Protein AF-0000000070368515 (afdb_homodimer)

Solvent-accessible surface area (backbone atoms only — not comparable to full-atom values): 23660 Å² total; per-residue (Å²): 113,82,27,36,41,33,39,56,72,38,35,61,81,45,38,40,51,51,46,47,37,32,48,69,64,54,56,60,43,77,44,69,40,87,48,70,55,60,41,71,73,42,46,54,76,65,69,75,46,77,64,61,58,73,36,28,41,40,42,90,92,42,65,42,31,34,72,71,13,50,54,52,46,55,33,52,75,66,64,39,28,41,37,54,29,24,35,77,85,40,39,91,34,73,49,25,37,53,38,38,24,49,44,45,50,50,49,54,53,48,46,47,41,65,68,53,42,26,41,28,88,58,33,88,73,44,46,59,58,46,39,57,57,55,49,47,50,52,49,51,41,49,48,60,65,24,60,87,40,78,27,62,76,47,57,72,32,56,48,50,40,49,47,52,55,51,49,52,52,39,50,70,77,44,45,85,73,59,43,70,70,54,47,51,42,51,51,54,57,47,62,32,71,36,33,38,60,56,75,63,40,84,86,61,64,87,49,35,39,40,62,60,92,73,27,65,55,21,49,73,130,113,82,28,36,40,33,37,57,71,38,35,63,81,46,36,41,52,53,46,47,36,31,49,69,64,55,58,57,46,76,46,67,41,85,46,69,56,59,43,71,74,42,45,54,75,65,69,76,46,77,64,61,56,76,36,28,41,39,42,91,91,41,66,43,30,35,73,70,12,50,53,52,46,55,33,52,75,67,63,38,29,39,37,53,28,24,34,77,84,41,36,89,35,73,50,26,38,53,38,36,26,50,44,46,50,49,49,54,52,47,46,48,42,64,67,53,42,26,40,29,88,57,32,88,74,44,46,59,60,49,39,56,58,54,49,47,51,51,50,51,41,50,49,60,65,22,60,88,40,79,28,62,75,46,56,73,34,54,48,50,41,50,48,51,55,52,48,52,52,39,50,68,76,43,46,85,74,58,45,70,70,54,47,50,42,50,51,54,57,47,61,33,72,35,34,39,60,56,75,62,41,83,88,59,65,88,49,35,39,40,62,60,92,71,26,66,54,22,49,73,129

Structure (mmCIF, N/CA/C/O backbone):
data_AF-0000000070368515-model_v1
#
loop_
_entity.id
_entity.type
_entity.pdbx_description
1 polymer 'glutathione transferase'
#
loop_
_atom_site.group_PDB
_atom_site.id
_atom_site.type_symbol
_atom_site.label_atom_id
_atom_site.label_alt_id
_atom_site.label_comp_id
_atom_site.label_asym_id
_atom_site.label_entity_id
_atom_site.label_seq_id
_atom_site.pdbx_PDB_ins_code
_atom_site.Cartn_x
_atom_site.Cartn_y
_atom_site.Cartn_z
_atom_site.occupancy
_atom_site.B_iso_or_equiv
_atom_site.auth_seq_id
_atom_site.auth_comp_id
_atom_site.auth_asym_id
_atom_site.auth_atom_id
_atom_site.pdbx_PDB_model_num
ATOM 1 N N . MET A 1 1 ? 21.766 -15.633 3.287 1 55.09 1 MET A N 1
ATOM 2 C CA . MET A 1 1 ? 20.922 -15.008 4.301 1 55.09 1 MET A CA 1
ATOM 3 C C . MET A 1 1 ? 19.953 -16.016 4.91 1 55.09 1 MET A C 1
ATOM 5 O O . MET A 1 1 ? 19.438 -16.891 4.207 1 55.09 1 MET A O 1
ATOM 9 N N . GLN A 1 2 ? 20.109 -16.422 6.227 1 77.81 2 GLN A N 1
ATOM 10 C CA . GLN A 1 2 ? 19.203 -17.406 6.809 1 77.81 2 GLN A CA 1
ATOM 11 C C . GLN A 1 2 ? 18.062 -16.734 7.559 1 77.81 2 GLN A C 1
ATOM 13 O O . GLN A 1 2 ? 18.031 -16.719 8.789 1 77.81 2 GLN A O 1
ATOM 18 N N . GLY A 1 3 ? 17.156 -15.898 6.934 1 93.81 3 GLY A N 1
ATOM 19 C CA . GLY A 1 3 ? 16.062 -15.195 7.578 1 93.81 3 GLY A CA 1
ATOM 20 C C . GLY A 1 3 ? 14.859 -16.078 7.844 1 93.81 3 GLY A C 1
ATOM 21 O O . GLY A 1 3 ? 14.844 -17.25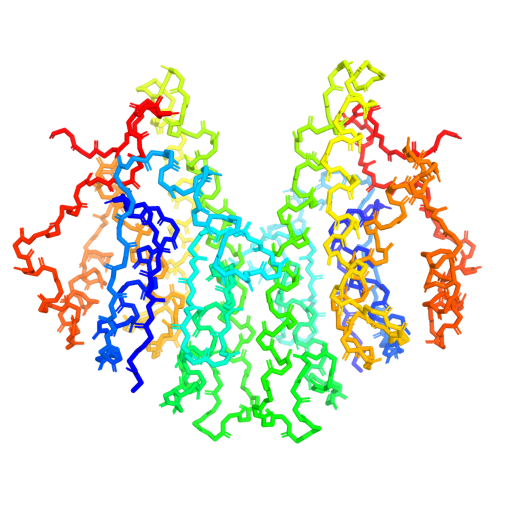 7.461 1 93.81 3 GLY A O 1
ATOM 22 N N . THR A 1 4 ? 14 -15.641 8.711 1 97.88 4 THR A N 1
ATOM 23 C CA . THR A 1 4 ? 12.727 -16.297 9.008 1 97.88 4 THR A CA 1
ATOM 24 C C . THR A 1 4 ? 11.562 -15.5 8.43 1 97.88 4 THR A C 1
ATOM 26 O O . THR A 1 4 ? 11.461 -14.289 8.641 1 97.88 4 THR A O 1
ATOM 29 N N . PHE A 1 5 ? 10.797 -16.172 7.664 1 98.19 5 PHE A N 1
ATOM 30 C CA . PHE A 1 5 ? 9.57 -15.594 7.117 1 98.19 5 PHE A CA 1
ATOM 31 C C . PHE A 1 5 ? 8.344 -16.188 7.812 1 98.19 5 PHE A C 1
ATOM 33 O O . PHE A 1 5 ? 8.156 -17.391 7.824 1 98.19 5 PHE A O 1
ATOM 40 N N . GLY A 1 6 ? 7.523 -15.281 8.406 1 98.25 6 GLY A N 1
ATOM 41 C CA . GLY A 1 6 ? 6.391 -15.75 9.188 1 98.25 6 GLY A CA 1
ATOM 42 C C . GLY A 1 6 ? 5.055 -15.281 8.633 1 98.25 6 GLY A C 1
ATOM 43 O O . GLY A 1 6 ? 4.902 -14.117 8.258 1 98.25 6 GLY A O 1
ATOM 44 N N . TYR A 1 7 ? 4.109 -16.219 8.547 1 97.62 7 TYR A N 1
ATOM 45 C CA . TYR A 1 7 ? 2.738 -15.938 8.141 1 97.62 7 TYR A CA 1
ATOM 46 C C . TYR A 1 7 ? 1.81 -17.094 8.5 1 97.62 7 TYR A C 1
ATOM 48 O O . TYR A 1 7 ? 2.246 -18.094 9.078 1 97.62 7 TYR A O 1
ATOM 56 N N . TRP A 1 8 ? 0.516 -16.922 8.188 1 96.75 8 TRP A N 1
ATOM 57 C CA . TRP A 1 8 ? -0.488 -17.969 8.375 1 96.75 8 TRP A CA 1
ATOM 58 C C . TRP A 1 8 ? -0.27 -19.109 7.387 1 96.75 8 TRP A C 1
ATOM 60 O O . TRP A 1 8 ? 0.502 -18.984 6.438 1 96.75 8 TRP A O 1
ATOM 70 N N . TRP A 1 9 ? -1.012 -20.141 7.543 1 95.31 9 TRP A N 1
ATOM 71 C CA . TRP A 1 9 ? -0.906 -21.312 6.688 1 95.31 9 TRP A CA 1
ATOM 72 C C . TRP A 1 9 ? -1.503 -21.047 5.309 1 95.31 9 TRP A C 1
ATOM 74 O O . TRP A 1 9 ? -1.329 -21.844 4.383 1 95.31 9 TRP A O 1
ATOM 84 N N . VAL A 1 10 ? -2.182 -19.984 5.184 1 96.38 10 VAL A N 1
ATOM 85 C CA . VAL A 1 10 ? -2.887 -19.656 3.949 1 96.38 10 VAL A CA 1
ATOM 86 C C . VAL A 1 10 ? -1.998 -18.797 3.061 1 96.38 10 VAL A C 1
ATOM 88 O O . VAL A 1 10 ? -0.955 -18.312 3.5 1 96.38 10 VAL A O 1
ATOM 91 N N . ARG A 1 11 ? -2.385 -18.625 1.813 1 95.94 11 ARG A N 1
ATOM 92 C CA . ARG A 1 11 ? -1.646 -17.797 0.856 1 95.94 11 ARG A CA 1
ATOM 93 C C . ARG A 1 11 ? -1.695 -16.328 1.242 1 95.94 11 ARG A C 1
ATOM 95 O O . ARG A 1 11 ? -0.67 -15.742 1.591 1 95.94 11 ARG A O 1
ATOM 102 N N . GLY A 1 12 ? -2.873 -15.758 1.317 1 93.44 12 GLY A N 1
ATOM 103 C CA . GLY A 1 12 ? -3.07 -14.383 1.759 1 93.44 12 GLY A CA 1
ATOM 104 C C . GLY A 1 12 ? -2.064 -13.414 1.166 1 93.44 12 GLY A C 1
ATOM 105 O O . GLY A 1 12 ? -1.673 -13.555 0.006 1 93.44 12 GLY A O 1
ATOM 106 N N . SER A 1 13 ? -1.664 -12.445 1.915 1 93.69 13 SER A N 1
ATOM 107 C CA . SER A 1 13 ? -0.767 -11.391 1.465 1 93.69 13 SER A CA 1
ATOM 108 C C . SER A 1 13 ? 0.676 -11.875 1.398 1 93.69 13 SER A C 1
ATOM 110 O O . SER A 1 13 ? 1.541 -11.203 0.837 1 93.69 13 SER A O 1
ATOM 112 N N . ALA A 1 14 ? 0.929 -13.023 1.846 1 96.81 14 ALA A N 1
ATOM 113 C CA . ALA A 1 14 ? 2.297 -13.523 1.954 1 96.81 14 ALA A CA 1
ATOM 114 C C . ALA A 1 14 ? 2.719 -14.242 0.679 1 96.81 14 ALA A C 1
ATOM 116 O O . ALA A 1 14 ? 3.914 -14.414 0.423 1 96.81 14 ALA A O 1
ATOM 117 N N . GLN A 1 15 ? 1.759 -14.648 -0.074 1 97.12 15 GLN A N 1
ATOM 118 C CA . GLN A 1 15 ? 2.064 -15.602 -1.136 1 97.12 15 GLN A CA 1
ATOM 119 C C . GLN A 1 15 ? 2.973 -14.977 -2.191 1 97.12 15 GLN A C 1
ATOM 121 O O . GLN A 1 15 ? 3.922 -15.609 -2.656 1 97.12 15 GLN A O 1
ATOM 126 N N . PRO A 1 16 ? 2.732 -13.75 -2.648 1 98.19 16 PRO A N 1
ATOM 127 C CA . PRO A 1 16 ? 3.684 -13.156 -3.588 1 98.19 16 PRO A CA 1
ATOM 128 C C . PRO A 1 16 ? 5.105 -13.102 -3.037 1 98.19 16 PRO A C 1
ATOM 130 O O . PRO A 1 16 ? 6.07 -13.25 -3.791 1 98.19 16 PRO A O 1
ATOM 133 N N . ILE A 1 17 ? 5.238 -12.922 -1.743 1 98.5 17 ILE A N 1
ATOM 134 C CA . ILE A 1 17 ? 6.555 -12.867 -1.116 1 98.5 17 ILE A CA 1
ATOM 135 C C . ILE A 1 17 ? 7.188 -14.258 -1.127 1 98.5 17 ILE A C 1
ATOM 137 O O . ILE A 1 17 ? 8.391 -14.398 -1.373 1 98.5 17 ILE A O 1
ATOM 141 N N . ARG A 1 18 ? 6.359 -15.258 -0.874 1 97.75 18 ARG A N 1
ATOM 142 C CA . ARG A 1 18 ? 6.859 -16.625 -0.953 1 97.75 18 ARG A CA 1
ATOM 143 C C . ARG A 1 18 ? 7.363 -16.953 -2.357 1 97.75 18 ARG A C 1
ATOM 145 O O . ARG A 1 18 ? 8.406 -17.578 -2.518 1 97.75 18 ARG A O 1
ATOM 152 N N . PHE A 1 19 ? 6.598 -16.516 -3.363 1 98.31 19 PHE A N 1
ATOM 153 C CA . PHE A 1 19 ? 7.059 -16.688 -4.738 1 98.31 19 PHE A CA 1
ATOM 154 C C . PHE A 1 19 ? 8.375 -15.961 -4.957 1 98.31 19 PHE A C 1
ATOM 156 O O . PHE A 1 19 ? 9.273 -16.484 -5.625 1 98.31 19 PHE A O 1
ATOM 163 N N . LEU A 1 20 ? 8.492 -14.766 -4.438 1 98.62 20 LEU A N 1
ATOM 164 C CA . LEU A 1 20 ? 9.719 -13.992 -4.582 1 98.62 20 LEU A CA 1
ATOM 165 C C . LEU A 1 20 ? 10.898 -14.703 -3.936 1 98.62 20 LEU A C 1
ATOM 167 O O . LEU A 1 20 ? 11.984 -14.773 -4.52 1 98.62 20 LEU A O 1
ATOM 171 N N . LEU A 1 21 ? 10.68 -15.188 -2.701 1 98.12 21 LEU A N 1
ATOM 172 C CA . LEU A 1 21 ? 11.719 -15.93 -1.993 1 98.12 21 LEU A CA 1
ATOM 173 C C . LEU A 1 21 ? 12.195 -17.125 -2.818 1 98.12 21 LEU A C 1
ATOM 175 O O . LEU A 1 21 ? 13.398 -17.375 -2.918 1 98.12 21 LEU A O 1
ATOM 179 N N . ALA A 1 22 ? 11.234 -17.828 -3.422 1 97.75 22 ALA A N 1
ATOM 180 C CA . ALA A 1 22 ? 11.555 -18.984 -4.258 1 97.75 22 ALA A CA 1
ATOM 181 C C . ALA A 1 22 ? 12.297 -18.562 -5.52 1 97.75 22 ALA A C 1
ATOM 183 O O . ALA A 1 22 ? 13.297 -19.172 -5.891 1 97.75 22 ALA A O 1
ATOM 184 N N . TYR A 1 23 ? 11.852 -17.5 -6.098 1 98.5 23 TYR A N 1
ATOM 185 C CA . TYR A 1 23 ? 12.43 -17 -7.332 1 98.5 23 TYR A CA 1
ATOM 186 C C . TYR A 1 23 ? 13.875 -16.547 -7.121 1 98.5 23 TYR A C 1
ATOM 188 O O . TYR A 1 23 ? 14.734 -16.797 -7.965 1 98.5 23 TYR A O 1
ATOM 196 N N . LEU A 1 24 ? 14.133 -15.93 -6.027 1 98 24 LEU A N 1
ATOM 197 C CA . LEU A 1 24 ? 15.461 -15.414 -5.715 1 98 24 LEU A CA 1
ATOM 198 C C . LEU A 1 24 ? 16.312 -16.469 -5.016 1 98 24 LEU A C 1
ATOM 200 O O . LEU A 1 24 ? 17.469 -16.219 -4.676 1 98 24 LEU A O 1
ATOM 204 N N . LYS A 1 25 ? 15.75 -17.641 -4.781 1 96.5 25 LYS A N 1
ATOM 205 C CA . LYS A 1 25 ? 16.422 -18.766 -4.145 1 96.5 25 LYS A CA 1
ATOM 206 C C . LYS A 1 25 ? 17.016 -18.359 -2.801 1 96.5 25 LYS A C 1
ATOM 208 O O . LYS A 1 25 ? 18.172 -18.688 -2.51 1 96.5 25 LYS A O 1
ATOM 213 N N . ILE A 1 26 ? 16.234 -17.625 -2.064 1 96.69 26 ILE A N 1
ATOM 214 C CA . ILE A 1 26 ? 16.672 -17.203 -0.734 1 96.69 26 ILE A CA 1
ATOM 215 C C . ILE A 1 26 ? 16.359 -18.312 0.28 1 96.69 26 ILE A C 1
ATOM 217 O O . ILE A 1 26 ? 15.195 -18.625 0.526 1 96.69 26 ILE A O 1
ATOM 221 N N . GLU A 1 27 ? 17.406 -18.891 0.777 1 94.69 27 GLU A N 1
ATOM 222 C CA . GLU A 1 27 ? 17.203 -19.828 1.867 1 94.69 27 GLU A CA 1
ATOM 223 C C . GLU A 1 27 ? 16.656 -19.141 3.113 1 94.69 27 GLU A C 1
ATOM 225 O O . GLU A 1 27 ? 17.109 -18.047 3.463 1 94.69 27 GLU A O 1
ATOM 230 N N . HIS A 1 28 ? 15.641 -19.75 3.688 1 96.56 28 HIS A N 1
ATOM 231 C CA . HIS A 1 28 ? 15.008 -19.141 4.852 1 96.56 28 HIS A CA 1
ATOM 232 C C . HIS A 1 28 ? 14.211 -20.172 5.645 1 96.56 28 HIS A C 1
ATOM 234 O O . HIS A 1 28 ? 13.906 -21.25 5.141 1 96.56 28 HIS A O 1
ATOM 240 N N . ASN A 1 29 ? 13.961 -19.828 6.855 1 96.5 29 ASN A N 1
ATOM 241 C CA . ASN A 1 29 ? 13.016 -20.578 7.676 1 96.5 29 ASN A CA 1
ATOM 242 C C . ASN A 1 29 ? 11.594 -20.047 7.516 1 96.5 29 ASN A C 1
ATOM 244 O O . ASN A 1 29 ? 11.367 -18.844 7.625 1 96.5 29 ASN A O 1
ATOM 248 N N . SER A 1 30 ? 10.711 -20.922 7.234 1 95.19 30 SER A N 1
ATOM 249 C CA . SER A 1 30 ? 9.305 -20.547 7.168 1 95.19 30 SER A CA 1
ATOM 250 C C . SER A 1 30 ? 8.586 -20.859 8.484 1 95.19 30 SER A C 1
ATOM 252 O O . SER A 1 30 ? 8.508 -22.016 8.898 1 95.19 30 SER A O 1
ATOM 254 N N . LYS A 1 31 ? 8.195 -19.844 9.148 1 96.69 31 LYS A N 1
ATOM 255 C CA . LYS A 1 31 ? 7.34 -20.016 10.312 1 96.69 31 LYS A CA 1
ATOM 256 C C . LYS A 1 31 ? 5.867 -19.906 9.93 1 96.69 31 LYS A C 1
ATOM 258 O O . LYS A 1 31 ? 5.375 -18.797 9.656 1 96.69 31 LYS A O 1
ATOM 263 N N . ILE A 1 32 ? 5.145 -21 10.008 1 96.5 32 ILE A N 1
ATOM 264 C CA . ILE A 1 32 ? 3.748 -21.062 9.594 1 96.5 32 ILE A CA 1
ATOM 265 C C . ILE A 1 32 ? 2.852 -21.156 10.828 1 96.5 32 ILE A C 1
ATOM 267 O O . ILE A 1 32 ? 3.018 -22.062 11.648 1 96.5 32 ILE A O 1
ATOM 271 N N . TYR A 1 33 ? 1.965 -20.234 10.969 1 97.06 33 TYR A N 1
ATOM 272 C CA . TYR A 1 33 ? 1.01 -20.266 12.07 1 97.06 33 TYR A CA 1
ATOM 273 C C . TYR A 1 33 ? -0.279 -20.969 11.656 1 97.06 33 TYR A C 1
ATOM 275 O O . TYR A 1 33 ? -0.98 -20.5 10.758 1 97.06 33 TYR A O 1
ATOM 283 N N . THR A 1 34 ? -0.616 -22.016 12.289 1 94.31 34 THR A N 1
ATOM 284 C CA . THR A 1 34 ? -1.854 -22.734 12.023 1 94.31 34 THR A CA 1
ATOM 285 C C . THR A 1 34 ? -2.867 -22.516 13.141 1 94.31 34 THR A C 1
ATOM 287 O O . THR A 1 34 ? -4.043 -22.844 13 1 94.31 34 THR A O 1
ATOM 290 N N . ASN A 1 35 ? -2.301 -22 14.203 1 94.31 35 ASN A N 1
ATOM 291 C CA . ASN A 1 35 ? -3.113 -21.625 15.352 1 94.31 35 ASN A CA 1
ATOM 292 C C . ASN A 1 35 ? -3.002 -20.141 15.664 1 94.31 35 ASN A C 1
ATOM 294 O O . ASN A 1 35 ? -1.898 -19.609 15.758 1 94.31 35 ASN A O 1
ATOM 298 N N . PHE A 1 36 ? -4.109 -19.547 15.891 1 94 36 PHE A N 1
ATOM 299 C CA . PHE A 1 36 ? -4.16 -18.109 16.078 1 94 36 PHE A CA 1
ATOM 300 C C . PHE A 1 36 ? -3.416 -17.703 17.344 1 94 36 PHE A C 1
ATOM 302 O O . PHE A 1 36 ? -2.729 -16.672 17.375 1 94 36 PHE A O 1
ATOM 309 N N . ASP A 1 37 ? -3.465 -18.469 18.328 1 95.56 37 ASP A N 1
ATOM 310 C CA . ASP A 1 37 ? -2.883 -18.141 19.625 1 95.56 37 ASP A CA 1
ATOM 311 C C . ASP A 1 37 ? -1.359 -18.078 19.547 1 95.56 37 ASP A C 1
ATOM 313 O O . ASP A 1 37 ? -0.723 -17.297 20.25 1 95.56 37 ASP A O 1
ATOM 317 N N . ASP A 1 38 ? -0.818 -18.875 18.75 1 97.19 38 ASP A N 1
ATOM 318 C CA . ASP A 1 38 ? 0.633 -18.859 18.594 1 97.19 38 ASP A CA 1
ATOM 319 C C . ASP A 1 38 ? 1.131 -17.484 18.156 1 97.19 38 ASP A C 1
ATOM 321 O O . ASP A 1 38 ? 2.199 -17.047 18.578 1 97.19 38 ASP A O 1
ATOM 325 N N . TRP A 1 39 ? 0.35 -16.828 17.344 1 97.25 39 TRP A N 1
ATOM 326 C CA . TRP A 1 39 ? 0.739 -15.484 16.906 1 97.25 39 TRP A CA 1
ATOM 327 C C . TRP A 1 39 ? 0.281 -14.43 17.922 1 97.25 39 TRP A C 1
ATOM 329 O O . TRP A 1 39 ? 1.1 -13.695 18.469 1 97.25 39 TRP A O 1
ATOM 339 N N . PHE A 1 40 ? -0.934 -14.469 18.266 1 96.19 40 PHE A N 1
ATOM 340 C CA . PHE A 1 40 ? -1.52 -13.367 19.016 1 96.19 40 PHE A CA 1
ATOM 341 C C . PHE A 1 40 ? -1.044 -13.391 20.469 1 96.19 40 PHE A C 1
ATOM 343 O O . PHE A 1 40 ? -0.781 -12.336 21.062 1 96.19 40 PHE A O 1
ATOM 350 N N . ALA A 1 41 ? -0.915 -14.539 21.047 1 96.19 41 ALA A N 1
ATOM 351 C CA . ALA A 1 41 ? -0.621 -14.633 22.469 1 96.19 41 ALA A CA 1
ATOM 352 C C . ALA A 1 41 ? 0.881 -14.75 22.719 1 96.19 41 ALA A C 1
ATOM 354 O O . ALA A 1 41 ? 1.371 -14.391 23.781 1 96.19 41 ALA A O 1
ATOM 355 N N . ILE A 1 42 ? 1.625 -15.141 21.703 1 97.19 42 ILE A N 1
ATOM 356 C CA . ILE A 1 42 ? 3.025 -15.453 21.969 1 97.19 42 ILE A CA 1
ATOM 357 C C . ILE A 1 42 ? 3.924 -14.57 21.094 1 97.19 42 ILE A C 1
ATOM 359 O O . ILE A 1 42 ? 4.492 -13.594 21.578 1 97.19 42 ILE A O 1
ATOM 363 N N . ASP A 1 43 ? 3.986 -14.844 19.812 1 97.38 43 ASP A N 1
ATOM 364 C CA . ASP A 1 43 ? 5.035 -14.297 18.969 1 97.38 43 ASP A CA 1
ATOM 365 C C . ASP A 1 43 ? 4.828 -12.797 18.734 1 97.38 43 ASP A C 1
ATOM 367 O O . ASP A 1 43 ? 5.793 -12.047 18.625 1 97.38 43 ASP A O 1
ATOM 371 N N . LYS A 1 44 ? 3.594 -12.367 18.609 1 96.56 44 LYS A N 1
ATOM 372 C CA . LYS A 1 44 ? 3.301 -10.953 18.391 1 96.56 44 LYS A CA 1
ATOM 373 C C . LYS A 1 44 ? 3.955 -10.094 19.469 1 96.56 44 LYS A C 1
ATOM 375 O O . LYS A 1 44 ? 4.406 -8.977 19.188 1 96.56 44 LYS A O 1
ATOM 380 N N . GLN A 1 45 ? 4.098 -10.656 20.641 1 95 45 GLN A N 1
ATOM 381 C CA . GLN A 1 45 ? 4.594 -9.898 21.781 1 95 45 GLN A CA 1
ATOM 382 C C . GLN A 1 45 ? 6.082 -10.164 22.016 1 95 45 GLN A C 1
ATOM 384 O O . GLN A 1 45 ? 6.738 -9.43 22.75 1 95 45 GLN A O 1
ATOM 389 N N . ASN A 1 46 ? 6.625 -11.156 21.344 1 96.5 46 ASN A N 1
ATOM 390 C CA . ASN A 1 46 ? 7.918 -11.633 21.828 1 96.5 46 ASN A CA 1
ATOM 391 C C . ASN A 1 46 ? 8.977 -11.586 20.734 1 96.5 46 ASN A C 1
ATOM 393 O O . ASN A 1 46 ? 10.156 -11.805 20.984 1 96.5 46 ASN A O 1
ATOM 397 N N . LEU A 1 47 ? 8.648 -11.273 19.531 1 96.38 47 LEU A N 1
ATOM 398 C CA . LEU A 1 47 ? 9.602 -11.328 18.438 1 96.38 47 LEU A CA 1
ATOM 399 C C . LEU A 1 47 ? 10.375 -10.016 18.328 1 96.38 47 LEU A C 1
ATOM 401 O O . LEU A 1 47 ? 11.312 -9.906 17.531 1 96.38 47 LEU A O 1
ATOM 405 N N . GLY A 1 48 ? 9.977 -9.008 19.062 1 95 48 GLY A N 1
ATOM 406 C CA . GLY A 1 48 ? 10.688 -7.738 19.078 1 95 48 GLY A CA 1
ATOM 407 C C . GLY A 1 48 ? 10.43 -6.902 17.844 1 95 48 GLY A C 1
ATOM 408 O O . GLY A 1 48 ? 11.305 -6.16 17.391 1 95 48 GLY A O 1
ATOM 409 N N . LEU A 1 49 ? 9.281 -7.098 17.219 1 96.31 49 LEU A N 1
ATOM 410 C CA . LEU A 1 49 ? 8.891 -6.301 16.047 1 96.31 49 LEU A CA 1
ATOM 411 C C . LEU A 1 49 ? 8.383 -4.93 16.484 1 96.31 49 LEU A C 1
ATOM 413 O O . LEU A 1 49 ? 7.523 -4.828 17.359 1 96.31 49 LEU A O 1
ATOM 417 N N . ASP A 1 50 ? 8.867 -3.852 15.875 1 94.06 50 ASP A N 1
ATOM 418 C CA . ASP A 1 50 ? 8.422 -2.502 16.219 1 94.06 50 ASP A CA 1
ATOM 419 C C . ASP A 1 50 ? 6.945 -2.309 15.875 1 94.06 50 ASP A C 1
ATOM 421 O O . ASP A 1 50 ? 6.227 -1.619 16.609 1 94.06 50 ASP A O 1
ATOM 425 N N . LEU A 1 51 ? 6.539 -2.865 14.781 1 96.44 51 LEU A N 1
ATOM 426 C CA . LEU A 1 51 ? 5.152 -2.873 14.328 1 96.44 51 LEU A CA 1
ATOM 427 C C . LEU A 1 51 ? 4.641 -4.301 14.172 1 96.44 51 LEU A C 1
ATOM 429 O O . LEU A 1 51 ? 4.516 -4.801 13.055 1 96.44 51 LEU A O 1
ATOM 433 N N . PRO A 1 52 ? 4.348 -4.863 15.281 1 95.38 52 PRO A N 1
ATOM 434 C CA . PRO A 1 52 ? 4.047 -6.297 15.242 1 95.38 52 PRO A CA 1
ATOM 435 C C . PRO A 1 52 ? 2.85 -6.625 14.352 1 95.38 52 PRO A C 1
ATOM 437 O O . PRO A 1 52 ? 1.734 -6.172 14.617 1 95.38 52 PRO A O 1
ATOM 440 N N . ASN A 1 53 ? 3.162 -7.367 13.344 1 95.38 53 ASN A N 1
ATOM 441 C CA . ASN A 1 53 ? 2.18 -7.832 12.367 1 95.38 53 ASN A CA 1
ATOM 442 C C . ASN A 1 53 ? 2.727 -8.977 11.523 1 95.38 53 ASN A C 1
ATOM 444 O O . ASN A 1 53 ? 3.904 -9.328 11.633 1 95.38 53 ASN A O 1
ATOM 448 N N . ILE A 1 54 ? 1.979 -9.633 10.781 1 96.56 54 ILE A N 1
ATOM 449 C CA . ILE A 1 54 ? 2.389 -10.641 9.805 1 96.56 54 ILE A CA 1
ATOM 450 C C . ILE A 1 54 ? 1.881 -10.25 8.414 1 96.56 54 ILE A C 1
ATOM 452 O O . ILE A 1 54 ? 0.792 -9.688 8.281 1 96.56 54 ILE A O 1
ATOM 456 N N . PRO A 1 55 ? 2.576 -10.523 7.402 1 97.81 55 PRO A N 1
ATOM 457 C CA . PRO A 1 55 ? 3.84 -11.266 7.41 1 97.81 55 PRO A CA 1
ATOM 458 C C . PRO A 1 55 ? 4.988 -10.469 8.023 1 97.81 55 PRO A C 1
ATOM 460 O O . PRO A 1 55 ? 4.934 -9.234 8.062 1 97.81 55 PRO A O 1
ATOM 463 N N . PHE A 1 56 ? 5.965 -11.258 8.555 1 98.44 56 PHE A N 1
ATOM 464 C CA . PHE A 1 56 ? 7.188 -10.633 9.039 1 98.44 56 PHE A CA 1
ATOM 465 C C . PHE A 1 56 ? 8.414 -11.336 8.477 1 98.44 56 PHE A C 1
ATOM 467 O O . PHE A 1 56 ? 8.328 -12.469 8 1 98.44 56 PHE A O 1
ATOM 474 N N . TRP A 1 57 ? 9.523 -10.617 8.383 1 98.12 57 TRP A N 1
ATOM 475 C CA . TRP A 1 57 ? 10.852 -11.117 8.047 1 98.12 57 TRP A CA 1
ATOM 476 C C . TRP A 1 57 ? 11.859 -10.742 9.125 1 98.12 57 TRP A C 1
ATOM 478 O O . TRP A 1 57 ? 11.961 -9.578 9.508 1 98.12 57 TRP A O 1
ATOM 488 N N . ILE A 1 58 ? 12.555 -11.75 9.641 1 97.5 58 ILE A N 1
ATOM 489 C CA . ILE A 1 58 ? 13.594 -11.516 10.633 1 97.5 58 ILE A CA 1
ATOM 490 C C . ILE A 1 58 ? 14.906 -12.133 10.156 1 97.5 58 ILE A C 1
ATOM 492 O O . ILE A 1 58 ? 14.969 -13.32 9.844 1 97.5 58 ILE A O 1
ATOM 496 N N . ASP A 1 59 ? 15.891 -11.328 9.992 1 93.69 59 ASP A N 1
ATOM 497 C CA . ASP A 1 59 ? 17.25 -11.727 9.641 1 93.69 59 ASP A CA 1
ATOM 498 C C . ASP A 1 59 ? 18.281 -10.984 10.492 1 93.69 59 ASP A C 1
ATOM 500 O O . ASP A 1 59 ? 18.641 -9.844 10.18 1 93.69 59 ASP A O 1
ATOM 504 N N . LYS A 1 60 ? 18.859 -11.688 11.484 1 89 60 LYS A N 1
ATOM 505 C CA . LYS A 1 60 ? 19.797 -11.07 12.422 1 89 60 LYS A CA 1
ATOM 506 C C . LYS A 1 60 ? 19.203 -9.797 13.016 1 89 60 LYS A C 1
ATOM 508 O O . LYS A 1 60 ? 18.125 -9.82 13.602 1 89 60 LYS A O 1
ATOM 513 N N . ASP A 1 61 ? 19.719 -8.664 12.617 1 89.06 61 ASP A N 1
ATOM 514 C CA . ASP A 1 61 ? 19.312 -7.418 13.258 1 89.06 61 ASP A CA 1
ATOM 515 C C . ASP A 1 61 ? 18.203 -6.73 12.461 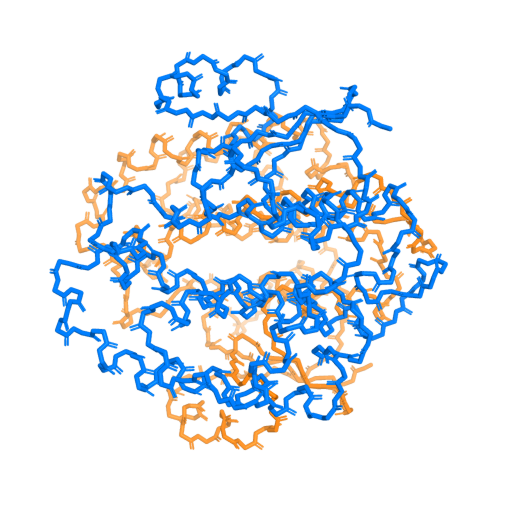1 89.06 61 ASP A C 1
ATOM 517 O O . ASP A 1 61 ? 17.703 -5.688 12.875 1 89.06 61 ASP A O 1
ATOM 521 N N . VAL A 1 62 ? 17.766 -7.402 11.438 1 93.56 62 VAL A N 1
ATOM 522 C CA . VAL A 1 62 ? 16.688 -6.855 10.625 1 93.56 62 VAL A CA 1
ATOM 523 C C . VAL A 1 62 ? 15.367 -7.535 11 1 93.56 62 VAL A C 1
ATOM 525 O O . VAL A 1 62 ? 15.242 -8.758 10.898 1 93.56 62 VAL A O 1
ATOM 528 N N . LYS A 1 63 ? 14.406 -6.785 11.523 1 96.12 63 LYS A N 1
ATOM 529 C CA . LYS A 1 63 ? 13.062 -7.246 11.852 1 96.12 63 LYS A CA 1
ATOM 530 C C . LYS A 1 63 ? 12 -6.383 11.18 1 96.12 63 LYS A C 1
ATOM 532 O O . LYS A 1 63 ? 11.789 -5.234 11.578 1 96.12 63 LYS A O 1
ATOM 537 N N . LEU A 1 64 ? 11.352 -7.008 10.18 1 96.94 64 LEU A N 1
ATOM 538 C CA . LEU A 1 64 ? 10.453 -6.242 9.328 1 96.94 64 LEU A CA 1
ATOM 539 C C . LEU A 1 64 ? 9.055 -6.859 9.328 1 96.94 64 LEU A C 1
ATOM 541 O O . LEU A 1 64 ? 8.914 -8.086 9.383 1 96.94 64 LEU A O 1
ATOM 545 N N . THR A 1 65 ? 8.172 -5.922 9.281 1 96.56 65 THR A N 1
ATOM 546 C CA . THR A 1 65 ? 6.809 -6.309 8.945 1 96.56 65 THR A CA 1
ATOM 547 C C . THR A 1 65 ? 6.312 -5.539 7.719 1 96.56 65 THR A C 1
ATOM 549 O O . THR A 1 65 ? 7.066 -4.773 7.113 1 96.56 65 THR A O 1
ATOM 552 N N . GLU A 1 66 ? 5.078 -5.719 7.332 1 93.5 66 GLU A N 1
ATOM 553 C CA . GLU A 1 66 ? 4.41 -5.062 6.211 1 93.5 66 GLU A CA 1
ATOM 554 C C . GLU A 1 66 ? 4.766 -5.738 4.887 1 93.5 66 GLU A C 1
ATOM 556 O O . GLU A 1 66 ? 5.926 -5.719 4.465 1 93.5 66 GLU A O 1
ATOM 561 N N . SER A 1 67 ? 3.736 -6.18 4.234 1 94.25 67 SER A N 1
ATOM 562 C CA . SER A 1 67 ? 3.879 -6.938 2.996 1 94.25 67 SER A CA 1
ATOM 563 C C . SER A 1 67 ? 4.492 -6.086 1.892 1 94.25 67 SER A C 1
ATOM 565 O O . SER A 1 67 ? 5.062 -6.617 0.935 1 94.25 67 SER A O 1
ATOM 567 N N . ALA A 1 68 ? 4.5 -4.797 2.051 1 93.81 68 ALA A N 1
ATOM 568 C CA . ALA A 1 68 ? 5.07 -3.92 1.029 1 93.81 68 ALA A CA 1
ATOM 569 C C . ALA A 1 68 ? 6.551 -3.668 1.29 1 93.81 68 ALA A C 1
ATOM 571 O O . ALA A 1 68 ? 7.301 -3.33 0.37 1 93.81 68 ALA A O 1
ATOM 572 N N . ALA A 1 69 ? 7.023 -3.836 2.521 1 97.38 69 ALA A N 1
ATOM 573 C CA . ALA A 1 69 ? 8.398 -3.518 2.898 1 97.38 69 ALA A CA 1
ATOM 574 C C . ALA A 1 69 ? 9.312 -4.727 2.719 1 97.38 69 ALA A C 1
ATOM 576 O O . ALA A 1 69 ? 10.453 -4.594 2.275 1 97.38 69 ALA A O 1
ATOM 577 N N . ILE A 1 70 ? 8.773 -5.883 3 1 98.19 70 ILE A N 1
ATOM 578 C CA . ILE A 1 70 ? 9.57 -7.105 3.023 1 98.19 70 ILE A CA 1
ATOM 579 C C . ILE A 1 70 ? 10.148 -7.375 1.635 1 98.19 70 ILE A C 1
ATOM 581 O O . ILE A 1 70 ? 11.352 -7.59 1.483 1 98.19 70 ILE A O 1
ATOM 585 N N . PRO A 1 71 ? 9.352 -7.262 0.552 1 98.25 71 PRO A N 1
ATOM 586 C CA . PRO A 1 71 ? 9.914 -7.531 -0.77 1 98.25 71 PRO A CA 1
A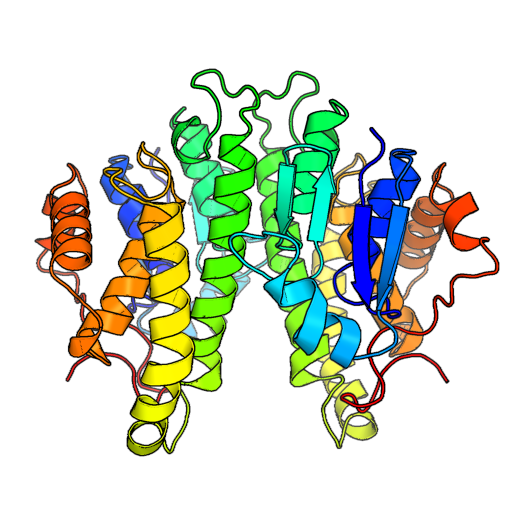TOM 587 C C . PRO A 1 71 ? 11 -6.527 -1.165 1 98.25 71 PRO A C 1
ATOM 589 O O . PRO A 1 71 ? 11.969 -6.895 -1.829 1 98.25 71 PRO A O 1
ATOM 592 N N . VAL A 1 72 ? 10.828 -5.285 -0.767 1 97.5 72 VAL A N 1
ATOM 593 C CA . VAL A 1 72 ? 11.828 -4.273 -1.094 1 97.5 72 VAL A CA 1
ATOM 594 C C . VAL A 1 72 ? 13.164 -4.645 -0.457 1 97.5 72 VAL A C 1
ATOM 596 O O . VAL A 1 72 ? 14.203 -4.605 -1.117 1 97.5 72 VAL A O 1
ATOM 599 N N . TYR A 1 73 ? 13.141 -5.039 0.797 1 97.06 73 TYR A N 1
ATOM 600 C CA . TYR A 1 73 ? 14.352 -5.445 1.499 1 97.06 73 TYR A CA 1
ATOM 601 C C . TYR A 1 73 ? 15.016 -6.629 0.801 1 97.06 73 TYR A C 1
ATOM 603 O O . TYR A 1 73 ? 16.219 -6.59 0.506 1 97.06 73 TYR A O 1
ATOM 611 N N . LEU A 1 74 ? 14.219 -7.656 0.516 1 97.81 74 LEU A N 1
ATOM 612 C CA . LEU A 1 74 ? 14.742 -8.875 -0.083 1 97.81 74 LEU A CA 1
ATOM 613 C C . LEU A 1 74 ? 15.352 -8.586 -1.452 1 97.81 74 LEU A C 1
ATOM 615 O O . LEU A 1 74 ? 16.453 -9.062 -1.76 1 97.81 74 LEU A O 1
ATOM 619 N N . ILE A 1 75 ? 14.672 -7.793 -2.246 1 97.81 75 ILE A N 1
ATOM 620 C CA . ILE A 1 75 ? 15.102 -7.477 -3.605 1 97.81 75 ILE A CA 1
ATOM 621 C C . ILE A 1 75 ? 16.391 -6.676 -3.566 1 97.81 75 ILE A C 1
ATOM 623 O O . ILE A 1 75 ? 17.344 -6.977 -4.297 1 97.81 75 ILE A O 1
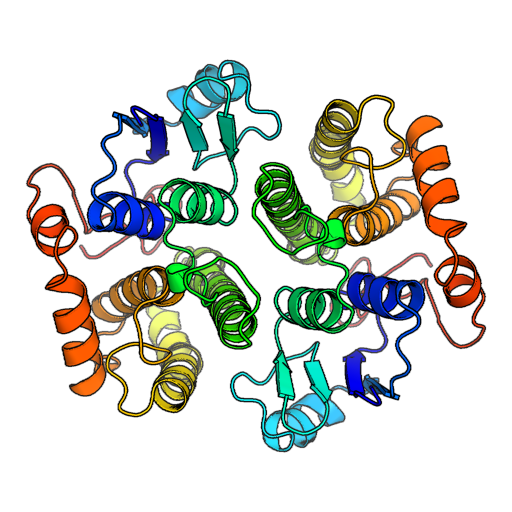ATOM 627 N N . LYS A 1 76 ? 16.406 -5.691 -2.662 1 96.31 76 LYS A N 1
ATOM 628 C CA . LYS A 1 76 ? 17.609 -4.852 -2.555 1 96.31 76 LYS A CA 1
ATOM 629 C C . LYS A 1 76 ? 18.797 -5.652 -2.033 1 96.31 76 LYS A C 1
ATOM 631 O O . LYS A 1 76 ? 19.906 -5.508 -2.535 1 96.31 76 LYS A O 1
ATOM 636 N N . LYS A 1 77 ? 18.547 -6.465 -1.055 1 93.75 77 LYS A N 1
ATOM 637 C CA . LYS A 1 77 ? 19.609 -7.277 -0.46 1 93.75 77 LYS A CA 1
ATOM 638 C C . LYS A 1 77 ? 20.234 -8.219 -1.488 1 93.75 77 LYS A C 1
ATOM 640 O O . LYS A 1 77 ? 21.422 -8.523 -1.426 1 93.75 77 LYS A O 1
ATOM 645 N N . CYS A 1 78 ? 19.453 -8.664 -2.48 1 96.06 78 CYS A N 1
ATOM 646 C CA . CYS A 1 78 ? 19.922 -9.586 -3.51 1 96.06 78 CYS A CA 1
ATOM 647 C C . CYS A 1 78 ? 20.453 -8.828 -4.723 1 96.06 78 CYS A C 1
ATOM 649 O O . CYS A 1 78 ? 20.766 -9.43 -5.746 1 96.06 78 CYS A O 1
ATOM 651 N N . ASN A 1 79 ? 20.5 -7.523 -4.66 1 96.19 79 ASN A N 1
ATOM 652 C CA . ASN A 1 79 ? 20.953 -6.652 -5.738 1 96.19 79 ASN A CA 1
ATOM 653 C C . ASN A 1 79 ? 20.156 -6.879 -7.02 1 96.19 79 ASN A C 1
ATOM 655 O O . ASN A 1 79 ? 20.734 -6.945 -8.109 1 96.19 79 ASN A O 1
ATOM 659 N N . ARG A 1 80 ? 18.859 -7.094 -6.844 1 97.56 80 ARG A N 1
ATOM 660 C CA . ARG A 1 80 ? 17.953 -7.305 -7.969 1 97.56 80 ARG A CA 1
ATOM 661 C C . ARG A 1 80 ? 17.016 -6.113 -8.141 1 97.56 80 ARG A C 1
ATOM 663 O O . ARG A 1 80 ? 15.805 -6.293 -8.289 1 97.56 80 ARG A O 1
ATOM 670 N N . HIS A 1 81 ? 17.641 -4.953 -8.25 1 96.94 81 HIS A N 1
ATOM 671 C CA . HIS A 1 81 ? 16.906 -3.691 -8.344 1 96.94 81 HIS A CA 1
ATOM 672 C C . HIS A 1 81 ? 15.969 -3.686 -9.539 1 96.94 81 HIS A C 1
ATOM 674 O O . HIS A 1 81 ? 14.977 -2.961 -9.547 1 96.94 81 HIS A O 1
ATOM 680 N N . ASP A 1 82 ? 16.25 -4.512 -10.477 1 97.56 82 ASP A N 1
ATOM 681 C CA . ASP A 1 82 ? 15.43 -4.621 -11.68 1 97.56 82 ASP A CA 1
ATOM 682 C C . ASP A 1 82 ? 14.023 -5.102 -11.344 1 97.56 82 ASP A C 1
ATOM 684 O O . ASP A 1 82 ? 13.062 -4.742 -12.031 1 97.56 82 ASP A O 1
ATOM 688 N N . LEU A 1 83 ? 13.867 -5.828 -10.305 1 98.5 83 LEU A N 1
ATOM 689 C CA . LEU A 1 83 ? 12.562 -6.34 -9.891 1 98.5 83 LEU A CA 1
ATOM 690 C C . LEU A 1 83 ? 11.688 -5.219 -9.344 1 98.5 83 LEU A C 1
ATOM 692 O O . LEU A 1 83 ? 10.477 -5.391 -9.195 1 98.5 83 LEU A O 1
ATOM 696 N N . LEU A 1 84 ? 12.328 -4.102 -9.039 1 98.19 84 LEU A N 1
ATOM 697 C CA . LEU A 1 84 ? 11.586 -2.926 -8.609 1 98.19 84 LEU A CA 1
ATOM 698 C C . LEU A 1 84 ? 11.461 -1.914 -9.75 1 98.19 84 LEU A C 1
ATOM 700 O O . LEU A 1 84 ? 10.984 -0.797 -9.539 1 98.19 84 LEU A O 1
ATOM 704 N N . GLY A 1 85 ? 11.898 -2.283 -10.906 1 97.62 85 GLY A N 1
ATOM 705 C CA . GLY A 1 85 ? 11.836 -1.409 -12.07 1 97.62 85 GLY A CA 1
ATOM 706 C C . GLY A 1 85 ? 12.984 -0.423 -12.133 1 97.62 85 GLY A C 1
ATOM 707 O O . GLY A 1 85 ? 12.992 0.479 -12.977 1 97.62 85 GLY A O 1
ATOM 708 N N . GLN A 1 86 ? 13.93 -0.549 -11.258 1 96.94 86 GLN A N 1
ATOM 709 C CA . GLN A 1 86 ? 15.109 0.316 -11.273 1 96.94 86 GLN A CA 1
ATOM 710 C C . GLN A 1 86 ? 16.172 -0.213 -12.227 1 96.94 86 GLN A C 1
ATOM 712 O O . GLN A 1 86 ? 16.078 -1.35 -12.695 1 96.94 86 GLN A O 1
ATOM 717 N N . ASN A 1 87 ? 17.172 0.665 -12.516 1 95.38 87 ASN A N 1
ATOM 718 C CA . ASN A 1 87 ? 18.344 0.174 -13.242 1 95.38 87 ASN A CA 1
ATOM 719 C C . ASN A 1 87 ? 19.125 -0.836 -12.422 1 95.38 87 ASN A C 1
ATOM 721 O O . ASN A 1 87 ? 18.984 -0.896 -11.195 1 95.38 87 ASN A O 1
ATOM 725 N N . ARG A 1 88 ? 19.938 -1.552 -13.102 1 90.5 88 ARG A N 1
ATOM 726 C CA . ARG A 1 88 ? 20.688 -2.619 -12.445 1 90.5 88 ARG A CA 1
ATOM 727 C C . ARG A 1 88 ? 21.578 -2.064 -11.328 1 90.5 88 ARG A C 1
ATOM 729 O O . ARG A 1 88 ? 21.812 -2.736 -10.32 1 90.5 88 ARG A O 1
ATOM 736 N N . ASP A 1 89 ? 22 -0.782 -11.477 1 89.88 89 ASP A N 1
ATOM 737 C CA . ASP A 1 89 ? 22.875 -0.179 -10.484 1 89.88 89 ASP A CA 1
ATOM 738 C C . ASP A 1 89 ? 22.078 0.511 -9.383 1 89.88 89 ASP A C 1
ATOM 740 O O . ASP A 1 89 ? 22.656 1.19 -8.531 1 89.88 89 ASP A O 1
ATOM 744 N N . GLY A 1 90 ? 20.812 0.387 -9.445 1 89.81 90 GLY A N 1
ATOM 745 C CA . GLY A 1 90 ? 19.953 0.938 -8.406 1 89.81 90 GLY A CA 1
ATOM 746 C C . GLY A 1 90 ? 19.484 2.35 -8.703 1 89.81 90 GLY A C 1
ATOM 747 O O . GLY A 1 90 ? 18.656 2.9 -7.98 1 89.81 90 GLY A O 1
ATOM 748 N N . SER A 1 91 ? 19.969 2.889 -9.797 1 92.5 91 SER A N 1
ATOM 749 C CA . SER A 1 91 ? 19.578 4.25 -10.133 1 92.5 91 SER A CA 1
ATOM 750 C C . SER A 1 91 ? 18.156 4.289 -10.688 1 92.5 91 SER A C 1
ATOM 752 O O . SER A 1 91 ? 17.625 3.266 -11.125 1 92.5 91 SER A O 1
ATOM 754 N N . PHE A 1 92 ? 17.578 5.438 -10.719 1 93.62 92 PHE A N 1
ATOM 755 C CA . PHE A 1 92 ? 16.156 5.648 -11.023 1 93.62 92 PHE A CA 1
ATOM 756 C C . PHE A 1 92 ? 15.875 5.32 -12.484 1 93.62 92 PHE A C 1
ATOM 758 O O . PHE A 1 92 ? 16.656 5.672 -13.367 1 93.62 92 PHE A O 1
ATOM 765 N N . ASN A 1 93 ? 14.867 4.625 -12.742 1 95 93 ASN A N 1
ATOM 766 C CA . ASN A 1 93 ? 14.195 4.375 -14.016 1 95 93 ASN A CA 1
ATOM 767 C C . ASN A 1 93 ? 12.688 4.594 -13.906 1 95 93 ASN A C 1
ATOM 769 O O . ASN A 1 93 ? 12.078 4.23 -12.906 1 95 93 ASN A O 1
ATOM 773 N N . TYR A 1 94 ? 12.109 5.199 -14.875 1 94.62 94 TYR A N 1
ATOM 774 C CA . TYR A 1 94 ? 10.68 5.496 -14.836 1 94.62 94 TYR A CA 1
ATOM 775 C C . TYR A 1 94 ? 9.867 4.23 -14.586 1 94.62 94 TYR A C 1
ATOM 777 O O . TYR A 1 94 ? 8.797 4.281 -13.969 1 94.62 94 TYR A O 1
ATOM 785 N N . LYS A 1 95 ? 10.383 3.092 -15.016 1 97.19 95 LYS A N 1
ATOM 786 C CA . LYS A 1 95 ? 9.711 1.815 -14.797 1 97.19 95 LYS A CA 1
ATOM 787 C C . LYS A 1 95 ? 9.461 1.574 -13.305 1 97.19 95 LYS A C 1
ATOM 789 O O . LYS A 1 95 ? 8.516 0.884 -12.938 1 97.19 95 LYS A O 1
ATOM 794 N N . GLU A 1 96 ? 10.297 2.145 -12.445 1 97.44 96 GLU A N 1
ATOM 795 C CA . GLU A 1 96 ? 10.094 2.043 -11 1 97.44 96 GLU A CA 1
ATOM 796 C C . GLU A 1 96 ? 8.742 2.619 -10.594 1 97.44 96 GLU A C 1
ATOM 798 O O . GLU A 1 96 ? 8.039 2.043 -9.758 1 97.44 96 GLU A O 1
ATOM 803 N N . VAL A 1 97 ? 8.359 3.727 -11.195 1 97.31 97 VAL A N 1
ATOM 804 C CA . VAL A 1 97 ? 7.094 4.395 -10.906 1 97.31 97 VAL A CA 1
ATOM 805 C C . VAL A 1 97 ? 5.934 3.568 -11.453 1 97.31 97 VAL A C 1
ATOM 807 O O . VAL A 1 97 ? 4.891 3.445 -10.805 1 97.31 97 VAL A O 1
ATOM 810 N N . GLN A 1 98 ? 6.141 2.998 -12.586 1 97.38 98 GLN A N 1
ATOM 811 C CA . GLN A 1 98 ? 5.113 2.143 -13.172 1 97.38 98 GLN A CA 1
ATOM 812 C C . GLN A 1 98 ? 4.863 0.91 -12.305 1 97.38 98 GLN A C 1
ATOM 814 O O . GLN A 1 98 ? 3.719 0.488 -12.133 1 97.38 98 GLN A O 1
ATOM 819 N N . VAL A 1 99 ? 5.934 0.379 -11.789 1 98.31 99 VAL A N 1
ATOM 820 C CA . VAL A 1 99 ? 5.805 -0.766 -10.898 1 98.31 99 VAL A CA 1
ATOM 821 C C . VAL A 1 99 ? 5.012 -0.362 -9.656 1 98.31 99 VAL A C 1
ATOM 823 O O . VAL A 1 99 ? 4.082 -1.063 -9.25 1 98.31 99 VAL A O 1
ATOM 826 N N . GLN A 1 100 ? 5.336 0.774 -9.078 1 97.62 100 GLN A N 1
ATOM 827 C CA . GLN A 1 100 ? 4.633 1.257 -7.898 1 97.62 100 GLN A CA 1
ATOM 828 C C . GLN A 1 100 ? 3.15 1.483 -8.195 1 97.62 100 GLN A C 1
ATOM 830 O O . GLN A 1 100 ? 2.295 1.2 -7.352 1 97.62 100 GLN A O 1
ATOM 835 N N . GLN A 1 101 ? 2.877 2.004 -9.344 1 98 101 GLN A N 1
ATOM 836 C CA . GLN A 1 101 ? 1.491 2.24 -9.734 1 98 101 GLN A CA 1
ATOM 837 C C . GLN A 1 101 ? 0.717 0.93 -9.836 1 98 101 GLN A C 1
ATOM 839 O O . GLN A 1 101 ? -0.402 0.822 -9.328 1 98 101 GLN A O 1
ATOM 844 N N . LEU A 1 102 ? 1.307 -0.063 -10.477 1 98.25 102 LEU A N 1
ATOM 845 C CA . LEU A 1 102 ? 0.665 -1.367 -10.609 1 98.25 102 LEU A CA 1
ATOM 846 C C . LEU A 1 102 ? 0.444 -2.004 -9.242 1 98.25 102 LEU A C 1
ATOM 848 O O . LEU A 1 102 ? -0.633 -2.539 -8.969 1 98.25 102 LEU A O 1
ATOM 852 N N . LEU A 1 103 ? 1.459 -1.897 -8.391 1 97.69 103 LEU A N 1
ATOM 853 C CA . LEU A 1 103 ? 1.344 -2.494 -7.062 1 97.69 103 LEU A CA 1
ATOM 854 C C . LEU A 1 103 ? 0.242 -1.815 -6.254 1 97.69 103 LEU A C 1
ATOM 856 O O . LEU A 1 103 ? -0.503 -2.48 -5.531 1 97.69 103 LEU A O 1
ATOM 860 N N . GLY A 1 104 ? 0.191 -0.501 -6.359 1 95.31 104 GLY A N 1
ATOM 861 C CA . GLY A 1 104 ? -0.907 0.208 -5.723 1 95.31 104 GLY A CA 1
ATOM 862 C C . GLY A 1 104 ? -2.27 -0.219 -6.234 1 95.31 104 GLY A C 1
ATOM 863 O O . GLY A 1 104 ? -3.191 -0.444 -5.445 1 95.31 104 GLY A O 1
ATOM 864 N N . TYR A 1 105 ? -2.379 -0.355 -7.516 1 96.25 105 TYR A N 1
ATOM 865 C CA . TYR A 1 105 ? -3.629 -0.778 -8.141 1 96.25 105 TYR A CA 1
ATOM 866 C C . TYR A 1 105 ? -4.004 -2.189 -7.707 1 96.25 105 TYR A C 1
ATOM 868 O O . TYR A 1 105 ? -5.156 -2.451 -7.352 1 96.25 105 TYR A O 1
ATOM 876 N N . PHE A 1 106 ? -3.033 -3.082 -7.715 1 96.62 106 PHE A N 1
ATOM 877 C CA . PHE A 1 106 ? -3.283 -4.469 -7.352 1 96.62 106 PHE A CA 1
ATOM 878 C C . PHE A 1 106 ? -3.68 -4.582 -5.883 1 96.62 106 PHE A C 1
ATOM 880 O O . PHE A 1 106 ? -4.484 -5.441 -5.516 1 96.62 106 PHE A O 1
ATOM 887 N N . ARG A 1 107 ? -3.092 -3.789 -5.098 1 92.94 107 ARG A N 1
ATOM 888 C CA . ARG A 1 107 ? -3.475 -3.766 -3.688 1 92.94 107 ARG A CA 1
ATOM 889 C C . ARG A 1 107 ? -4.953 -3.426 -3.527 1 92.94 107 ARG A C 1
ATOM 891 O O . ARG A 1 107 ? -5.66 -4.059 -2.74 1 92.94 107 ARG A O 1
ATOM 898 N N . ASP A 1 108 ? -5.41 -2.439 -4.25 1 90.19 108 ASP A N 1
ATOM 899 C CA . ASP A 1 108 ? -6.816 -2.049 -4.195 1 90.19 108 ASP A CA 1
ATOM 900 C C . ASP A 1 108 ? -7.719 -3.174 -4.695 1 90.19 108 ASP A C 1
ATOM 902 O O . ASP A 1 108 ? -8.781 -3.422 -4.129 1 90.19 108 ASP A O 1
ATOM 906 N N . VAL A 1 109 ? -7.297 -3.814 -5.742 1 90.81 109 VAL A N 1
ATOM 907 C CA . VAL A 1 109 ? -8.055 -4.93 -6.305 1 90.81 109 VAL A CA 1
ATOM 908 C C . VAL A 1 109 ? -8.141 -6.059 -5.281 1 90.81 109 VAL A C 1
ATOM 910 O O . VAL A 1 109 ? -9.227 -6.594 -5.031 1 90.81 109 VAL A O 1
ATOM 913 N N . ASN A 1 110 ? -7.012 -6.336 -4.715 1 90.56 110 ASN A N 1
ATOM 914 C CA . ASN A 1 110 ? -6.965 -7.418 -3.734 1 90.56 110 ASN A CA 1
ATOM 915 C C . ASN A 1 110 ? -7.824 -7.102 -2.514 1 90.56 110 ASN A C 1
ATOM 917 O O . ASN A 1 110 ? -8.461 -7.992 -1.952 1 90.56 110 ASN A O 1
ATOM 921 N N . ARG A 1 111 ? -7.766 -5.941 -2.113 1 86.69 111 ARG A N 1
ATOM 922 C CA . ARG A 1 111 ? -8.586 -5.531 -0.979 1 86.69 111 ARG A CA 1
ATOM 923 C C . ARG A 1 111 ? -10.07 -5.719 -1.282 1 86.69 111 ARG A C 1
ATOM 925 O O . ARG A 1 111 ? -10.836 -6.148 -0.417 1 86.69 111 ARG A O 1
ATOM 932 N N . GLU A 1 112 ? -10.453 -5.367 -2.424 1 84.31 112 GLU A N 1
ATOM 933 C CA . GLU A 1 112 ? -11.844 -5.562 -2.828 1 84.31 112 GLU A CA 1
ATOM 934 C C . GLU A 1 112 ? -12.242 -7.031 -2.738 1 84.31 112 GLU A C 1
ATOM 936 O O . GLU A 1 112 ? -13.328 -7.359 -2.252 1 84.31 112 GLU A O 1
ATOM 941 N N . PHE A 1 113 ? -11.375 -7.926 -3.117 1 85.62 113 PHE A N 1
ATOM 942 C CA . PHE A 1 113 ? -11.633 -9.359 -3.07 1 85.62 113 PHE A CA 1
ATOM 943 C C . PHE A 1 113 ? -11.703 -9.852 -1.63 1 85.62 113 PHE A C 1
ATOM 945 O O . PHE A 1 113 ? -12.672 -10.523 -1.246 1 85.62 113 PHE A O 1
ATOM 952 N N . THR A 1 114 ? -10.781 -9.438 -0.862 1 88 114 THR A N 1
ATOM 953 C CA . THR A 1 114 ? -10.586 -10.062 0.44 1 88 114 THR A CA 1
ATOM 954 C C . THR A 1 114 ? -11.484 -9.422 1.491 1 88 114 THR A C 1
ATOM 956 O O . THR A 1 114 ? -11.852 -10.07 2.477 1 88 114 THR A O 1
ATOM 959 N N . SER A 1 115 ? -11.914 -8.18 1.256 1 85.44 115 SER A N 1
ATOM 960 C CA . SER A 1 115 ? -12.68 -7.492 2.295 1 85.44 115 SER A CA 1
ATOM 961 C C . SER A 1 115 ? -14.156 -7.434 1.938 1 85.44 115 SER A C 1
ATOM 963 O O . SER A 1 115 ? -15.016 -7.371 2.826 1 85.44 115 SER A O 1
ATOM 965 N N . ASN A 1 116 ? -14.43 -7.477 0.669 1 83.5 116 ASN A N 1
ATOM 966 C CA . ASN A 1 116 ? -15.82 -7.246 0.29 1 83.5 116 ASN A CA 1
ATOM 967 C C . ASN A 1 116 ? -16.422 -8.477 -0.384 1 83.5 116 ASN A C 1
ATOM 969 O O . ASN A 1 116 ? -17.562 -8.836 -0.102 1 83.5 116 ASN A O 1
ATOM 973 N N . ILE A 1 117 ? -15.664 -9.133 -1.16 1 87.31 117 ILE A N 1
ATOM 974 C CA . ILE A 1 117 ? -16.25 -10.172 -2 1 87.31 117 ILE A CA 1
ATOM 975 C C . ILE A 1 117 ? -16.203 -11.516 -1.271 1 87.31 117 ILE A C 1
ATOM 977 O O . ILE A 1 117 ? -17.25 -12.117 -1.006 1 87.31 117 ILE A O 1
ATOM 981 N N . CYS A 1 118 ? -15.062 -11.914 -0.843 1 91.25 118 CYS A N 1
ATOM 982 C CA . CYS A 1 118 ? -14.867 -13.266 -0.322 1 91.25 118 CYS A CA 1
ATOM 983 C C . CYS A 1 118 ? -15.586 -13.453 1.005 1 91.25 118 CYS A C 1
ATOM 985 O O . CYS A 1 118 ? -16.109 -14.531 1.284 1 91.25 118 CYS A O 1
ATOM 987 N N . PRO A 1 119 ? -15.656 -12.391 1.818 1 92.5 119 PRO A N 1
ATOM 988 C CA . PRO A 1 119 ? -16.359 -12.602 3.088 1 92.5 119 PRO A CA 1
ATOM 989 C C . PRO A 1 119 ? -17.875 -12.438 2.961 1 92.5 119 PRO A C 1
ATOM 991 O O . PRO A 1 119 ? -18.609 -12.773 3.887 1 92.5 119 PRO A O 1
ATOM 994 N N . ASN A 1 120 ? -18.281 -11.953 1.829 1 91.25 120 ASN A N 1
ATOM 995 C CA . ASN A 1 120 ? -19.719 -11.703 1.653 1 91.25 120 ASN A CA 1
ATOM 996 C C . ASN A 1 120 ? -20.531 -12.984 1.768 1 91.25 120 ASN A C 1
ATOM 998 O O . ASN A 1 120 ? -20.266 -13.961 1.061 1 91.25 120 ASN A O 1
ATOM 1002 N N . LYS A 1 121 ? -21.625 -12.938 2.625 1 92.88 121 LYS A N 1
ATOM 1003 C CA . LYS A 1 121 ? -22.469 -14.102 2.855 1 92.88 121 LYS A CA 1
ATOM 1004 C C . LYS A 1 121 ? -23.219 -14.5 1.586 1 92.88 121 LYS A C 1
ATOM 1006 O O . LYS A 1 121 ? -23.562 -15.672 1.399 1 92.88 121 LYS A O 1
ATOM 1011 N N . ASP A 1 122 ? -23.422 -13.594 0.782 1 92.31 122 ASP A N 1
ATOM 1012 C CA . ASP A 1 122 ? -24.141 -13.828 -0.472 1 92.31 122 ASP A CA 1
ATOM 1013 C C . ASP A 1 122 ? -23.156 -14 -1.632 1 92.31 122 ASP A C 1
ATOM 1015 O O . ASP A 1 122 ? -23.453 -13.609 -2.762 1 92.31 122 ASP A O 1
ATOM 1019 N N . PHE A 1 123 ? -21.984 -14.445 -1.382 1 91.19 123 PHE A N 1
ATOM 1020 C CA . PHE A 1 123 ? -20.891 -14.586 -2.334 1 91.19 123 PHE A CA 1
ATOM 1021 C C . PHE A 1 123 ? -21.375 -15.25 -3.619 1 91.19 123 PHE A C 1
ATOM 1023 O O . PHE A 1 123 ? -21.109 -14.75 -4.715 1 91.19 123 PHE A O 1
ATOM 1030 N N . GLU A 1 124 ? -22.094 -16.297 -3.574 1 86.56 124 GLU A N 1
ATOM 1031 C CA . GLU A 1 124 ? -22.516 -17.062 -4.742 1 86.56 124 GLU A CA 1
ATOM 1032 C C . GLU A 1 124 ? -23.406 -16.25 -5.664 1 86.56 124 GLU A C 1
ATOM 1034 O O . GLU A 1 124 ? -23.375 -16.406 -6.887 1 86.56 124 GLU A O 1
ATOM 1039 N N . ASN A 1 125 ? -24.078 -15.273 -5.039 1 86.69 125 ASN A N 1
ATOM 1040 C CA . ASN A 1 125 ? -25.031 -14.492 -5.828 1 86.69 125 ASN A CA 1
ATOM 1041 C C . ASN A 1 125 ? -24.375 -13.227 -6.387 1 86.69 125 ASN A C 1
ATOM 1043 O O . ASN A 1 125 ? -24.844 -12.68 -7.387 1 86.69 125 ASN A O 1
ATOM 1047 N N . ILE A 1 126 ? -23.391 -12.797 -5.742 1 82.12 126 ILE A N 1
ATOM 1048 C CA . ILE A 1 126 ? -22.828 -11.516 -6.152 1 82.12 126 ILE A CA 1
ATOM 1049 C C . ILE A 1 126 ? -21.594 -11.742 -7.008 1 82.12 126 ILE A C 1
ATOM 1051 O O . ILE A 1 126 ? -21.125 -10.828 -7.695 1 82.12 126 ILE A O 1
ATOM 1055 N N . LYS A 1 127 ? -21.109 -12.883 -6.953 1 79.06 127 LYS A N 1
ATOM 1056 C CA . LYS A 1 127 ? -19.828 -13.141 -7.594 1 79.06 127 LYS A CA 1
ATOM 1057 C C . LYS A 1 127 ? -19.906 -12.875 -9.094 1 79.06 127 LYS A C 1
ATOM 1059 O O . LYS A 1 127 ? -18.953 -12.336 -9.68 1 79.06 127 LYS A O 1
ATOM 1064 N N . ASP A 1 128 ? -21 -13.133 -9.695 1 76.75 128 ASP A N 1
ATOM 1065 C CA . ASP A 1 128 ? -21.109 -12.969 -11.141 1 76.75 128 ASP A CA 1
ATOM 1066 C C . ASP A 1 128 ? -21.141 -11.492 -11.523 1 76.75 128 ASP A C 1
ATOM 1068 O O . ASP A 1 128 ? -20.484 -11.086 -12.492 1 76.75 128 ASP A O 1
ATOM 1072 N N . LYS A 1 129 ? -21.906 -10.789 -10.781 1 76 129 LYS A N 1
ATOM 1073 C CA . LYS A 1 129 ? -21.969 -9.359 -11.055 1 76 129 LYS A CA 1
ATOM 1074 C C . LYS A 1 129 ? -20.625 -8.688 -10.812 1 76 129 LYS A C 1
ATOM 1076 O O . LYS A 1 129 ? -20.172 -7.883 -11.625 1 76 129 LYS A O 1
ATOM 1081 N N . LEU A 1 130 ? -20.047 -9.023 -9.766 1 72.19 130 LEU A N 1
ATOM 1082 C CA . LEU A 1 130 ? -18.75 -8.453 -9.414 1 72.19 130 LEU A CA 1
ATOM 1083 C C . LEU A 1 130 ? -17.688 -8.875 -10.406 1 72.19 130 LEU A C 1
ATOM 1085 O O . LEU A 1 130 ? -16.859 -8.062 -10.82 1 72.19 130 LEU A O 1
ATOM 1089 N N . LEU A 1 131 ? -17.844 -10.031 -10.758 1 67.94 131 LEU A N 1
ATOM 1090 C CA . LEU A 1 131 ? -16.891 -10.617 -11.688 1 67.94 131 LEU A CA 1
ATOM 1091 C C . LEU A 1 131 ? -16.984 -9.961 -13.062 1 67.94 131 LEU A C 1
ATOM 1093 O O . LEU A 1 131 ? -15.969 -9.641 -13.68 1 67.94 131 LEU A O 1
ATOM 1097 N N . ASN A 1 132 ? -18.125 -9.805 -13.406 1 71.25 132 ASN A N 1
ATOM 1098 C CA . ASN A 1 132 ? -18.328 -9.258 -14.742 1 71.25 132 ASN A CA 1
ATOM 1099 C C . ASN A 1 132 ? -17.938 -7.781 -14.805 1 71.25 132 ASN A C 1
ATOM 1101 O O . ASN A 1 132 ? -17.234 -7.355 -15.719 1 71.25 132 ASN A O 1
ATOM 1105 N N . GLU A 1 133 ? -18.281 -7.125 -13.883 1 77.56 133 GLU A N 1
ATOM 1106 C CA . GLU A 1 133 ? -18.062 -5.688 -13.977 1 77.56 133 GLU A CA 1
ATOM 1107 C C . GLU A 1 133 ? -16.672 -5.312 -13.492 1 77.56 133 GLU A C 1
ATOM 1109 O O . GLU A 1 133 ? -15.883 -4.723 -14.234 1 77.56 133 GLU A O 1
ATOM 1114 N N . LYS A 1 134 ? -16.266 -5.805 -12.414 1 79.44 134 LYS A N 1
ATOM 1115 C CA . LYS A 1 134 ? -15.047 -5.316 -11.773 1 79.44 134 LYS A CA 1
ATOM 1116 C C . LYS A 1 134 ? -13.828 -6.125 -12.219 1 79.44 134 LYS A C 1
ATOM 1118 O O . LYS A 1 134 ? -12.797 -5.555 -12.586 1 79.44 134 LYS A O 1
ATOM 1123 N N . MET A 1 135 ? -13.977 -7.383 -12.305 1 82.62 135 MET A N 1
ATOM 1124 C CA . MET A 1 135 ? -12.859 -8.266 -12.641 1 82.62 135 MET A CA 1
ATOM 1125 C C . MET A 1 135 ? -12.477 -8.125 -14.109 1 82.62 135 MET A C 1
ATOM 1127 O O . MET A 1 135 ? -11.297 -7.984 -14.438 1 82.62 135 MET A O 1
ATOM 1131 N N . GLN A 1 136 ? -13.453 -8.117 -14.914 1 86.44 136 GLN A N 1
ATOM 1132 C CA . GLN A 1 136 ? -13.18 -7.98 -16.344 1 86.44 136 GLN A CA 1
ATOM 1133 C C . GLN A 1 136 ? -12.562 -6.621 -16.656 1 86.44 136 GLN A C 1
ATOM 1135 O O . GLN A 1 136 ? -11.633 -6.527 -17.469 1 86.44 136 GLN A O 1
ATOM 1140 N N . ASN A 1 137 ? -13.086 -5.621 -16.047 1 88.62 137 ASN A N 1
ATOM 1141 C CA . ASN A 1 137 ? -12.547 -4.277 -16.234 1 88.62 137 ASN A CA 1
ATOM 1142 C C . ASN A 1 137 ? -11.078 -4.191 -15.836 1 88.62 137 ASN A C 1
ATOM 1144 O O . ASN A 1 137 ? -10.273 -3.576 -16.531 1 88.62 137 ASN A O 1
ATOM 1148 N N . MET A 1 138 ? -10.789 -4.777 -14.742 1 92 138 MET A N 1
ATOM 1149 C CA . MET A 1 138 ? -9.406 -4.797 -14.266 1 92 138 MET A CA 1
ATOM 1150 C C . MET A 1 138 ? -8.5 -5.535 -15.25 1 92 138 MET A C 1
ATOM 1152 O O . MET A 1 138 ? -7.438 -5.035 -15.617 1 92 138 MET A O 1
ATOM 1156 N N . LEU A 1 139 ? -8.945 -6.668 -15.734 1 93.38 139 LEU A N 1
ATOM 1157 C CA . LEU A 1 139 ? -8.148 -7.473 -16.656 1 93.38 139 LEU A CA 1
ATOM 1158 C C . LEU A 1 139 ? -7.941 -6.742 -17.969 1 93.38 139 LEU A C 1
ATOM 1160 O O . LEU A 1 139 ? -6.848 -6.785 -18.547 1 93.38 139 LEU A O 1
ATOM 1164 N N . ASP A 1 140 ? -8.938 -6.059 -18.375 1 92 140 ASP A N 1
ATOM 1165 C CA . ASP A 1 140 ? -8.82 -5.309 -19.625 1 92 140 ASP A CA 1
ATOM 1166 C C . ASP A 1 140 ? -7.738 -4.234 -19.516 1 92 140 ASP A C 1
ATOM 1168 O O . ASP A 1 140 ? -6.961 -4.039 -20.453 1 92 140 ASP A O 1
ATOM 1172 N N . LYS A 1 141 ? -7.699 -3.537 -18.438 1 93.88 141 LYS A N 1
ATOM 1173 C CA . LYS A 1 141 ? -6.695 -2.502 -18.219 1 93.88 141 LYS A CA 1
ATOM 1174 C C . LYS A 1 141 ? -5.289 -3.098 -18.203 1 93.88 141 LYS A C 1
ATOM 1176 O O . LYS A 1 141 ? -4.371 -2.551 -18.812 1 93.88 141 LYS A O 1
ATOM 1181 N N . ILE A 1 142 ? -5.156 -4.238 -17.578 1 96.12 142 ILE A N 1
ATOM 1182 C CA . ILE A 1 142 ? -3.836 -4.836 -17.406 1 96.12 142 ILE A CA 1
ATOM 1183 C C . ILE A 1 142 ? -3.361 -5.426 -18.734 1 96.12 142 ILE A C 1
ATOM 1185 O O . ILE A 1 142 ? -2.178 -5.34 -19.062 1 96.12 142 ILE A O 1
ATOM 1189 N N . VAL A 1 143 ? -4.266 -6.012 -19.422 1 93.75 143 VAL A N 1
ATOM 1190 C CA . VAL A 1 143 ? -3.93 -6.551 -20.734 1 93.75 143 VAL A CA 1
ATOM 1191 C C . VAL A 1 143 ? -3.488 -5.418 -21.656 1 93.75 143 VAL A C 1
ATOM 1193 O O . VAL A 1 143 ? -2.533 -5.574 -22.422 1 93.75 143 VAL A O 1
ATOM 1196 N N . LYS A 1 144 ? -4.133 -4.324 -21.562 1 94.31 144 LYS A N 1
ATOM 1197 C CA . LYS A 1 144 ? -3.756 -3.154 -22.344 1 94.31 144 LYS A CA 1
ATOM 1198 C C . LYS A 1 144 ? -2.367 -2.656 -21.953 1 94.31 144 LYS A C 1
ATOM 1200 O O . LYS A 1 144 ? -1.554 -2.332 -22.828 1 94.31 144 LYS A O 1
ATOM 1205 N N . ILE A 1 145 ? -2.066 -2.596 -20.75 1 95.56 145 ILE A N 1
ATOM 1206 C CA . ILE A 1 145 ? -0.771 -2.145 -20.266 1 95.56 145 ILE A CA 1
ATOM 1207 C C . ILE A 1 145 ? 0.321 -3.109 -20.719 1 95.56 145 ILE A C 1
ATOM 1209 O O . ILE A 1 145 ? 1.378 -2.682 -21.188 1 95.56 145 ILE A O 1
ATOM 1213 N N . ARG A 1 146 ? 0.061 -4.332 -20.547 1 96.38 146 ARG A N 1
ATOM 1214 C CA . ARG A 1 146 ? 1.043 -5.359 -20.875 1 96.38 146 ARG A CA 1
ATOM 1215 C C . ARG A 1 146 ? 1.297 -5.41 -22.391 1 96.38 146 ARG A C 1
ATOM 1217 O O . ARG A 1 146 ? 2.434 -5.598 -22.828 1 96.38 146 ARG A O 1
ATOM 1224 N N . GLY A 1 147 ? 0.201 -5.293 -23.125 1 93.38 147 GLY A N 1
ATOM 1225 C CA . GLY A 1 147 ? 0.306 -5.492 -24.562 1 93.38 147 GLY A CA 1
ATOM 1226 C C . GLY A 1 147 ? 0.833 -6.867 -24.938 1 93.38 147 GLY A C 1
ATOM 1227 O O . GLY A 1 147 ? 0.315 -7.883 -24.469 1 93.38 147 GLY A O 1
ATOM 1228 N N . ASN A 1 148 ? 1.908 -6.906 -25.719 1 91.31 148 ASN A N 1
ATOM 1229 C CA . ASN A 1 148 ? 2.469 -8.164 -26.188 1 91.31 148 ASN A CA 1
ATOM 1230 C C . ASN A 1 148 ? 3.75 -8.523 -25.438 1 91.31 148 ASN A C 1
ATOM 1232 O O . ASN A 1 148 ? 4.504 -9.398 -25.875 1 91.31 148 ASN A O 1
ATOM 1236 N N . GLN A 1 149 ? 3.926 -7.898 -24.422 1 94.56 149 GLN A N 1
ATOM 1237 C CA . GLN A 1 149 ? 5.145 -8.133 -23.656 1 94.56 149 GLN A CA 1
ATOM 1238 C C . GLN A 1 149 ? 5.059 -9.43 -22.859 1 94.56 149 GLN A C 1
ATOM 1240 O O . GLN A 1 149 ? 3.959 -9.906 -22.562 1 94.56 149 GLN A O 1
ATOM 1245 N N . GLN A 1 150 ? 6.172 -9.914 -22.609 1 95.44 150 GLN A N 1
ATOM 1246 C CA . GLN A 1 150 ? 6.23 -11.18 -21.891 1 95.44 150 GLN A CA 1
ATOM 1247 C C . GLN A 1 150 ? 5.676 -11.031 -20.469 1 95.44 150 GLN A C 1
ATOM 1249 O O . GLN A 1 150 ? 4.93 -11.898 -20 1 95.44 150 GLN A O 1
ATOM 1254 N N . TYR A 1 151 ? 6.105 -9.977 -19.812 1 97.81 151 TYR A N 1
ATOM 1255 C CA . TYR A 1 151 ? 5.586 -9.648 -18.484 1 97.81 151 TYR A CA 1
ATOM 1256 C C . TYR A 1 151 ? 4.859 -8.305 -18.5 1 97.81 151 TYR A C 1
ATOM 1258 O O . TYR A 1 151 ? 4.68 -7.707 -19.562 1 97.81 151 TYR A O 1
ATOM 1266 N N . LEU A 1 152 ? 4.355 -7.844 -17.391 1 98.12 152 LEU A N 1
ATOM 1267 C CA . LEU A 1 152 ? 3.471 -6.688 -17.328 1 98.12 152 LEU A CA 1
ATOM 1268 C C . LEU A 1 152 ? 4.145 -5.457 -17.938 1 98.12 152 LEU A C 1
ATOM 1270 O O . LEU A 1 152 ? 3.494 -4.656 -18.609 1 98.12 152 LEU A O 1
ATOM 1274 N N . LEU A 1 153 ? 5.461 -5.32 -17.656 1 97.75 153 LEU A N 1
ATOM 1275 C CA . LEU A 1 153 ? 6.191 -4.148 -18.125 1 97.75 153 LEU A CA 1
ATOM 1276 C C . LEU A 1 153 ? 7.402 -4.555 -18.953 1 97.75 153 LEU A C 1
ATOM 1278 O O . LEU A 1 153 ? 8.453 -3.914 -18.891 1 97.75 153 LEU A O 1
ATOM 1282 N N . GLY A 1 154 ? 7.312 -5.664 -19.625 1 96.38 154 GLY A N 1
ATOM 1283 C CA . GLY A 1 154 ? 8.398 -6.199 -20.438 1 96.38 154 GLY A CA 1
ATOM 1284 C C . GLY A 1 154 ? 9.25 -7.215 -19.688 1 96.38 154 GLY A C 1
ATOM 1285 O O . GLY A 1 154 ? 9.07 -8.422 -19.859 1 96.38 154 GLY A O 1
ATOM 1286 N N . GLU A 1 155 ? 10.062 -6.754 -18.859 1 96.31 155 GLU A N 1
ATOM 1287 C CA . GLU A 1 155 ? 10.828 -7.633 -17.984 1 96.31 155 GLU A CA 1
ATOM 1288 C C . GLU A 1 155 ? 10.07 -7.91 -16.688 1 96.31 155 GLU A C 1
ATOM 1290 O O . GLU A 1 155 ? 9.18 -7.152 -16.312 1 96.31 155 GLU A O 1
ATOM 1295 N N . ILE A 1 156 ? 10.477 -8.984 -16.062 1 98.19 156 ILE A N 1
ATOM 1296 C CA . ILE A 1 156 ? 9.797 -9.391 -14.828 1 98.19 156 ILE A CA 1
ATOM 1297 C C . ILE A 1 156 ? 10.078 -8.375 -13.727 1 98.19 156 ILE A C 1
ATOM 1299 O O . ILE A 1 156 ? 11.203 -7.898 -13.586 1 98.19 156 ILE A O 1
ATOM 1303 N N . THR A 1 157 ? 9.086 -7.973 -13.031 1 98.69 157 THR A N 1
ATOM 1304 C CA . THR A 1 157 ? 9.172 -7.168 -11.82 1 98.69 157 THR A CA 1
ATOM 1305 C C . THR A 1 157 ? 8.336 -7.785 -10.703 1 98.69 157 THR A C 1
ATOM 1307 O O . THR A 1 157 ? 7.613 -8.758 -10.922 1 98.69 157 THR A O 1
ATOM 1310 N N . TYR A 1 158 ? 8.398 -7.23 -9.539 1 98.69 158 TYR A N 1
ATOM 1311 C CA . TYR A 1 158 ? 7.625 -7.754 -8.414 1 98.69 158 TYR A CA 1
ATOM 1312 C C . TYR A 1 158 ? 6.129 -7.629 -8.68 1 98.69 158 TYR A C 1
ATOM 1314 O O . TYR A 1 158 ? 5.328 -8.383 -8.125 1 98.69 158 TYR A O 1
ATOM 1322 N N . ALA A 1 159 ? 5.699 -6.691 -9.5 1 98.69 159 ALA A N 1
ATOM 1323 C CA . ALA A 1 159 ? 4.289 -6.559 -9.859 1 98.69 159 ALA A CA 1
ATOM 1324 C C . ALA A 1 159 ? 3.762 -7.84 -10.492 1 98.69 159 ALA A C 1
ATOM 1326 O O . ALA A 1 159 ? 2.582 -8.172 -10.352 1 98.69 159 ALA A O 1
ATOM 1327 N N . ASP A 1 160 ? 4.59 -8.57 -11.195 1 98.81 160 ASP A N 1
ATOM 1328 C CA . ASP A 1 160 ? 4.176 -9.812 -11.836 1 98.81 160 ASP A CA 1
ATOM 1329 C C . ASP A 1 160 ? 3.857 -10.883 -10.797 1 98.81 160 ASP A C 1
ATOM 1331 O O . ASP A 1 160 ? 2.988 -11.734 -11.016 1 98.81 160 ASP A O 1
ATOM 1335 N N . PHE A 1 161 ? 4.57 -10.867 -9.648 1 98.81 161 PHE A N 1
ATOM 1336 C CA . PHE A 1 161 ? 4.305 -11.82 -8.578 1 98.81 161 PHE A CA 1
ATOM 1337 C C . PHE A 1 161 ? 2.93 -11.578 -7.965 1 98.81 161 PHE A C 1
ATOM 1339 O O . PHE A 1 161 ? 2.188 -12.531 -7.695 1 98.81 161 PHE A O 1
ATOM 1346 N N . VAL A 1 162 ? 2.605 -10.359 -7.793 1 98.38 162 VAL A N 1
ATOM 1347 C CA . VAL A 1 162 ? 1.326 -9.977 -7.199 1 98.38 162 VAL A CA 1
ATOM 1348 C C . VAL A 1 162 ? 0.197 -10.242 -8.188 1 98.38 162 VAL A C 1
ATOM 1350 O O . VAL A 1 162 ? -0.845 -10.797 -7.824 1 98.38 162 VAL A O 1
ATOM 1353 N N . PHE A 1 163 ? 0.455 -9.891 -9.453 1 98.25 163 PHE A N 1
ATOM 1354 C CA . PHE A 1 163 ? -0.563 -10.094 -10.477 1 98.25 163 PHE A CA 1
ATOM 1355 C C . PHE A 1 163 ? -0.848 -11.578 -10.68 1 98.25 163 PHE A C 1
ATOM 1357 O O . PHE A 1 163 ? -2.004 -11.977 -10.82 1 98.25 163 PHE A O 1
ATOM 1364 N N . TYR A 1 164 ? 0.154 -12.359 -10.688 1 98.06 164 TYR A N 1
ATOM 1365 C CA . TYR A 1 164 ? -0.031 -13.797 -10.812 1 98.06 164 TYR A CA 1
ATOM 1366 C C . TYR A 1 164 ? -0.956 -14.328 -9.719 1 98.06 164 TYR A C 1
ATOM 1368 O O . TYR A 1 164 ? -1.83 -15.156 -9.984 1 98.06 164 TYR A O 1
ATOM 1376 N N . GLU A 1 165 ? -0.767 -13.852 -8.477 1 96.19 165 GLU A N 1
ATOM 1377 C CA . GLU A 1 165 ? -1.624 -14.289 -7.383 1 96.19 165 GLU A CA 1
ATOM 1378 C C . GLU A 1 165 ? -3.072 -13.867 -7.609 1 96.19 165 GLU A C 1
ATOM 1380 O O . GLU A 1 165 ? -4 -14.633 -7.336 1 96.19 165 GLU A O 1
ATOM 1385 N N . ILE A 1 166 ? -3.262 -12.688 -8.109 1 94.88 166 ILE A N 1
ATOM 1386 C CA . ILE A 1 166 ? -4.602 -12.195 -8.414 1 94.88 166 ILE A CA 1
ATOM 1387 C C . ILE A 1 166 ? -5.238 -13.078 -9.484 1 94.88 166 ILE A C 1
ATOM 1389 O O . ILE A 1 166 ? -6.414 -13.445 -9.375 1 94.88 166 ILE A O 1
ATOM 1393 N N . LEU A 1 167 ? -4.457 -13.438 -10.508 1 95.25 167 LEU A N 1
ATOM 1394 C CA . LEU A 1 167 ? -4.969 -14.289 -11.578 1 95.25 167 LEU A CA 1
ATOM 1395 C C . LEU A 1 167 ? -5.402 -15.641 -11.031 1 95.25 167 LEU A C 1
ATOM 1397 O O . LEU A 1 167 ? -6.359 -16.234 -11.531 1 95.25 167 LEU A O 1
ATOM 1401 N N . ASN A 1 168 ? -4.723 -16.109 -10.023 1 93.56 168 ASN A N 1
ATOM 1402 C CA . ASN A 1 168 ? -5.117 -17.375 -9.414 1 93.56 168 ASN A CA 1
ATOM 1403 C C . ASN A 1 168 ? -6.488 -17.266 -8.758 1 93.56 168 ASN A C 1
ATOM 1405 O O . ASN A 1 168 ? -7.297 -18.203 -8.844 1 93.56 168 ASN A O 1
ATOM 1409 N N . TYR A 1 169 ? -6.785 -16.156 -8.07 1 90.12 169 TYR A N 1
ATOM 1410 C CA . TYR A 1 169 ? -8.133 -15.922 -7.559 1 90.12 169 TYR A CA 1
ATOM 1411 C C . TYR A 1 169 ? -9.164 -16 -8.672 1 90.12 169 TYR A C 1
ATOM 1413 O O . TYR A 1 169 ? -10.172 -16.688 -8.547 1 90.12 169 TYR A O 1
ATOM 1421 N N . TYR A 1 170 ? -8.828 -15.305 -9.734 1 87.88 170 TYR A N 1
ATOM 1422 C CA . TYR A 1 170 ? -9.758 -15.219 -10.852 1 87.88 170 TYR A CA 1
ATOM 1423 C C . TYR A 1 170 ? -9.961 -16.594 -11.492 1 87.88 170 TYR A C 1
ATOM 1425 O O . TYR A 1 170 ? -11.086 -16.969 -11.82 1 87.88 170 TYR A O 1
ATOM 1433 N N . LYS A 1 171 ? -8.898 -17.266 -11.656 1 89.69 171 LYS A N 1
ATOM 1434 C CA . LYS A 1 171 ? -8.938 -18.594 -12.281 1 89.69 171 LYS A CA 1
ATOM 1435 C C . LYS A 1 171 ? -9.883 -19.516 -11.531 1 89.69 171 LYS A C 1
ATOM 1437 O O . LYS A 1 171 ? -10.586 -20.328 -12.148 1 89.69 171 LYS A O 1
ATOM 1442 N N . TYR A 1 172 ? -10.008 -19.406 -10.211 1 89.38 172 TYR A N 1
ATOM 1443 C CA . TYR A 1 172 ? -10.828 -20.312 -9.414 1 89.38 172 TYR A CA 1
ATOM 1444 C C . TYR A 1 172 ? -12.234 -19.766 -9.242 1 89.38 172 TYR A C 1
ATOM 1446 O O . TYR A 1 172 ? -13.203 -20.531 -9.188 1 89.38 172 TYR A O 1
ATOM 1454 N N . ILE A 1 173 ? -12.328 -18.469 -9.141 1 85.88 173 ILE A N 1
ATOM 1455 C CA . ILE A 1 173 ? -13.633 -17.875 -8.852 1 85.88 173 ILE A CA 1
ATOM 1456 C C . ILE A 1 173 ? -14.422 -17.719 -10.148 1 85.88 173 ILE A C 1
ATOM 1458 O O . ILE A 1 173 ? -15.641 -17.922 -10.18 1 85.88 173 ILE A O 1
ATOM 1462 N N . TYR A 1 174 ? -13.703 -17.344 -11.227 1 83.94 174 TYR A N 1
ATOM 1463 C CA . TYR A 1 174 ? -14.352 -17.062 -12.5 1 83.94 174 TYR A CA 1
ATOM 1464 C C . TYR A 1 174 ? -13.453 -17.453 -13.672 1 83.94 174 TYR A C 1
ATOM 1466 O O . TYR A 1 174 ? -13.008 -16.578 -14.422 1 83.94 174 TYR A O 1
ATOM 1474 N N . PRO A 1 175 ? -13.352 -18.672 -13.891 1 86.5 175 PRO A N 1
ATOM 1475 C CA . PRO A 1 175 ? -12.375 -19.172 -14.867 1 86.5 175 PRO A CA 1
ATOM 1476 C C . PRO A 1 175 ? -12.641 -18.641 -16.281 1 86.5 175 PRO A C 1
ATOM 1478 O O . PRO A 1 175 ? -11.727 -18.609 -17.109 1 86.5 175 PRO A O 1
ATOM 1481 N N . GLN A 1 176 ? -13.773 -18.141 -16.578 1 84.12 176 GLN A N 1
ATOM 1482 C CA . GLN A 1 176 ? -14.141 -17.672 -17.906 1 84.12 176 GLN A CA 1
ATOM 1483 C C . GLN A 1 176 ? -13.375 -16.391 -18.266 1 84.12 176 GLN A C 1
ATOM 1485 O O . GLN A 1 176 ? -13.281 -16.031 -19.438 1 84.12 176 GLN A O 1
ATOM 1490 N N . THR A 1 177 ? -12.828 -15.773 -17.219 1 84.5 177 THR A N 1
ATOM 1491 C CA . THR A 1 177 ? -12.117 -14.516 -17.453 1 84.5 177 THR A CA 1
ATOM 1492 C C . THR A 1 177 ? -10.703 -14.781 -17.969 1 84.5 177 THR A C 1
ATOM 1494 O O . THR A 1 177 ? -10.047 -13.875 -18.469 1 84.5 177 THR A O 1
ATOM 1497 N N . ILE A 1 178 ? -10.258 -16 -17.812 1 91.38 178 ILE A N 1
ATOM 1498 C CA . ILE A 1 178 ? -8.891 -16.328 -18.219 1 91.38 178 ILE A CA 1
ATOM 1499 C C . ILE A 1 178 ? -8.867 -16.75 -19.688 1 91.38 178 ILE A C 1
ATOM 1501 O O . ILE A 1 178 ? -9.148 -17.906 -20.016 1 91.38 178 ILE A O 1
ATOM 1505 N N . ASN A 1 179 ? -8.508 -15.828 -20.469 1 90.62 179 ASN A N 1
ATOM 1506 C CA . ASN A 1 179 ? -8.375 -16.141 -21.891 1 90.62 179 ASN A CA 1
ATOM 1507 C C . ASN A 1 179 ? -7.012 -16.734 -22.219 1 90.62 179 ASN A C 1
ATOM 1509 O O . ASN A 1 179 ? -6.207 -16.969 -21.312 1 90.62 179 ASN A O 1
ATOM 1513 N N . LYS A 1 180 ? -6.746 -17.016 -23.5 1 93.06 180 LYS A N 1
ATOM 1514 C CA . LYS A 1 180 ? -5.52 -17.703 -23.922 1 93.06 180 LYS A CA 1
ATOM 1515 C C . LYS A 1 180 ? -4.289 -16.875 -23.562 1 93.06 180 LYS A C 1
ATOM 1517 O O . LYS A 1 180 ? -3.291 -17.406 -23.078 1 93.06 180 LYS A O 1
ATOM 1522 N N . SER A 1 181 ? -4.395 -15.594 -23.781 1 93.56 181 SER A N 1
ATOM 1523 C CA . SER A 1 181 ? -3.27 -14.703 -23.5 1 93.56 181 SER A CA 1
ATOM 1524 C C . SER A 1 181 ? -2.904 -14.727 -22.031 1 93.56 181 SER A C 1
ATOM 1526 O O . SER A 1 181 ? -1.724 -14.781 -21.672 1 93.56 181 SER A O 1
ATOM 1528 N N . LEU A 1 182 ? -3.879 -14.695 -21.188 1 95.31 182 LEU A N 1
ATOM 1529 C CA . LEU A 1 182 ? -3.65 -14.727 -19.75 1 95.31 182 LEU A CA 1
ATOM 1530 C C . LEU A 1 182 ? -3.146 -16.094 -19.312 1 95.31 182 LEU A C 1
ATOM 1532 O O . LEU A 1 182 ? -2.303 -16.188 -18.422 1 95.31 182 LEU A O 1
ATOM 1536 N N . GLN A 1 183 ? -3.678 -17.078 -19.953 1 95.25 183 GLN A N 1
ATOM 1537 C CA . GLN A 1 183 ? -3.186 -18.422 -19.641 1 95.25 183 GLN A CA 1
ATOM 1538 C C . GLN A 1 183 ? -1.709 -18.562 -20 1 95.25 183 GLN A C 1
ATOM 1540 O O . GLN A 1 183 ? -0.938 -19.172 -19.25 1 95.25 183 GLN A O 1
ATOM 1545 N N . ASP A 1 184 ? -1.354 -18.031 -21.125 1 95.31 184 ASP A N 1
ATOM 1546 C CA . ASP A 1 184 ? 0.053 -18.031 -21.516 1 95.31 184 ASP A CA 1
ATOM 1547 C C . ASP A 1 184 ? 0.908 -17.281 -20.5 1 95.31 184 ASP A C 1
ATOM 1549 O O . ASP A 1 184 ? 2.021 -17.688 -20.188 1 95.31 184 ASP A O 1
ATOM 1553 N N . TYR A 1 185 ? 0.413 -16.156 -20.062 1 97.25 185 TYR A N 1
ATOM 1554 C CA . TYR A 1 185 ? 1.092 -15.367 -19.031 1 97.25 185 TYR A CA 1
ATOM 1555 C C . TYR A 1 185 ? 1.305 -16.188 -17.781 1 97.25 185 TYR A C 1
ATOM 1557 O O . TYR A 1 185 ? 2.4 -16.203 -17.203 1 97.25 185 TYR A O 1
ATOM 1565 N N . ILE A 1 186 ? 0.265 -16.906 -17.359 1 97 186 ILE A N 1
ATOM 1566 C CA . ILE A 1 186 ? 0.32 -17.766 -16.172 1 97 186 ILE A CA 1
ATOM 1567 C C . ILE A 1 186 ? 1.368 -18.859 -16.375 1 97 186 ILE A C 1
ATOM 1569 O O . ILE A 1 186 ? 2.227 -19.062 -15.523 1 97 186 ILE A O 1
ATOM 1573 N N . ASN A 1 187 ? 1.341 -19.469 -17.484 1 96.81 187 ASN A N 1
ATOM 1574 C CA . ASN A 1 187 ? 2.289 -20.531 -17.797 1 96.81 187 ASN A CA 1
ATOM 1575 C C . ASN A 1 187 ? 3.729 -20.031 -17.781 1 96.81 187 ASN A C 1
ATOM 1577 O O . ASN A 1 187 ? 4.625 -20.719 -17.281 1 96.81 187 ASN A O 1
ATOM 1581 N N . ASN A 1 188 ? 3.9 -18.938 -18.359 1 96.81 188 ASN A N 1
ATOM 1582 C CA . ASN A 1 188 ? 5.23 -18.328 -18.375 1 96.81 188 ASN A CA 1
ATOM 1583 C C . ASN A 1 188 ? 5.754 -18.062 -16.969 1 96.81 188 ASN A C 1
ATOM 1585 O O . ASN A 1 188 ? 6.902 -18.391 -16.656 1 96.81 188 ASN A O 1
ATOM 1589 N N . PHE A 1 189 ? 4.961 -17.484 -16.156 1 98.31 189 PHE A N 1
ATOM 1590 C CA . PHE A 1 189 ? 5.359 -17.203 -14.781 1 98.31 189 PHE A CA 1
ATOM 1591 C C . PHE A 1 189 ? 5.672 -18.484 -14.031 1 98.31 189 PHE A C 1
ATOM 1593 O O . PHE A 1 189 ? 6.688 -18.578 -13.336 1 98.31 189 PHE A O 1
ATOM 1600 N N . GLU A 1 190 ? 4.824 -19.516 -14.219 1 97.88 190 GLU A N 1
ATOM 1601 C CA . GLU A 1 190 ? 4.945 -20.766 -13.492 1 97.88 190 GLU A CA 1
ATOM 1602 C C . GLU A 1 190 ? 6.176 -21.547 -13.945 1 97.88 190 GLU A C 1
ATOM 1604 O O . GLU A 1 190 ? 6.633 -22.453 -13.25 1 97.88 190 GLU A O 1
ATOM 1609 N N . SER A 1 191 ? 6.684 -21.188 -15.062 1 97.69 191 SER A N 1
ATOM 1610 C CA . SER A 1 191 ? 7.84 -21.906 -15.602 1 97.69 191 SER A CA 1
ATOM 1611 C C . SER A 1 191 ? 9.148 -21.281 -15.125 1 97.69 191 SER A C 1
ATOM 1613 O O . SER A 1 191 ? 10.227 -21.828 -15.359 1 97.69 191 SER A O 1
ATOM 1615 N N . LEU A 1 192 ? 9.078 -20.172 -14.469 1 98.12 192 LEU A N 1
ATOM 1616 C CA . LEU A 1 192 ? 10.281 -19.5 -13.984 1 98.12 192 LEU A CA 1
ATOM 1617 C C . LEU A 1 192 ? 11.055 -20.406 -13.023 1 98.12 192 LEU A C 1
ATOM 1619 O O . LEU A 1 192 ? 10.461 -21.078 -12.188 1 98.12 192 LEU A O 1
ATOM 1623 N N . PRO A 1 193 ? 12.43 -20.312 -13.188 1 96.75 193 PRO A N 1
ATOM 1624 C CA . PRO A 1 193 ? 13.203 -21.047 -12.188 1 96.75 193 PRO A CA 1
ATOM 1625 C C . PRO A 1 193 ? 12.891 -20.609 -10.758 1 96.75 193 PRO A C 1
ATOM 1627 O O . PRO A 1 193 ? 12.75 -19.406 -10.5 1 96.75 193 PRO A O 1
ATOM 1630 N N . GLY A 1 194 ? 12.805 -21.547 -9.852 1 97.38 194 GLY A N 1
ATOM 1631 C CA . GLY A 1 194 ? 12.414 -21.281 -8.477 1 97.38 194 GLY A CA 1
ATOM 1632 C C . GLY A 1 194 ? 10.922 -21.406 -8.25 1 97.38 194 GLY A C 1
ATOM 1633 O O . GLY A 1 194 ? 10.484 -22 -7.273 1 97.38 194 GLY A O 1
ATOM 1634 N N . ILE A 1 195 ? 10.148 -20.828 -9.18 1 97.94 195 ILE A N 1
ATOM 1635 C CA . ILE A 1 195 ? 8.688 -20.844 -9.062 1 97.94 195 ILE A CA 1
ATOM 1636 C C . ILE A 1 195 ? 8.172 -22.25 -9.406 1 97.94 195 ILE A C 1
ATOM 1638 O O . ILE A 1 195 ? 7.348 -22.797 -8.672 1 97.94 195 ILE A O 1
ATOM 1642 N N . LYS A 1 196 ? 8.695 -22.75 -10.523 1 97.44 196 LYS A N 1
ATOM 1643 C CA . LYS A 1 196 ? 8.281 -24.094 -10.953 1 97.44 196 LYS A CA 1
ATOM 1644 C C . LYS A 1 196 ? 8.492 -25.109 -9.844 1 97.44 196 LYS A C 1
ATOM 1646 O O . LYS A 1 196 ? 7.594 -25.906 -9.547 1 97.44 196 LYS A O 1
ATOM 1651 N N . GLU A 1 197 ? 9.648 -25.078 -9.25 1 96.69 197 GLU A N 1
ATOM 1652 C CA . GLU A 1 197 ? 9.977 -26 -8.172 1 96.69 197 GLU A CA 1
ATOM 1653 C C . GLU A 1 197 ? 9.078 -25.766 -6.957 1 96.69 197 GLU A C 1
ATOM 1655 O O . GLU A 1 197 ? 8.641 -26.719 -6.312 1 96.69 197 GLU A O 1
ATOM 1660 N N . TYR A 1 198 ? 8.859 -24.469 -6.641 1 96.62 198 TYR A N 1
ATOM 1661 C CA . TYR A 1 198 ? 8.008 -24.125 -5.504 1 96.62 198 TYR A CA 1
ATOM 1662 C C . TYR A 1 198 ? 6.613 -24.703 -5.664 1 96.62 198 TYR A C 1
ATOM 1664 O O . TYR A 1 198 ? 6.035 -25.234 -4.707 1 96.62 198 TYR A O 1
ATOM 1672 N N . LEU A 1 199 ? 6.066 -24.641 -6.879 1 96.25 199 LEU A N 1
ATOM 1673 C CA . LEU A 1 199 ? 4.695 -25.062 -7.152 1 96.25 199 LEU A CA 1
ATOM 1674 C C . LEU A 1 199 ? 4.555 -26.578 -7.051 1 96.25 199 LEU A C 1
ATOM 1676 O O . LEU A 1 199 ? 3.445 -27.094 -6.922 1 96.25 199 LEU A O 1
ATOM 1680 N N . LEU A 1 200 ? 5.66 -27.281 -7.027 1 94.12 200 LEU A N 1
ATOM 1681 C CA . LEU A 1 200 ? 5.648 -28.75 -6.996 1 94.12 200 LEU A CA 1
ATOM 1682 C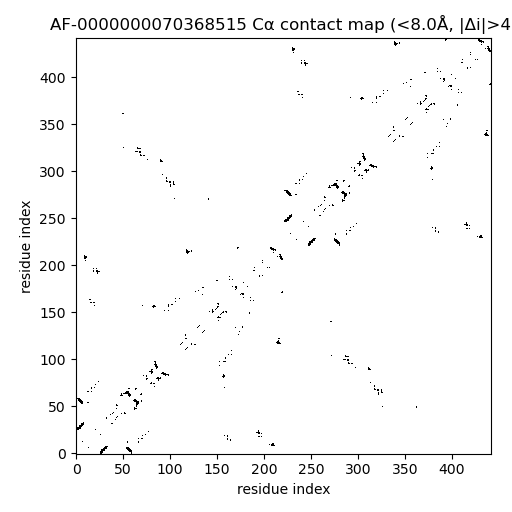 C . LEU A 1 200 ? 5.926 -29.266 -5.59 1 94.12 200 LEU A C 1
ATOM 1684 O O . LEU A 1 200 ? 5.922 -30.469 -5.352 1 94.12 200 LEU A O 1
ATOM 1688 N N . LEU A 1 201 ? 6.164 -28.328 -4.719 1 91.75 201 LEU A N 1
ATOM 1689 C CA . LEU A 1 201 ? 6.43 -28.766 -3.354 1 91.75 201 LEU A CA 1
ATOM 1690 C C . LEU A 1 201 ? 5.223 -29.484 -2.768 1 91.75 201 LEU A C 1
ATOM 1692 O O . LEU A 1 201 ? 4.102 -28.969 -2.82 1 91.75 201 LEU A O 1
ATOM 1696 N N . PRO A 1 202 ? 5.383 -30.609 -2.197 1 88.06 202 PRO A N 1
ATOM 1697 C CA . PRO A 1 202 ? 4.258 -31.422 -1.729 1 88.06 202 PRO A CA 1
ATOM 1698 C C . PRO A 1 202 ? 3.605 -30.859 -0.47 1 88.06 202 PRO A C 1
ATOM 1700 O O . PRO A 1 202 ? 2.424 -31.109 -0.217 1 88.06 202 PRO A O 1
ATOM 1703 N N . ASP A 1 203 ? 4.273 -30.094 0.35 1 83.38 203 ASP A N 1
ATOM 1704 C CA . ASP A 1 203 ? 3.773 -29.672 1.652 1 83.38 203 ASP A CA 1
ATOM 1705 C C . ASP A 1 203 ? 3 -28.359 1.538 1 83.38 203 ASP A C 1
ATOM 1707 O O . ASP A 1 203 ? 2.43 -27.875 2.521 1 83.38 203 ASP A O 1
ATOM 1711 N N . ILE A 1 204 ? 2.955 -27.828 0.388 1 82.06 204 ILE A N 1
ATOM 1712 C CA . ILE A 1 204 ? 2.271 -26.547 0.229 1 82.06 204 ILE A CA 1
ATOM 1713 C C . ILE A 1 204 ? 0.897 -26.766 -0.397 1 82.06 204 ILE A C 1
ATOM 1715 O O . ILE A 1 204 ? 0.785 -27.391 -1.456 1 82.06 204 ILE A O 1
ATOM 1719 N N . ASP A 1 205 ? -0.107 -26.375 0.345 1 85.94 205 ASP A N 1
ATOM 1720 C CA . ASP A 1 205 ? -1.456 -26.391 -0.213 1 85.94 205 ASP A CA 1
ATOM 1721 C C . ASP A 1 205 ? -1.779 -25.047 -0.888 1 85.94 205 ASP A C 1
ATOM 1723 O O . ASP A 1 205 ? -2.137 -24.078 -0.218 1 85.94 205 ASP A O 1
ATOM 1727 N N . LEU A 1 206 ? -1.758 -25.125 -2.143 1 90.19 206 LEU A N 1
ATOM 1728 C CA . LEU A 1 206 ? -1.921 -23.906 -2.924 1 90.19 206 LEU A CA 1
ATOM 1729 C C . LEU A 1 206 ? -3.398 -23.562 -3.111 1 90.19 206 LEU A C 1
ATOM 1731 O O . LEU A 1 206 ? -3.736 -22.531 -3.676 1 90.19 206 LEU A O 1
ATOM 1735 N N . LYS A 1 207 ? -4.238 -24.328 -2.5 1 92.44 207 LYS A N 1
ATOM 1736 C CA . LYS A 1 207 ? -5.668 -24.078 -2.656 1 92.44 207 LYS A CA 1
ATOM 1737 C C . LYS A 1 207 ? -6.223 -23.312 -1.462 1 92.44 207 LYS A C 1
ATOM 1739 O O . LYS A 1 207 ? -7.375 -22.875 -1.48 1 92.44 207 LYS A O 1
ATOM 1744 N N . GLN A 1 208 ? -5.426 -23.156 -0.452 1 93.56 208 GLN A N 1
ATOM 1745 C CA . GLN A 1 208 ? -5.859 -22.406 0.722 1 93.56 208 GLN A CA 1
ATOM 1746 C C . GLN A 1 208 ? -5.523 -20.922 0.583 1 93.56 208 GLN A C 1
ATOM 1748 O O . GLN A 1 208 ? -4.469 -20.484 1.04 1 93.56 208 GLN A O 1
ATOM 1753 N N . PHE A 1 209 ? -6.473 -20.203 0.087 1 96.25 209 PHE A N 1
ATOM 1754 C CA . PHE A 1 209 ? -6.227 -18.797 -0.213 1 96.25 209 PHE A CA 1
ATOM 1755 C C . PHE A 1 209 ? -6.398 -17.938 1.035 1 96.25 209 PHE A C 1
ATOM 1757 O O . PHE A 1 209 ? -5.59 -17.062 1.302 1 96.25 209 PHE A O 1
ATOM 1764 N N . LEU A 1 210 ? -7.492 -18.172 1.735 1 95.94 210 LEU A N 1
ATOM 1765 C CA . LEU A 1 210 ? -7.879 -17.391 2.91 1 95.94 210 LEU A CA 1
ATOM 1766 C C . LEU A 1 210 ? -8.328 -18.312 4.039 1 95.94 210 LEU A C 1
ATOM 1768 O O . LEU A 1 210 ? -8.711 -19.469 3.797 1 95.94 210 LEU A O 1
ATOM 1772 N N . PRO A 1 211 ? -8.266 -17.875 5.215 1 93.5 211 PRO A N 1
ATOM 1773 C CA . PRO A 1 211 ? -8.758 -18.703 6.309 1 93.5 211 PRO A CA 1
ATOM 1774 C C . PRO A 1 211 ? -10.266 -18.906 6.262 1 93.5 211 PRO A C 1
ATOM 1776 O O . PRO A 1 211 ? -11.031 -17.938 6.371 1 93.5 211 PRO A O 1
ATOM 1779 N N . SER A 1 212 ? -10.664 -20.094 6.281 1 92.38 212 SER A N 1
ATOM 1780 C CA . SER A 1 212 ? -12.07 -20.438 6.078 1 92.38 212 SER A CA 1
ATOM 1781 C C . SER A 1 212 ? -12.93 -19.953 7.238 1 92.38 212 SER A C 1
ATOM 1783 O O . SER A 1 212 ? -14.133 -19.75 7.086 1 92.38 212 SER A O 1
ATOM 1785 N N . GLN A 1 213 ? -12.328 -19.734 8.352 1 90.31 213 GLN A N 1
ATOM 1786 C CA . GLN A 1 213 ? -13.062 -19.312 9.539 1 90.31 213 GLN A CA 1
ATOM 1787 C C . GLN A 1 213 ? -13.648 -17.906 9.352 1 90.31 213 GLN A C 1
ATOM 1789 O O . GLN A 1 213 ? -14.641 -17.562 10 1 90.31 213 GLN A O 1
ATOM 1794 N N . PHE A 1 214 ? -13.102 -17.188 8.398 1 90.94 214 PHE A N 1
ATOM 1795 C CA . PHE A 1 214 ? -13.492 -15.781 8.336 1 90.94 214 PHE A CA 1
ATOM 1796 C C . PHE A 1 214 ? -14.102 -15.438 6.98 1 90.94 214 PHE A C 1
ATOM 1798 O O . PHE A 1 214 ? -14.539 -14.312 6.758 1 90.94 214 PHE A O 1
ATOM 1805 N N . TYR A 1 215 ? -14.141 -16.422 6.086 1 94.06 215 TYR A N 1
ATOM 1806 C CA . TYR A 1 215 ? -14.516 -16.094 4.715 1 94.06 215 TYR A CA 1
ATOM 1807 C C . TYR A 1 215 ? -15.539 -17.094 4.176 1 94.06 215 TYR A C 1
ATOM 1809 O O . TYR A 1 215 ? -15.461 -18.297 4.457 1 94.06 215 TYR A O 1
ATOM 1817 N N . THR A 1 216 ? -16.453 -16.516 3.381 1 94.5 216 THR A N 1
ATOM 1818 C CA . THR A 1 216 ? -17.391 -17.375 2.676 1 94.5 216 THR A CA 1
ATOM 1819 C C . THR A 1 216 ? -16.703 -18.141 1.558 1 94.5 216 THR A C 1
ATOM 1821 O O . THR A 1 216 ? -16.922 -19.344 1.393 1 94.5 216 THR A O 1
ATOM 1824 N N . TRP A 1 217 ? -15.922 -17.484 0.802 1 93.5 217 TRP A N 1
ATOM 1825 C CA . TRP A 1 217 ? -15.023 -18.141 -0.14 1 93.5 217 TRP A CA 1
ATOM 1826 C C . TRP A 1 217 ? -13.578 -18.078 0.35 1 93.5 217 TRP A C 1
ATOM 1828 O O . TRP A 1 217 ? -13.023 -16.984 0.532 1 93.5 217 TRP A O 1
ATOM 1838 N N . SER A 1 218 ? -12.969 -19.203 0.55 1 94.81 218 SER A N 1
ATOM 1839 C CA . SER A 1 218 ? -11.617 -19.203 1.103 1 94.81 218 SER A CA 1
ATOM 1840 C C . SER A 1 218 ? -10.664 -20 0.218 1 94.81 218 SER A C 1
ATOM 1842 O O . SER A 1 218 ? -9.5 -20.219 0.579 1 94.81 218 SER A O 1
ATOM 1844 N N . GLY A 1 219 ? -11.117 -20.484 -0.938 1 93.62 219 GLY A N 1
ATOM 1845 C CA . GLY A 1 219 ? -10.375 -21.297 -1.882 1 93.62 219 GLY A CA 1
ATOM 1846 C C . GLY A 1 219 ? -11.234 -22.344 -2.572 1 93.62 219 GLY A C 1
ATOM 1847 O O . GLY A 1 219 ? -12.383 -22.562 -2.182 1 93.62 219 GLY A O 1
ATOM 1848 N N . PRO A 1 220 ? -10.656 -22.844 -3.646 1 90.25 220 PRO A N 1
ATOM 1849 C CA . PRO A 1 220 ? -11.438 -23.859 -4.348 1 90.25 220 PRO A CA 1
ATOM 1850 C C . PRO A 1 220 ? -11.672 -25.109 -3.5 1 90.25 220 PRO A C 1
ATOM 1852 O O . PRO A 1 220 ? -10.82 -25.469 -2.684 1 90.25 220 PRO A O 1
ATOM 1855 N N . GLN A 1 221 ? -12.945 -25.562 -3.557 1 78.19 221 GLN A N 1
ATOM 1856 C CA . GLN A 1 221 ? -13.312 -26.781 -2.842 1 78.19 221 GLN A CA 1
ATOM 1857 C C . GLN A 1 221 ? -12.805 -28.031 -3.576 1 78.19 221 GLN A C 1
ATOM 1859 O O . GLN A 1 221 ? -12.703 -28.031 -4.805 1 78.19 221 GLN A O 1
ATOM 1864 N N . MET B 1 1 ? 9 21.969 -13.695 1 55.19 1 MET B N 1
ATOM 1865 C CA . MET B 1 1 ? 8.023 20.969 -14.102 1 55.19 1 MET B CA 1
ATOM 1866 C C . MET B 1 1 ? 6.598 21.484 -13.938 1 55.19 1 MET B C 1
ATOM 1868 O O . MET B 1 1 ? 6.301 22.188 -12.969 1 55.19 1 MET B O 1
ATOM 1872 N N . GLN B 1 2 ? 5.801 21.75 -15.047 1 77.69 2 GLN B N 1
ATOM 1873 C CA . GLN B 1 2 ? 4.453 22.297 -14.922 1 77.69 2 GLN B CA 1
ATOM 1874 C C . GLN B 1 2 ? 3.404 21.188 -14.961 1 77.69 2 GLN B C 1
ATOM 1876 O O . GLN B 1 2 ? 2.719 21.016 -15.969 1 77.69 2 GLN B O 1
ATOM 1881 N N . GLY B 1 3 ? 3.367 20.188 -14.016 1 93.69 3 GLY B N 1
ATOM 1882 C CA . GLY B 1 3 ? 2.418 19.078 -13.984 1 93.69 3 GLY B CA 1
A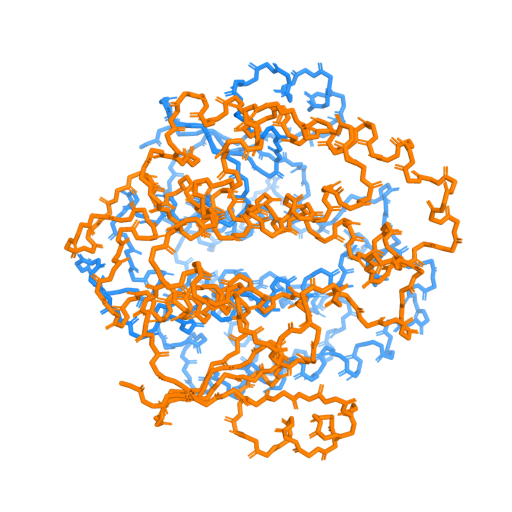TOM 1883 C C . GLY B 1 3 ? 1.063 19.484 -13.43 1 93.69 3 GLY B C 1
ATOM 1884 O O . GLY B 1 3 ? 0.874 20.609 -12.984 1 93.69 3 GLY B O 1
ATOM 1885 N N . THR B 1 4 ? 0.069 18.672 -13.695 1 97.81 4 THR B N 1
ATOM 1886 C CA . THR B 1 4 ? -1.274 18.812 -13.148 1 97.81 4 THR B CA 1
ATOM 1887 C C . THR B 1 4 ? -1.551 17.75 -12.102 1 97.81 4 THR B C 1
ATOM 1889 O O . THR B 1 4 ? -1.333 16.562 -12.344 1 97.81 4 THR B O 1
ATOM 1892 N N . PHE B 1 5 ? -1.918 18.188 -10.961 1 98.19 5 PHE B N 1
ATOM 1893 C CA . PHE B 1 5 ? -2.336 17.297 -9.891 1 98.19 5 PHE B CA 1
ATOM 1894 C C . PHE B 1 5 ? -3.846 17.359 -9.695 1 98.19 5 PHE B C 1
ATOM 1896 O O . PHE B 1 5 ? -4.406 18.438 -9.453 1 98.19 5 PHE B O 1
ATOM 1903 N N . GLY B 1 6 ? -4.496 16.188 -9.82 1 98.31 6 GLY B N 1
ATOM 1904 C CA . GLY B 1 6 ? -5.945 16.141 -9.758 1 98.31 6 GLY B CA 1
ATOM 1905 C C . GLY B 1 6 ? -6.477 15.32 -8.602 1 98.31 6 GLY B C 1
ATOM 1906 O O . GLY B 1 6 ? -5.98 14.219 -8.336 1 98.31 6 GLY B O 1
ATOM 1907 N N . TYR B 1 7 ? -7.461 15.875 -7.895 1 97.62 7 TYR B N 1
ATOM 1908 C CA . TYR B 1 7 ? -8.156 15.188 -6.812 1 97.62 7 TYR B CA 1
ATOM 1909 C C . TYR B 1 7 ? -9.453 15.914 -6.453 1 97.62 7 TYR B C 1
ATOM 1911 O O . TYR B 1 7 ? -9.789 16.922 -7.059 1 97.62 7 TYR B O 1
ATOM 1919 N N . TRP B 1 8 ? -10.172 15.344 -5.477 1 96.81 8 TRP B N 1
ATOM 1920 C CA . TRP B 1 8 ? -11.383 15.961 -4.941 1 96.81 8 TRP B CA 1
ATOM 1921 C C . TRP B 1 8 ? -11.055 17.203 -4.137 1 96.81 8 TRP B C 1
ATOM 1923 O O . TRP B 1 8 ? -9.891 17.453 -3.807 1 96.81 8 TRP B O 1
ATOM 1933 N N . TRP B 1 9 ? -12.055 17.906 -3.74 1 95.38 9 TRP B N 1
ATOM 1934 C CA . TRP B 1 9 ? -11.891 19.141 -2.975 1 95.38 9 TRP B CA 1
ATOM 1935 C C . TRP B 1 9 ? -11.461 18.844 -1.543 1 95.38 9 TRP B C 1
ATOM 1937 O O . TRP B 1 9 ? -11.07 19.75 -0.803 1 95.38 9 TRP B O 1
ATOM 1947 N N . VAL B 1 10 ? -11.539 17.641 -1.166 1 96.38 10 VAL B N 1
ATOM 1948 C CA . VAL B 1 10 ? -11.258 17.234 0.206 1 96.38 10 VAL B CA 1
ATOM 1949 C C . VAL B 1 10 ? -9.789 16.828 0.333 1 96.38 10 VAL B C 1
ATOM 1951 O O . VAL B 1 10 ? -9.094 16.688 -0.672 1 96.38 10 VAL B O 1
ATOM 1954 N N . ARG B 1 11 ? -9.32 16.672 1.552 1 96 11 ARG B N 1
ATOM 1955 C CA . ARG B 1 11 ? -7.941 16.266 1.824 1 96 11 ARG B CA 1
ATOM 1956 C C . ARG B 1 11 ? -7.695 14.828 1.369 1 96 11 ARG B C 1
ATOM 1958 O O . ARG B 1 11 ? -6.918 14.594 0.442 1 96 11 ARG B O 1
ATOM 1965 N N . GLY B 1 12 ? -8.422 13.875 1.919 1 93.5 12 GLY B N 1
ATOM 1966 C CA . GLY B 1 12 ? -8.359 12.484 1.515 1 93.5 12 GLY B CA 1
ATOM 1967 C C . GLY B 1 12 ? -6.938 11.984 1.323 1 93.5 12 GLY B C 1
ATOM 1968 O O . GLY B 1 12 ? -6.031 12.375 2.061 1 93.5 12 GLY B O 1
ATOM 1969 N N . SER B 1 13 ? -6.734 11.125 0.375 1 93.81 13 SER B N 1
ATOM 1970 C CA . SER B 1 13 ? -5.441 10.492 0.119 1 93.81 13 SER B CA 1
ATOM 1971 C C . SER B 1 13 ? -4.492 11.445 -0.594 1 93.81 13 SER B C 1
ATOM 1973 O O . SER B 1 13 ? -3.295 11.172 -0.703 1 93.81 13 SER B O 1
ATOM 1975 N N . ALA B 1 14 ? -4.941 12.547 -0.982 1 96.81 14 ALA B N 1
ATOM 1976 C CA . ALA B 1 14 ? -4.148 13.469 -1.792 1 96.81 14 ALA B CA 1
ATOM 1977 C C . ALA B 1 14 ? -3.355 14.438 -0.911 1 96.81 14 ALA B C 1
ATOM 1979 O O . ALA B 1 14 ? -2.377 15.031 -1.36 1 96.81 14 ALA B O 1
ATOM 1980 N N . GLN B 1 15 ? -3.783 14.562 0.293 1 97.12 15 GLN B N 1
ATOM 1981 C CA . GLN B 1 15 ? -3.277 15.68 1.092 1 97.12 15 GLN B CA 1
ATOM 1982 C C . GLN B 1 15 ? -1.786 15.523 1.37 1 97.12 15 GLN B C 1
ATOM 1984 O O . GLN B 1 15 ? -1.028 16.484 1.279 1 97.12 15 GLN B O 1
ATOM 1989 N N . PRO B 1 16 ? -1.294 14.344 1.749 1 98.19 16 PRO B N 1
ATOM 1990 C CA . PRO B 1 16 ? 0.156 14.219 1.912 1 98.19 16 PRO B CA 1
ATOM 1991 C C . PRO B 1 16 ? 0.928 14.594 0.649 1 98.19 16 PRO B C 1
ATOM 1993 O O . PRO B 1 16 ? 2.031 15.141 0.735 1 98.19 16 PRO B O 1
ATOM 1996 N N . ILE B 1 17 ? 0.363 14.32 -0.506 1 98.5 17 ILE B N 1
ATOM 1997 C CA . ILE B 1 17 ? 1.013 14.648 -1.771 1 98.5 17 ILE B CA 1
ATOM 1998 C C . ILE B 1 17 ? 1.024 16.172 -1.969 1 98.5 17 ILE B C 1
ATOM 2000 O O . ILE B 1 17 ? 2.016 16.734 -2.436 1 98.5 17 ILE B O 1
ATOM 2004 N N . ARG B 1 18 ? -0.087 16.797 -1.587 1 97.75 18 ARG B N 1
ATOM 2005 C CA . ARG B 1 18 ? -0.131 18.266 -1.653 1 97.75 18 ARG B CA 1
ATOM 2006 C C . ARG B 1 18 ? 0.938 18.875 -0.76 1 97.75 18 ARG B C 1
ATOM 2008 O O . ARG B 1 18 ? 1.597 19.844 -1.15 1 97.75 18 ARG B O 1
ATOM 2015 N N . PHE B 1 19 ? 1.084 18.328 0.442 1 98.38 19 PHE B N 1
ATOM 2016 C CA . PHE B 1 19 ? 2.152 18.781 1.32 1 98.38 19 PHE B CA 1
ATOM 2017 C C . PHE B 1 19 ? 3.516 18.578 0.671 1 98.38 19 PHE B C 1
ATOM 2019 O O . PHE B 1 19 ? 4.391 19.438 0.761 1 98.38 19 PHE B O 1
ATOM 2026 N N . LEU B 1 20 ? 3.705 17.453 0.048 1 98.62 20 LEU B N 1
ATOM 2027 C CA . LEU B 1 20 ? 4.969 17.156 -0.615 1 98.62 20 LEU B CA 1
ATOM 2028 C C . LEU B 1 20 ? 5.246 18.156 -1.732 1 98.62 20 LEU B C 1
ATOM 2030 O O . LEU B 1 20 ? 6.367 18.656 -1.861 1 98.62 20 LEU B O 1
ATOM 2034 N N . LEU B 1 21 ? 4.219 18.391 -2.559 1 98.19 21 LEU B N 1
ATOM 2035 C CA . LEU B 1 21 ? 4.344 19.359 -3.643 1 98.19 21 LEU B CA 1
ATOM 2036 C C . LEU B 1 21 ? 4.766 20.734 -3.105 1 98.19 21 LEU B C 1
ATOM 2038 O O . LEU B 1 21 ? 5.637 21.391 -3.678 1 98.19 21 LEU B O 1
ATOM 2042 N N . ALA B 1 22 ? 4.152 21.125 -1.999 1 97.81 22 ALA B N 1
ATOM 2043 C CA . ALA B 1 22 ? 4.477 22.406 -1.37 1 97.81 22 ALA B CA 1
ATOM 2044 C C . ALA B 1 22 ? 5.898 22.406 -0.814 1 97.81 22 ALA B C 1
ATOM 2046 O O . ALA B 1 22 ? 6.648 23.359 -1.01 1 97.81 22 ALA B O 1
ATOM 2047 N N . TYR B 1 23 ? 6.238 21.328 -0.2 1 98.5 23 TYR B N 1
ATOM 2048 C CA . TYR B 1 23 ? 7.547 21.188 0.425 1 98.5 23 TYR B CA 1
ATOM 2049 C C . TYR B 1 23 ? 8.656 21.234 -0.618 1 98.5 23 TYR B C 1
ATOM 2051 O O . TYR B 1 23 ? 9.703 21.859 -0.391 1 98.5 23 TYR B O 1
ATOM 2059 N N . LEU B 1 24 ? 8.445 20.625 -1.721 1 98 24 LEU B N 1
ATOM 2060 C CA . LEU B 1 24 ? 9.438 20.547 -2.787 1 98 24 LEU B CA 1
ATOM 2061 C C . LEU B 1 24 ? 9.32 21.75 -3.721 1 98 24 LEU B C 1
ATOM 2063 O O . LEU B 1 24 ? 10.078 21.875 -4.684 1 98 24 LEU B O 1
ATOM 2067 N N . LYS B 1 25 ? 8.359 22.625 -3.463 1 96.5 25 LYS B N 1
ATOM 2068 C CA . LYS B 1 25 ? 8.125 23.844 -4.242 1 96.5 25 LYS B CA 1
ATOM 2069 C C . LYS B 1 25 ? 7.949 23.516 -5.723 1 96.5 25 LYS B C 1
ATOM 2071 O O . LYS B 1 25 ? 8.539 24.172 -6.578 1 96.5 25 LYS B O 1
ATOM 2076 N N . ILE B 1 26 ? 7.184 22.484 -5.961 1 96.69 26 ILE B N 1
ATOM 2077 C CA . ILE B 1 26 ? 6.895 22.094 -7.336 1 96.69 26 ILE B CA 1
ATOM 2078 C C . ILE B 1 26 ? 5.715 22.906 -7.867 1 96.69 26 ILE B C 1
ATOM 2080 O O . ILE B 1 26 ? 4.59 22.766 -7.371 1 96.69 26 ILE B O 1
ATOM 2084 N N . GLU B 1 27 ? 6.023 23.734 -8.789 1 94.56 27 GLU B N 1
ATOM 2085 C CA . GLU B 1 27 ? 4.934 24.438 -9.461 1 94.56 27 GLU B CA 1
ATOM 2086 C C . GLU B 1 27 ? 4.055 23.469 -10.25 1 94.56 27 GLU B C 1
ATOM 2088 O O . GLU B 1 27 ? 4.562 22.562 -10.906 1 94.56 27 GLU B O 1
ATOM 2093 N N . HIS B 1 28 ? 2.754 23.625 -10.078 1 96.56 28 HIS B N 1
ATOM 2094 C CA . HIS B 1 28 ? 1.826 22.719 -10.734 1 96.56 28 HIS B CA 1
ATOM 2095 C C . HIS B 1 28 ? 0.427 23.328 -10.812 1 96.56 28 HIS B C 1
ATOM 2097 O O . HIS B 1 28 ? 0.119 24.281 -10.109 1 96.56 28 HIS B O 1
ATOM 2103 N N . ASN B 1 29 ? -0.33 22.781 -11.711 1 96.5 29 ASN B N 1
ATOM 2104 C CA . ASN B 1 29 ? -1.76 23.078 -11.758 1 96.5 29 ASN B CA 1
ATOM 2105 C C . ASN B 1 29 ? -2.553 22.109 -10.883 1 96.5 29 ASN B C 1
ATOM 2107 O O . ASN B 1 29 ? -2.385 20.891 -10.977 1 96.5 29 ASN B O 1
ATOM 2111 N N . SER B 1 30 ? -3.352 22.656 -10.047 1 95.19 30 SER B N 1
ATOM 2112 C CA . SER B 1 30 ? -4.246 21.844 -9.234 1 95.19 30 SER B CA 1
ATOM 2113 C C . SER B 1 30 ? -5.629 21.734 -9.867 1 95.19 30 SER B C 1
ATOM 2115 O O . SER B 1 30 ? -6.32 22.734 -10.031 1 95.19 30 SER B O 1
ATOM 2117 N N . LYS B 1 31 ? -5.961 20.594 -10.305 1 96.75 31 LYS B N 1
ATOM 2118 C CA . LYS B 1 31 ? -7.324 20.328 -10.75 1 96.75 31 LYS B CA 1
ATOM 2119 C C . LYS B 1 31 ? -8.172 19.766 -9.617 1 96.75 31 LYS B C 1
ATOM 2121 O O . LYS B 1 31 ? -8.016 18.594 -9.234 1 96.75 31 LYS B O 1
ATOM 2126 N N . ILE B 1 32 ? -9.133 20.531 -9.148 1 96.56 32 ILE B N 1
ATOM 2127 C CA . ILE B 1 32 ? -9.969 20.156 -8.016 1 96.56 32 ILE B CA 1
ATOM 2128 C C . ILE B 1 32 ? -11.375 19.812 -8.5 1 96.56 32 ILE B C 1
ATOM 2130 O O . ILE B 1 32 ? -12.023 20.625 -9.164 1 96.56 32 ILE B O 1
ATOM 2134 N N . TYR B 1 33 ? -11.797 18.625 -8.203 1 97.12 33 TYR B N 1
ATOM 2135 C CA . TYR B 1 33 ? -13.148 18.203 -8.555 1 97.12 33 TYR B CA 1
ATOM 2136 C C . TYR B 1 33 ? -14.117 18.469 -7.41 1 97.12 33 TYR B C 1
ATOM 2138 O O . TYR B 1 33 ? -13.977 17.906 -6.324 1 97.12 33 TYR B O 1
ATOM 2146 N N . THR B 1 34 ? -15.086 19.266 -7.625 1 94.31 34 THR B N 1
ATOM 2147 C CA . THR B 1 34 ? -16.109 19.547 -6.625 1 94.31 34 THR B CA 1
ATOM 2148 C C . THR B 1 34 ? -17.438 18.875 -6.996 1 94.31 34 THR B C 1
ATOM 2150 O O . THR B 1 34 ? -18.344 18.797 -6.176 1 94.31 34 THR B O 1
ATOM 2153 N N . ASN B 1 35 ? -17.438 18.469 -8.234 1 94.19 35 ASN B N 1
ATOM 2154 C CA . ASN B 1 35 ? -18.578 17.719 -8.75 1 94.19 35 ASN B CA 1
ATOM 2155 C C . ASN B 1 35 ? -18.172 16.328 -9.227 1 94.19 35 ASN B C 1
ATOM 2157 O O . ASN B 1 35 ? -17.203 16.188 -9.992 1 94.19 35 ASN B O 1
ATOM 2161 N N . PHE B 1 36 ? -18.922 15.383 -8.859 1 93.94 36 PHE B N 1
ATOM 2162 C CA . PHE B 1 36 ? -18.578 13.992 -9.148 1 93.94 36 PHE B CA 1
ATOM 2163 C C . PHE B 1 36 ? -18.609 13.727 -10.648 1 93.94 36 PHE B C 1
ATOM 2165 O O . PHE B 1 36 ? -17.766 13 -11.172 1 93.94 36 PHE B O 1
ATOM 2172 N N . ASP B 1 37 ? -19.469 14.336 -11.344 1 95.5 37 ASP B N 1
ATOM 2173 C CA . ASP B 1 37 ? -19.656 14.078 -12.766 1 95.5 37 ASP B CA 1
ATOM 2174 C C . ASP B 1 37 ? -18.438 14.547 -13.57 1 95.5 37 ASP B C 1
ATOM 2176 O O . ASP B 1 37 ? -18.094 13.945 -14.586 1 95.5 37 ASP B O 1
ATOM 2180 N N . ASP B 1 38 ? -17.844 15.547 -13.133 1 97.19 38 ASP B N 1
ATOM 2181 C CA . ASP B 1 38 ? -16.672 16.047 -13.828 1 97.19 38 ASP B CA 1
ATOM 2182 C C . ASP B 1 38 ? -15.586 14.969 -13.898 1 97.19 38 ASP B C 1
ATOM 2184 O O . ASP B 1 38 ? -14.875 14.859 -14.906 1 97.19 38 ASP B O 1
ATOM 2188 N N . TRP B 1 39 ? -15.484 14.188 -12.867 1 97.25 39 TRP B N 1
ATOM 2189 C CA . TRP B 1 39 ? -14.492 13.117 -12.883 1 97.25 39 TRP B CA 1
ATOM 2190 C C . TRP B 1 39 ? -15.047 11.867 -13.555 1 97.25 39 TRP B C 1
ATOM 2192 O O . TRP B 1 39 ? -14.492 11.391 -14.547 1 97.25 39 TRP B O 1
ATOM 2202 N N . PHE B 1 40 ? -16.172 11.445 -13.148 1 96.19 40 PHE B N 1
ATOM 2203 C CA . PHE B 1 40 ? -16.672 10.133 -13.555 1 96.19 40 PHE B CA 1
ATOM 2204 C C . PHE B 1 40 ? -17.141 10.156 -15 1 96.19 40 PHE B C 1
ATOM 2206 O O . PHE B 1 40 ? -16.922 9.203 -15.75 1 96.19 40 PHE B O 1
ATOM 2213 N N . ALA B 1 41 ? -17.75 11.234 -15.414 1 96.19 41 ALA B N 1
ATOM 2214 C CA . ALA B 1 41 ? -18.375 11.258 -16.734 1 96.19 41 ALA B CA 1
ATOM 2215 C C . ALA B 1 41 ? -17.422 11.852 -17.766 1 96.19 41 ALA B C 1
ATOM 2217 O O . ALA B 1 41 ? -17.547 11.562 -18.969 1 96.19 41 ALA B O 1
ATOM 2218 N N . ILE B 1 42 ? -16.422 12.562 -17.328 1 97.19 42 ILE B N 1
ATOM 2219 C CA . ILE B 1 42 ? -15.633 13.305 -18.312 1 97.19 42 ILE B CA 1
ATOM 2220 C C . ILE B 1 42 ? -14.164 12.883 -18.203 1 97.19 42 ILE B C 1
ATOM 2222 O O . ILE B 1 42 ? -13.68 12.102 -19.031 1 97.19 42 ILE B O 1
ATOM 2226 N N . ASP B 1 43 ? -13.484 13.305 -17.172 1 97.38 43 ASP B N 1
ATOM 2227 C CA . ASP B 1 43 ? -12.031 13.234 -17.125 1 97.38 43 ASP B CA 1
ATOM 2228 C C . ASP B 1 43 ? -11.547 11.797 -16.984 1 97.38 43 ASP B C 1
ATOM 2230 O O . ASP B 1 43 ? -10.5 11.43 -17.531 1 97.38 43 ASP B O 1
ATOM 2234 N N . LYS B 1 44 ? -12.25 10.984 -16.234 1 96.56 44 LYS B N 1
ATOM 2235 C CA . LYS B 1 44 ? -11.867 9.594 -16.047 1 96.56 44 LYS B CA 1
ATOM 2236 C C . LYS B 1 44 ? -11.695 8.891 -17.391 1 96.56 44 LYS B C 1
ATOM 2238 O O . LYS B 1 44 ? -10.82 8.031 -17.547 1 96.56 44 LYS B O 1
ATOM 2243 N N . GLN B 1 45 ? -12.438 9.344 -18.359 1 95 45 GLN B N 1
ATOM 2244 C CA . GLN B 1 45 ? -12.453 8.672 -19.656 1 95 45 GLN B CA 1
ATOM 2245 C C . GLN B 1 45 ? -11.562 9.398 -20.656 1 95 45 GLN B C 1
ATOM 2247 O O . GLN B 1 45 ? -11.242 8.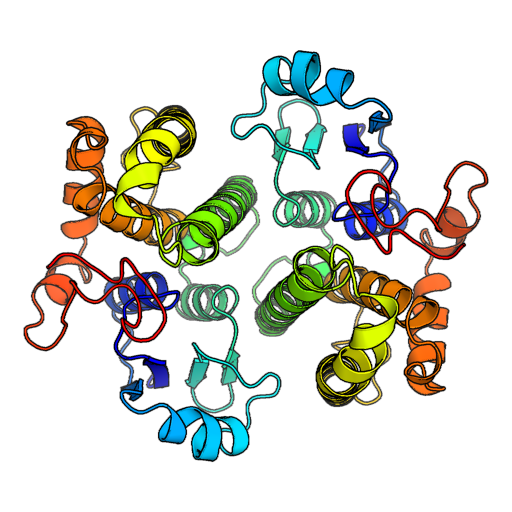859 -21.719 1 95 45 GLN B O 1
ATOM 2252 N N . ASN B 1 46 ? -11.125 10.586 -20.328 1 96.5 46 ASN B N 1
ATOM 2253 C CA . ASN B 1 46 ? -10.586 11.414 -21.406 1 96.5 46 ASN B CA 1
ATOM 2254 C C . ASN B 1 46 ? -9.156 11.852 -21.109 1 96.5 46 ASN B C 1
ATOM 2256 O O . ASN B 1 46 ? -8.492 12.43 -21.969 1 96.5 46 ASN B O 1
ATOM 2260 N N . LEU B 1 47 ? -8.617 11.586 -19.984 1 96.31 47 LEU B N 1
ATOM 2261 C CA . LEU B 1 47 ? -7.289 12.078 -19.625 1 96.31 47 LEU B CA 1
ATOM 2262 C C . LEU B 1 47 ? -6.203 11.133 -20.109 1 96.31 47 LEU B C 1
ATOM 2264 O O . LEU B 1 47 ? -5.012 11.438 -20 1 96.31 47 LEU B O 1
ATOM 2268 N N . GLY B 1 48 ? -6.59 9.977 -20.594 1 95 48 GLY B N 1
ATOM 2269 C CA . GLY B 1 48 ? -5.633 9.031 -21.141 1 95 48 GLY B CA 1
ATOM 2270 C C . GLY B 1 48 ? -4.84 8.297 -20.078 1 95 48 GLY B C 1
ATOM 2271 O O . GLY B 1 48 ? -3.674 7.949 -20.297 1 95 48 GLY B O 1
ATOM 2272 N N . LEU B 1 49 ? -5.398 8.148 -18.891 1 96.38 49 LEU B N 1
ATOM 2273 C CA . LEU B 1 49 ? -4.758 7.402 -17.828 1 96.38 49 LEU B CA 1
ATOM 2274 C C . LEU B 1 49 ? -4.918 5.902 -18.031 1 96.38 49 LEU B C 1
ATOM 2276 O O . LEU B 1 49 ? -6.027 5.418 -18.281 1 96.38 49 LEU B O 1
ATOM 2280 N N . ASP B 1 50 ? -3.85 5.125 -17.938 1 94.19 50 ASP B N 1
ATOM 2281 C CA . ASP B 1 50 ? -3.91 3.678 -18.109 1 94.19 50 ASP B CA 1
ATOM 2282 C C . ASP B 1 50 ? -4.766 3.031 -17.016 1 94.19 50 ASP B C 1
ATOM 2284 O O . ASP B 1 50 ? -5.484 2.062 -17.281 1 94.19 50 ASP B O 1
ATOM 2288 N N . LEU B 1 51 ? -4.641 3.527 -15.836 1 96.5 51 LEU B N 1
ATOM 2289 C CA . LEU B 1 51 ? -5.434 3.113 -14.68 1 96.5 51 LEU B CA 1
ATOM 2290 C C . LEU B 1 51 ? -6.211 4.289 -14.102 1 96.5 51 LEU B C 1
ATOM 2292 O O . LEU B 1 51 ? -5.84 4.832 -13.055 1 96.5 51 LEU B O 1
ATOM 2296 N N . PRO B 1 52 ? -7.242 4.602 -14.773 1 95.38 52 PRO B N 1
ATOM 2297 C CA . PRO B 1 52 ? -7.934 5.84 -14.414 1 95.38 52 PRO B CA 1
ATOM 2298 C C . PRO B 1 52 ? -8.43 5.84 -12.969 1 95.38 52 PRO B C 1
ATOM 2300 O O . PRO B 1 52 ? -9.25 4.996 -12.602 1 95.38 52 PRO B O 1
ATOM 2303 N N . ASN B 1 53 ? -7.887 6.75 -12.242 1 95.44 53 ASN B N 1
ATOM 2304 C CA . ASN B 1 53 ? -8.227 6.961 -10.844 1 95.44 53 ASN B CA 1
ATOM 2305 C C . ASN B 1 53 ? -7.723 8.312 -10.336 1 95.44 53 ASN B C 1
ATOM 2307 O O . ASN B 1 53 ? -7.02 9.023 -11.062 1 95.44 53 ASN B O 1
ATOM 2311 N N . ILE B 1 54 ? -8.094 8.75 -9.234 1 96.62 54 ILE B N 1
ATOM 2312 C CA . ILE B 1 54 ? -7.57 9.938 -8.562 1 96.62 54 ILE B CA 1
ATOM 2313 C C . ILE B 1 54 ? -7.039 9.555 -7.184 1 96.62 54 ILE B C 1
ATOM 2315 O O . ILE B 1 54 ? -7.59 8.672 -6.52 1 96.62 54 ILE B O 1
ATOM 2319 N N . PRO B 1 55 ? -6.02 10.164 -6.711 1 97.81 55 PRO B N 1
ATOM 2320 C CA . PRO B 1 55 ? -5.328 11.281 -7.355 1 97.81 55 PRO B CA 1
ATOM 2321 C C . PRO B 1 55 ? -4.547 10.859 -8.594 1 97.81 55 PRO B C 1
ATOM 2323 O O . PRO B 1 55 ? -4.188 9.688 -8.734 1 97.81 55 PRO B O 1
ATOM 2326 N N . PHE B 1 56 ? -4.383 11.867 -9.5 1 98.44 56 PHE B N 1
ATOM 2327 C CA . PHE B 1 56 ? -3.527 11.648 -10.656 1 98.44 56 PHE B CA 1
ATOM 2328 C C . PHE B 1 56 ? -2.525 12.781 -10.82 1 98.44 56 PHE B C 1
ATOM 2330 O O . PHE B 1 56 ? -2.715 13.867 -10.258 1 98.44 56 PHE B O 1
ATOM 2337 N N . TRP B 1 57 ? -1.403 12.5 -11.445 1 98.12 57 TRP B N 1
ATOM 2338 C CA . TRP B 1 57 ? -0.386 13.461 -11.867 1 98.12 57 TRP B CA 1
ATOM 2339 C C . TRP B 1 57 ? -0.108 13.328 -13.359 1 98.12 57 TRP B C 1
ATOM 2341 O O . TRP B 1 57 ? 0.143 12.227 -13.859 1 98.12 57 TRP B O 1
ATOM 2351 N N . ILE B 1 58 ? -0.219 14.453 -14.07 1 97.44 58 ILE B N 1
ATOM 2352 C CA . ILE B 1 58 ? 0.083 14.477 -15.5 1 97.44 58 ILE B CA 1
ATOM 2353 C C . ILE B 1 58 ? 1.137 15.547 -15.781 1 97.44 58 ILE B C 1
ATOM 2355 O O . ILE B 1 58 ? 0.958 16.719 -15.43 1 97.44 58 ILE B O 1
ATOM 2359 N N . ASP B 1 59 ? 2.244 15.141 -16.281 1 93.81 59 ASP B N 1
ATOM 2360 C CA . ASP B 1 59 ? 3.336 16.016 -16.719 1 93.81 59 ASP B CA 1
ATOM 2361 C C . ASP B 1 59 ? 3.873 15.57 -18.094 1 93.81 59 ASP B C 1
ATOM 2363 O O . ASP B 1 59 ? 4.699 14.664 -18.172 1 93.81 59 ASP B O 1
ATOM 2367 N N . LYS B 1 60 ? 3.5 16.344 -19.141 1 89 60 LYS B N 1
ATOM 2368 C CA . LYS B 1 60 ? 3.879 15.977 -20.5 1 89 60 LYS B CA 1
ATOM 2369 C C . LYS B 1 60 ? 3.521 14.523 -20.797 1 89 60 LYS B C 1
ATOM 2371 O O . LYS B 1 60 ? 2.363 14.125 -20.672 1 89 60 LYS B O 1
ATOM 2376 N N . ASP B 1 61 ? 4.523 13.68 -20.906 1 89.06 61 ASP B N 1
ATOM 2377 C CA . ASP B 1 61 ? 4.273 12.312 -21.328 1 89.06 61 ASP B CA 1
ATOM 2378 C C . ASP B 1 61 ? 4.129 11.375 -20.141 1 89.06 61 ASP B C 1
ATOM 2380 O O . ASP B 1 61 ? 3.877 10.18 -20.297 1 89.06 61 ASP B O 1
ATOM 2384 N N . VAL B 1 62 ? 4.137 11.953 -18.969 1 93.5 62 VAL B N 1
ATOM 2385 C CA . VAL B 1 62 ? 3.971 11.156 -17.766 1 93.5 62 VAL B CA 1
ATOM 2386 C C . VAL B 1 62 ? 2.545 11.312 -17.234 1 93.5 62 VAL B C 1
ATOM 2388 O O . VAL B 1 62 ? 2.098 12.422 -16.953 1 93.5 62 VAL B O 1
ATOM 2391 N N . LYS B 1 63 ? 1.787 10.227 -17.203 1 96.12 63 LYS B N 1
ATOM 2392 C CA . LYS B 1 63 ? 0.434 10.172 -16.656 1 96.12 63 LYS B CA 1
ATOM 2393 C C . LYS B 1 63 ? 0.312 9.078 -15.602 1 96.12 63 LYS B C 1
ATOM 2395 O O . LYS B 1 63 ? 0.326 7.887 -15.93 1 96.12 63 LYS B O 1
ATOM 2400 N N . LEU B 1 64 ? 0.17 9.547 -14.352 1 97 64 LEU B N 1
ATOM 2401 C CA . LEU B 1 64 ? 0.237 8.617 -13.227 1 97 64 LEU B CA 1
ATOM 2402 C C . LEU B 1 64 ? -1.015 8.719 -12.367 1 97 64 LEU B C 1
ATOM 2404 O O . LEU B 1 64 ? -1.572 9.812 -12.195 1 97 64 LEU B O 1
ATOM 2408 N N . THR B 1 65 ? -1.325 7.547 -11.922 1 96.62 65 THR B N 1
ATOM 2409 C CA . THR B 1 65 ? -2.287 7.484 -10.828 1 96.62 65 THR B CA 1
ATOM 2410 C C . THR B 1 65 ? -1.701 6.734 -9.641 1 96.62 65 THR B C 1
ATOM 2412 O O . THR B 1 65 ? -0.529 6.352 -9.656 1 96.62 65 THR B O 1
ATOM 2415 N N . GLU B 1 66 ? -2.469 6.516 -8.617 1 93.44 66 GLU B N 1
ATOM 2416 C CA . GLU B 1 66 ? -2.109 5.805 -7.391 1 93.44 66 GLU B CA 1
ATOM 2417 C C . GLU B 1 66 ? -1.323 6.703 -6.441 1 93.44 66 GLU B C 1
ATOM 2419 O O . GLU B 1 66 ? -0.21 7.125 -6.758 1 93.44 66 GLU B O 1
ATOM 2424 N N . SER B 1 67 ? -1.875 6.844 -5.266 1 94.19 67 SER B N 1
ATOM 2425 C CA . SER B 1 67 ? -1.327 7.742 -4.254 1 94.19 67 SER B CA 1
ATOM 2426 C C . SER B 1 67 ? 0.05 7.281 -3.793 1 94.19 67 SER B C 1
ATOM 2428 O O . SER B 1 67 ? 0.837 8.078 -3.277 1 94.19 67 SER B O 1
ATOM 2430 N N . ALA B 1 68 ? 0.404 6.055 -4.07 1 93.81 68 ALA B N 1
ATOM 2431 C CA . ALA B 1 68 ? 1.71 5.551 -3.656 1 93.81 68 ALA B CA 1
ATOM 2432 C C . ALA B 1 68 ? 2.76 5.785 -4.738 1 93.81 68 ALA B C 1
ATOM 2434 O O . ALA B 1 68 ? 3.957 5.832 -4.449 1 93.81 68 ALA B O 1
ATOM 2435 N N . ALA B 1 69 ? 2.357 5.965 -5.992 1 97.44 69 ALA B N 1
ATOM 2436 C CA . ALA B 1 69 ? 3.281 6.09 -7.117 1 97.44 69 ALA B CA 1
ATOM 2437 C C . ALA B 1 69 ? 3.656 7.551 -7.352 1 97.44 69 ALA B C 1
ATOM 2439 O O . ALA B 1 69 ? 4.812 7.859 -7.656 1 97.44 69 ALA B O 1
ATOM 2440 N N . ILE B 1 70 ? 2.707 8.422 -7.156 1 98.19 70 ILE B N 1
ATOM 2441 C CA . ILE B 1 70 ? 2.877 9.828 -7.496 1 98.19 70 ILE B CA 1
ATOM 2442 C C . ILE B 1 70 ? 4.004 10.43 -6.656 1 98.19 70 ILE B C 1
ATOM 2444 O O . ILE B 1 70 ? 4.922 11.055 -7.195 1 98.19 70 ILE B O 1
ATOM 2448 N N . PRO B 1 71 ? 4.059 10.172 -5.336 1 98.25 71 PRO B N 1
ATOM 2449 C CA . PRO B 1 71 ? 5.141 10.766 -4.551 1 98.25 71 PRO B CA 1
ATOM 2450 C C . PRO B 1 71 ? 6.516 10.242 -4.953 1 98.25 71 PRO B C 1
ATOM 2452 O O . PRO B 1 71 ? 7.5 10.984 -4.922 1 98.25 71 PRO B O 1
ATOM 2455 N N . VAL B 1 72 ? 6.586 8.969 -5.316 1 97.5 72 VAL B N 1
ATOM 2456 C CA . VAL B 1 72 ? 7.867 8.406 -5.727 1 97.5 72 VAL B CA 1
ATOM 2457 C C . VAL B 1 72 ? 8.383 9.133 -6.965 1 97.5 72 VAL B C 1
ATOM 2459 O O . VAL B 1 72 ? 9.555 9.523 -7.02 1 97.5 72 VAL B O 1
ATOM 2462 N N . TYR B 1 73 ? 7.52 9.352 -7.93 1 97.06 73 TYR B N 1
ATOM 2463 C CA . TYR B 1 73 ? 7.891 10.07 -9.148 1 97.06 73 TYR B CA 1
ATOM 2464 C C . TYR B 1 73 ? 8.383 11.477 -8.82 1 97.06 73 TYR B C 1
ATOM 2466 O O . TYR B 1 73 ? 9.461 11.883 -9.266 1 97.06 73 TYR B O 1
ATOM 2474 N N . LEU B 1 74 ? 7.605 12.188 -8.023 1 97.75 74 LEU B N 1
ATOM 2475 C CA . LEU B 1 74 ? 7.93 13.578 -7.699 1 97.75 74 LEU B CA 1
ATOM 2476 C C . LEU B 1 74 ? 9.258 13.664 -6.961 1 97.75 74 LEU B C 1
ATOM 2478 O O . LEU B 1 74 ? 10.094 14.516 -7.281 1 97.75 74 LEU B O 1
ATOM 2482 N N . ILE B 1 75 ? 9.469 12.789 -6.016 1 97.75 75 ILE B N 1
ATOM 2483 C CA . ILE B 1 75 ? 10.664 12.781 -5.184 1 97.75 75 ILE B CA 1
ATOM 2484 C C . ILE B 1 75 ? 11.891 12.469 -6.039 1 97.75 75 ILE B C 1
ATOM 2486 O O . ILE B 1 75 ? 12.914 13.156 -5.949 1 97.75 75 ILE B O 1
ATOM 2490 N N . LYS B 1 76 ? 11.711 11.461 -6.891 1 96.25 76 LYS B N 1
ATOM 2491 C CA . LYS B 1 76 ? 12.828 11.07 -7.75 1 96.25 76 LYS B CA 1
ATOM 2492 C C . LYS B 1 76 ? 13.156 12.164 -8.758 1 96.25 76 LYS B C 1
ATOM 2494 O O . LYS B 1 76 ? 14.328 12.461 -9.008 1 96.25 76 LYS B O 1
ATOM 2499 N N . LYS B 1 77 ? 12.148 12.727 -9.336 1 93.62 77 LYS B N 1
ATOM 2500 C CA . LYS B 1 77 ? 12.328 13.781 -10.328 1 93.62 77 LYS B CA 1
ATOM 2501 C C . LYS B 1 77 ? 13.055 14.984 -9.734 1 93.62 77 LYS B C 1
ATOM 2503 O O . LYS B 1 77 ? 13.805 15.672 -10.43 1 93.62 77 LYS B O 1
ATOM 2508 N N . CYS B 1 78 ? 12.906 15.242 -8.445 1 96 78 CYS B N 1
ATOM 2509 C CA . CYS B 1 78 ? 13.531 16.375 -7.77 1 96 78 CYS B CA 1
ATOM 2510 C C . CYS B 1 78 ? 14.867 15.977 -7.16 1 96 78 CYS B C 1
ATOM 2512 O O . CYS B 1 78 ? 15.484 16.766 -6.434 1 96 78 CYS B O 1
ATOM 2514 N N . ASN B 1 79 ? 15.297 14.773 -7.383 1 96.12 79 ASN B N 1
ATOM 2515 C CA . ASN B 1 79 ? 16.547 14.227 -6.855 1 96.12 79 ASN B CA 1
ATOM 2516 C C . ASN B 1 79 ? 16.594 14.312 -5.336 1 96.12 79 ASN B C 1
ATOM 2518 O O . ASN B 1 79 ? 17.625 14.68 -4.762 1 96.12 79 ASN B O 1
ATOM 2522 N N . ARG B 1 80 ? 15.461 14.062 -4.715 1 97.56 80 ARG B N 1
ATOM 2523 C CA . ARG B 1 80 ? 15.352 14.07 -3.26 1 97.56 80 ARG B CA 1
ATOM 2524 C C . ARG B 1 80 ? 15.148 12.664 -2.713 1 97.56 80 ARG B C 1
ATOM 2526 O O . ARG B 1 80 ? 14.266 12.438 -1.887 1 97.56 80 ARG B O 1
ATOM 2533 N N . HIS B 1 81 ? 16.078 11.805 -3.102 1 96.94 81 HIS B N 1
ATOM 2534 C CA . HIS B 1 81 ? 16 10.391 -2.754 1 96.94 81 HIS B CA 1
ATOM 2535 C C . HIS B 1 81 ? 15.977 10.195 -1.241 1 96.94 81 HIS B C 1
ATOM 2537 O O . HIS B 1 81 ? 15.484 9.18 -0.75 1 96.94 81 HIS B O 1
ATOM 2543 N N . ASP B 1 82 ? 16.438 11.156 -0.546 1 97.56 82 ASP B N 1
ATOM 2544 C CA . ASP B 1 82 ? 16.469 11.117 0.913 1 97.56 82 ASP B CA 1
ATOM 2545 C C . ASP B 1 82 ? 15.062 11.047 1.491 1 97.56 82 ASP B C 1
ATOM 2547 O O . ASP B 1 82 ? 14.844 10.453 2.553 1 97.56 82 ASP B O 1
ATOM 2551 N N . LEU B 1 83 ? 14.102 11.562 0.807 1 98.5 83 LEU B N 1
ATOM 2552 C CA . LEU B 1 83 ? 12.719 11.547 1.265 1 98.5 83 LEU B CA 1
ATOM 2553 C C . LEU B 1 83 ? 12.133 10.141 1.189 1 98.5 83 LEU B C 1
ATOM 2555 O O . LEU B 1 83 ? 11.086 9.875 1.776 1 98.5 83 LEU B O 1
ATOM 2559 N N . LEU B 1 84 ? 12.82 9.289 0.452 1 98.19 84 LEU B N 1
ATOM 2560 C CA . LEU B 1 84 ? 12.414 7.891 0.398 1 98.19 84 LEU B CA 1
ATOM 2561 C C . LEU B 1 84 ? 13.312 7.031 1.281 1 98.19 84 LEU B C 1
ATOM 2563 O O . LEU B 1 84 ? 13.211 5.805 1.271 1 98.19 84 LEU B O 1
ATOM 2567 N N . GLY B 1 85 ? 14.172 7.652 2.021 1 97.69 85 GLY B N 1
ATOM 2568 C CA . GLY B 1 85 ? 15.086 6.949 2.908 1 97.69 85 GLY B CA 1
ATOM 2569 C C . GLY B 1 85 ? 16.312 6.426 2.199 1 97.69 85 GLY B C 1
ATOM 2570 O O . GLY B 1 85 ? 17.109 5.672 2.783 1 97.69 85 GLY B O 1
ATOM 2571 N N . GLN B 1 86 ? 16.484 6.762 0.963 1 96.94 86 GLN B N 1
ATOM 2572 C CA . GLN B 1 86 ? 17.672 6.348 0.211 1 96.94 86 GLN B CA 1
ATOM 2573 C C . GLN B 1 86 ? 18.828 7.309 0.444 1 96.94 86 GLN B C 1
ATOM 2575 O O . GLN B 1 86 ? 18.656 8.391 1.005 1 96.94 86 GLN B O 1
ATOM 2580 N N . ASN B 1 87 ? 20.031 6.852 0.012 1 95.31 87 ASN B N 1
ATOM 2581 C CA . ASN B 1 87 ? 21.156 7.781 0.003 1 95.31 87 ASN B CA 1
ATOM 2582 C C . ASN B 1 87 ? 20.953 8.906 -1.006 1 95.31 87 ASN B C 1
ATOM 2584 O O . ASN B 1 87 ? 20.125 8.789 -1.908 1 95.31 87 ASN B O 1
ATOM 2588 N N . ARG B 1 88 ? 21.719 9.914 -0.812 1 90.38 88 ARG B N 1
ATOM 2589 C CA . ARG B 1 88 ? 21.547 11.094 -1.653 1 90.38 88 ARG B CA 1
ATOM 2590 C C . ARG B 1 88 ? 21.75 10.75 -3.125 1 90.38 88 ARG B C 1
ATOM 2592 O O . ARG B 1 88 ? 21.125 11.344 -4 1 90.38 88 ARG B O 1
ATOM 2599 N N . ASP B 1 89 ? 22.562 9.711 -3.412 1 90.06 89 ASP B N 1
ATOM 2600 C CA . ASP B 1 89 ? 22.875 9.344 -4.793 1 90.06 89 ASP B CA 1
ATOM 2601 C C . ASP B 1 89 ? 21.875 8.305 -5.312 1 90.06 89 ASP B C 1
ATOM 2603 O O . ASP B 1 89 ? 22.031 7.777 -6.41 1 90.06 89 ASP B O 1
ATOM 2607 N N . GLY B 1 90 ? 20.922 8 -4.523 1 90.12 90 GLY B N 1
ATOM 2608 C CA . GLY B 1 90 ? 19.875 7.082 -4.941 1 90.12 90 GLY B CA 1
ATOM 2609 C C . GLY B 1 90 ? 20.156 5.637 -4.59 1 90.12 90 GLY B C 1
ATOM 2610 O O . GLY B 1 90 ? 19.312 4.766 -4.77 1 90.12 90 GLY B O 1
ATOM 2611 N N . SER B 1 91 ? 21.344 5.418 -4.043 1 92.62 91 SER B N 1
ATOM 2612 C CA . SER B 1 91 ? 21.688 4.047 -3.688 1 92.62 91 SER B CA 1
ATOM 2613 C C . SER B 1 91 ? 20.953 3.596 -2.43 1 92.62 91 SER B C 1
ATOM 2615 O O . SER B 1 91 ? 20.453 4.426 -1.662 1 92.62 91 SER B O 1
ATOM 2617 N N . PHE B 1 92 ? 20.953 2.34 -2.217 1 93.75 92 PHE B N 1
ATOM 2618 C CA . PHE B 1 92 ? 20.156 1.704 -1.184 1 93.75 92 PHE B CA 1
ATOM 2619 C C . PHE B 1 92 ? 20.656 2.076 0.206 1 93.75 92 PHE B C 1
ATOM 2621 O O . PHE B 1 92 ? 21.859 2.1 0.448 1 93.75 92 PHE B O 1
ATOM 2628 N N . ASN B 1 93 ? 19.781 2.398 1.075 1 95.12 93 ASN B N 1
ATOM 2629 C CA . ASN B 1 93 ? 19.922 2.543 2.521 1 95.12 93 ASN B CA 1
ATOM 2630 C C . ASN B 1 93 ? 18.797 1.81 3.262 1 95.12 93 ASN B C 1
ATOM 2632 O O . ASN B 1 93 ? 17.641 1.833 2.834 1 95.12 93 ASN B O 1
ATOM 2636 N N . TYR B 1 94 ? 19.125 1.156 4.324 1 94.75 94 TYR B N 1
ATOM 2637 C CA . TYR B 1 94 ? 18.125 0.39 5.066 1 94.75 94 TYR B CA 1
ATOM 2638 C C . TYR B 1 94 ? 16.953 1.269 5.461 1 94.75 94 TYR B C 1
ATOM 2640 O O . TYR B 1 94 ? 15.812 0.79 5.559 1 94.75 94 TYR B O 1
ATOM 2648 N N . LYS B 1 95 ? 17.188 2.564 5.645 1 97.19 95 LYS B N 1
ATOM 2649 C CA . LYS B 1 95 ? 16.125 3.502 5.988 1 97.19 95 LYS B CA 1
ATOM 2650 C C . LYS B 1 95 ? 15.023 3.482 4.938 1 97.19 95 LYS B C 1
ATOM 2652 O O . LYS B 1 95 ? 13.859 3.764 5.246 1 97.19 95 LYS B O 1
ATOM 2657 N N . GLU B 1 96 ? 15.352 3.133 3.701 1 97.44 96 GLU B N 1
ATOM 2658 C CA . GLU B 1 96 ? 14.344 3 2.652 1 97.44 96 GLU B CA 1
ATOM 2659 C C . GLU B 1 96 ? 13.289 1.958 3.021 1 97.44 96 GLU B C 1
ATOM 2661 O O . GLU B 1 96 ? 12.102 2.166 2.799 1 97.44 96 GLU B O 1
ATOM 2666 N N . VAL B 1 97 ? 13.719 0.854 3.604 1 97.31 97 VAL B N 1
ATOM 2667 C CA . VAL B 1 97 ? 12.836 -0.232 4.016 1 97.31 97 VAL B CA 1
ATOM 2668 C C . VAL B 1 97 ? 11.992 0.21 5.211 1 97.31 97 VAL B C 1
ATOM 2670 O O . VAL B 1 97 ? 10.805 -0.103 5.289 1 97.31 97 VAL B O 1
ATOM 2673 N N . GLN B 1 98 ? 12.594 0.939 6.078 1 97.38 98 GLN B N 1
ATOM 2674 C CA . GLN B 1 98 ? 11.867 1.458 7.234 1 97.38 98 GLN B CA 1
ATOM 2675 C C . GLN B 1 98 ? 10.773 2.428 6.805 1 97.38 98 GLN B C 1
ATOM 2677 O O . GLN B 1 98 ? 9.672 2.414 7.363 1 97.38 98 GLN B O 1
ATOM 2682 N N . VAL B 1 99 ? 11.102 3.234 5.836 1 98.31 99 VAL B N 1
ATOM 2683 C CA . VAL B 1 99 ? 10.109 4.16 5.305 1 98.31 99 VAL B CA 1
ATOM 2684 C C . VAL B 1 99 ? 8.945 3.379 4.695 1 98.31 99 VAL B C 1
ATOM 2686 O O . VAL B 1 99 ? 7.781 3.674 4.969 1 98.31 99 VAL B O 1
ATOM 2689 N N . GLN B 1 100 ? 9.25 2.365 3.922 1 97.69 100 GLN B N 1
ATOM 2690 C CA . GLN B 1 100 ? 8.211 1.544 3.303 1 97.69 100 GLN B CA 1
ATOM 2691 C C . GLN B 1 100 ? 7.348 0.863 4.359 1 97.69 100 GLN B C 1
ATOM 2693 O O . GLN B 1 100 ? 6.129 0.746 4.191 1 97.69 100 GLN B O 1
ATOM 2698 N N . GLN B 1 101 ? 7.973 0.406 5.391 1 98 101 GLN B N 1
ATOM 2699 C CA . GLN B 1 101 ? 7.234 -0.243 6.469 1 98 101 GLN B CA 1
ATOM 2700 C C . GLN B 1 101 ? 6.266 0.731 7.137 1 98 101 GLN B C 1
ATOM 2702 O O . GLN B 1 101 ? 5.105 0.397 7.371 1 98 101 GLN B O 1
ATOM 2707 N N . LEU B 1 102 ? 6.738 1.924 7.438 1 98.25 102 LEU B N 1
ATOM 2708 C CA . LEU B 1 102 ? 5.891 2.939 8.047 1 98.25 102 LEU B CA 1
ATOM 2709 C C . LEU B 1 102 ? 4.734 3.309 7.129 1 98.25 102 LEU B C 1
ATOM 2711 O O . LEU B 1 102 ? 3.59 3.416 7.574 1 98.25 102 LEU B O 1
ATOM 2715 N N . LEU B 1 103 ? 5.043 3.469 5.844 1 97.75 103 LEU B N 1
ATOM 2716 C CA . LEU B 1 103 ? 4.004 3.844 4.895 1 97.75 103 LEU B CA 1
ATOM 2717 C C . LEU B 1 103 ? 2.947 2.748 4.785 1 97.75 103 LEU B C 1
ATOM 2719 O O . LEU B 1 103 ? 1.752 3.037 4.695 1 97.75 103 LEU B O 1
ATOM 2723 N N . GLY B 1 104 ? 3.416 1.51 4.758 1 95.25 104 GLY B N 1
ATOM 2724 C CA . GLY B 1 104 ? 2.471 0.406 4.781 1 95.25 104 GLY B CA 1
ATOM 2725 C C . GLY B 1 104 ? 1.595 0.398 6.02 1 95.25 104 GLY B C 1
ATOM 2726 O O . GLY B 1 104 ? 0.379 0.214 5.926 1 95.25 104 GLY B O 1
ATOM 2727 N N . TYR B 1 105 ? 2.197 0.621 7.145 1 96.19 105 TYR B N 1
ATOM 2728 C CA . TYR B 1 105 ? 1.472 0.659 8.414 1 96.19 105 TYR B CA 1
ATOM 2729 C C . TYR B 1 105 ? 0.462 1.801 8.422 1 96.19 105 TYR B C 1
ATOM 2731 O O . TYR B 1 105 ? -0.69 1.613 8.82 1 96.19 105 TYR B O 1
ATOM 2739 N N . PHE B 1 106 ? 0.892 2.967 7.977 1 96.62 106 PHE B N 1
ATOM 2740 C CA . PHE B 1 106 ? 0.025 4.141 7.977 1 96.62 106 PHE B CA 1
ATOM 2741 C C . PHE B 1 106 ? -1.144 3.949 7.016 1 96.62 106 PHE B C 1
ATOM 2743 O O . PHE B 1 106 ? -2.246 4.438 7.27 1 96.62 106 PHE B O 1
ATOM 2750 N N . ARG B 1 107 ? -0.884 3.324 5.953 1 92.88 107 ARG B N 1
ATOM 2751 C CA . ARG B 1 107 ? -1.963 3.021 5.02 1 92.88 107 ARG B CA 1
ATOM 2752 C C . ARG B 1 107 ? -3.045 2.18 5.688 1 92.88 107 ARG B C 1
ATOM 2754 O O . ARG B 1 107 ? -4.238 2.441 5.512 1 92.88 107 ARG B O 1
ATOM 2761 N N . ASP B 1 108 ? -2.643 1.184 6.422 1 90.06 108 ASP B N 1
ATOM 2762 C CA . ASP B 1 108 ? -3.594 0.332 7.129 1 90.06 108 ASP B CA 1
ATOM 2763 C C . ASP B 1 108 ? -4.367 1.127 8.18 1 90.06 108 ASP B C 1
ATOM 2765 O O . ASP B 1 108 ? -5.574 0.932 8.344 1 90.06 108 ASP B O 1
ATOM 2769 N N . VAL B 1 109 ? -3.676 1.978 8.867 1 90.56 109 VAL B N 1
ATOM 2770 C CA . VAL B 1 109 ? -4.305 2.816 9.883 1 90.56 109 VAL B CA 1
ATOM 2771 C C . VAL B 1 109 ? -5.336 3.734 9.227 1 90.56 109 VAL B C 1
ATOM 2773 O O . VAL B 1 109 ? -6.473 3.834 9.695 1 90.56 109 VAL B O 1
ATOM 2776 N N . ASN B 1 110 ? -4.902 4.32 8.156 1 90.38 110 ASN B N 1
ATOM 2777 C CA . ASN B 1 110 ? -5.793 5.238 7.453 1 90.38 110 ASN B CA 1
ATOM 2778 C C . ASN B 1 110 ? -7.023 4.52 6.902 1 90.38 110 ASN B C 1
ATOM 2780 O O . ASN B 1 110 ? -8.125 5.07 6.91 1 90.38 110 ASN B O 1
ATOM 2784 N N . ARG B 1 111 ? -6.812 3.418 6.41 1 86.5 111 ARG B N 1
ATOM 2785 C CA . ARG B 1 111 ? -7.934 2.633 5.902 1 86.5 111 ARG B CA 1
ATOM 2786 C C . ARG B 1 111 ? -8.938 2.33 7.008 1 86.5 111 ARG B C 1
ATOM 2788 O O . ARG B 1 111 ? -10.148 2.383 6.789 1 86.5 111 ARG B O 1
ATOM 2795 N N . GLU B 1 112 ? -8.461 1.98 8.117 1 83.88 112 GLU B N 1
ATOM 2796 C CA . GLU B 1 112 ? -9.344 1.725 9.25 1 83.88 112 GLU B CA 1
ATOM 2797 C C . GLU B 1 112 ? -10.188 2.949 9.586 1 83.88 112 GLU B C 1
ATOM 2799 O O . GLU B 1 112 ? -11.391 2.83 9.836 1 83.88 112 GLU B O 1
ATOM 2804 N N . PHE B 1 113 ? -9.625 4.125 9.531 1 85.19 113 PHE B N 1
ATOM 2805 C CA . PHE B 1 113 ? -10.32 5.375 9.812 1 85.19 113 PHE B CA 1
ATOM 2806 C C . PHE B 1 113 ? -11.359 5.668 8.742 1 85.19 113 PHE B C 1
ATOM 2808 O O . PHE B 1 113 ? -12.523 5.926 9.055 1 85.19 113 PHE B O 1
ATOM 2815 N N . THR B 1 114 ? -10.969 5.512 7.531 1 87.81 114 THR B N 1
ATOM 2816 C CA . THR B 1 114 ? -11.773 6.035 6.438 1 87.81 114 THR B CA 1
ATOM 2817 C C . THR B 1 114 ? -12.836 5.02 6.012 1 87.81 114 THR B C 1
ATOM 2819 O O . THR B 1 114 ? -13.891 5.395 5.488 1 87.81 114 THR B O 1
ATOM 2822 N N . SER B 1 115 ? -12.594 3.73 6.297 1 85.06 115 SER B N 1
ATOM 2823 C CA . SER B 1 115 ? -13.531 2.723 5.805 1 85.06 115 SER B CA 1
ATOM 2824 C C . SER B 1 115 ? -14.422 2.199 6.926 1 85.06 115 SER B C 1
ATOM 2826 O O . SER B 1 115 ? -15.547 1.765 6.68 1 85.06 115 SER B O 1
ATOM 2828 N N . ASN B 1 116 ? -13.914 2.277 8.117 1 82.94 116 ASN B N 1
ATOM 2829 C CA . ASN B 1 116 ? -14.664 1.629 9.188 1 82.94 116 ASN B CA 1
ATOM 2830 C C . ASN B 1 116 ? -15.148 2.637 10.227 1 82.94 116 ASN B C 1
ATOM 2832 O O . ASN B 1 116 ? -16.281 2.551 10.695 1 82.94 116 ASN B O 1
ATOM 2836 N N . ILE B 1 117 ? -14.367 3.6 10.484 1 87.06 117 ILE B N 1
ATOM 2837 C CA . ILE B 1 117 ? -14.68 4.461 11.617 1 87.06 117 ILE B CA 1
ATOM 2838 C C . ILE B 1 117 ? -15.516 5.652 11.148 1 87.06 117 ILE B C 1
ATOM 2840 O O . ILE B 1 117 ? -16.656 5.832 11.594 1 87.06 117 ILE B O 1
ATOM 2844 N N . CYS B 1 118 ? -15.031 6.363 10.203 1 91.12 118 CYS B N 1
ATOM 2845 C CA . CYS B 1 118 ? -15.633 7.637 9.82 1 91.12 118 CYS B CA 1
ATOM 2846 C C . CYS B 1 118 ? -17 7.422 9.172 1 91.12 118 CYS B C 1
ATOM 2848 O O . CYS B 1 118 ? -17.906 8.227 9.359 1 91.12 118 CYS B O 1
ATOM 2850 N N . PRO B 1 119 ? -17.141 6.328 8.414 1 92.44 119 PRO B N 1
ATOM 2851 C CA . PRO B 1 119 ? -18.469 6.148 7.801 1 92.44 119 PRO B CA 1
ATOM 2852 C C . PRO B 1 119 ? -19.469 5.5 8.742 1 92.44 119 PRO B C 1
ATOM 2854 O O . PRO B 1 119 ? -20.672 5.461 8.445 1 92.44 119 PRO B O 1
ATOM 2857 N N . ASN B 1 120 ? -18.984 5.02 9.852 1 90.94 120 ASN B N 1
ATOM 2858 C CA . ASN B 1 120 ? -19.875 4.32 10.773 1 90.94 120 ASN B CA 1
ATOM 2859 C C . ASN B 1 120 ? -20.984 5.23 11.289 1 90.94 120 ASN B C 1
ATOM 2861 O O . ASN B 1 120 ? -20.719 6.309 11.82 1 90.94 120 ASN B O 1
ATOM 2865 N N . LYS B 1 121 ? -22.266 4.715 11.203 1 92.56 121 LYS B N 1
ATOM 2866 C CA . LYS B 1 121 ? -23.422 5.5 11.625 1 92.56 121 LYS B CA 1
ATOM 2867 C C . LYS B 1 121 ? -23.406 5.758 13.125 1 92.56 121 LYS B C 1
ATOM 2869 O O . LYS B 1 121 ? -23.953 6.758 13.602 1 92.56 121 LYS B O 1
ATOM 2874 N N . ASP B 1 122 ? -22.812 4.93 13.797 1 91.75 122 ASP B N 1
ATOM 2875 C CA . ASP B 1 122 ? -22.719 5.051 15.242 1 91.75 122 ASP B CA 1
ATOM 2876 C C . ASP B 1 122 ? -21.375 5.668 15.656 1 91.75 122 ASP B C 1
ATOM 2878 O O . ASP B 1 122 ? -20.828 5.328 16.703 1 91.75 122 ASP B O 1
ATOM 2882 N N . PHE B 1 123 ? -20.781 6.441 14.836 1 90.94 123 PHE B N 1
ATOM 2883 C CA . PHE B 1 123 ? -19.469 7.055 15.008 1 90.94 123 PHE B CA 1
ATOM 2884 C C . PHE B 1 123 ? -19.328 7.656 16.391 1 90.94 123 PHE B C 1
ATOM 2886 O O . PHE B 1 123 ? -18.344 7.402 17.094 1 90.94 123 PHE B O 1
ATOM 2893 N N . GLU B 1 124 ? -20.266 8.375 16.891 1 86.12 124 GLU B N 1
ATOM 2894 C CA . GLU B 1 124 ? -20.172 9.094 18.156 1 86.12 124 GLU B CA 1
ATOM 2895 C C . GLU B 1 124 ? -20.047 8.133 19.328 1 86.12 124 GLU B C 1
ATOM 2897 O O . GLU B 1 124 ? -19.391 8.438 20.328 1 86.12 124 GLU B O 1
ATOM 2902 N N . ASN B 1 125 ? -20.578 6.938 19.094 1 85.94 125 ASN B N 1
ATOM 2903 C CA . ASN B 1 125 ? -20.578 5.977 20.203 1 85.94 125 ASN B CA 1
ATOM 2904 C C . ASN B 1 125 ? -19.344 5.078 20.156 1 85.94 125 ASN B C 1
ATOM 2906 O O . ASN B 1 125 ? -18.938 4.527 21.172 1 85.94 125 ASN B O 1
ATOM 2910 N N . ILE B 1 126 ? -18.828 4.922 19.016 1 81.06 126 ILE B N 1
ATOM 2911 C CA . ILE B 1 126 ? -17.75 3.945 18.891 1 81.06 126 ILE B CA 1
ATOM 2912 C C . ILE B 1 126 ? -16.406 4.66 18.906 1 81.06 126 ILE B C 1
ATOM 2914 O O . ILE B 1 126 ? -15.359 4.035 19.094 1 81.06 126 ILE B O 1
ATOM 2918 N N . LYS B 1 127 ? -16.469 5.871 18.703 1 78.31 127 LYS B N 1
ATOM 2919 C CA . LYS B 1 127 ? -15.227 6.598 18.484 1 78.31 127 LYS B CA 1
ATOM 2920 C C . LYS B 1 127 ? -14.32 6.504 19.719 1 78.31 127 LYS B C 1
ATOM 2922 O O . LYS B 1 127 ? -13.109 6.336 19.594 1 78.31 127 LYS B O 1
ATOM 2927 N N . ASP B 1 128 ? -14.891 6.484 20.859 1 76.31 128 ASP B N 1
ATOM 2928 C CA . ASP B 1 128 ? -14.062 6.484 22.062 1 76.31 128 ASP B CA 1
ATOM 2929 C C . ASP B 1 128 ? -13.383 5.133 22.266 1 76.31 128 ASP B C 1
ATOM 2931 O O . ASP B 1 128 ? -12.203 5.074 22.625 1 76.31 128 ASP B O 1
ATOM 2935 N N . LYS B 1 129 ? -14.164 4.141 22.078 1 75.25 129 LYS B N 1
ATOM 2936 C CA . LYS B 1 129 ? -13.594 2.805 22.25 1 75.25 129 LYS B CA 1
ATOM 2937 C C . LYS B 1 129 ? -12.523 2.527 21.203 1 75.25 129 LYS B C 1
ATOM 2939 O O . LYS B 1 129 ? -11.438 2.035 21.531 1 75.25 129 LYS B O 1
ATOM 2944 N N . LEU B 1 130 ? -12.852 2.844 20.031 1 71.19 130 LEU B N 1
ATOM 2945 C CA . LEU B 1 130 ? -11.922 2.613 18.938 1 71.19 130 LEU B CA 1
ATOM 2946 C C . LEU B 1 130 ? -10.688 3.5 19.078 1 71.19 130 LEU B C 1
ATOM 2948 O O . LEU B 1 130 ? -9.562 3.045 18.859 1 71.19 130 LEU B O 1
ATOM 2952 N N . LEU B 1 131 ? -11.016 4.594 19.547 1 66.94 131 LEU B N 1
ATOM 2953 C CA . LEU B 1 131 ? -9.961 5.59 19.688 1 66.94 131 LEU B CA 1
ATOM 2954 C C . LEU B 1 131 ? -9.016 5.211 20.828 1 66.94 131 LEU B C 1
ATOM 2956 O O . LEU B 1 131 ? -7.793 5.332 20.688 1 66.94 131 LEU B O 1
ATOM 2960 N N . ASN B 1 132 ? -9.57 4.777 21.766 1 70.75 132 ASN B N 1
ATOM 2961 C CA . ASN B 1 132 ? -8.742 4.441 22.922 1 70.75 132 ASN B CA 1
ATOM 2962 C C . ASN B 1 132 ? -7.895 3.201 22.656 1 70.75 132 ASN B C 1
ATOM 2964 O O . ASN B 1 132 ? -6.691 3.195 22.922 1 70.75 132 ASN B O 1
ATOM 2968 N N . GLU B 1 133 ? -8.445 2.297 22.109 1 77.19 133 GLU B N 1
ATOM 2969 C CA . GLU B 1 133 ? -7.699 1.051 21.953 1 77.19 133 GLU B CA 1
ATOM 2970 C C . GLU B 1 133 ? -6.809 1.097 20.703 1 77.19 133 GLU B C 1
ATOM 2972 O O . GLU B 1 133 ? -5.594 0.922 20.812 1 77.19 133 GLU B O 1
ATOM 2977 N N . LYS B 1 134 ? -7.293 1.531 19.641 1 78.56 134 LYS B N 1
ATOM 2978 C CA . LYS B 1 134 ? -6.574 1.409 18.375 1 78.56 134 LYS B CA 1
ATOM 2979 C C . LYS B 1 134 ? -5.684 2.625 18.125 1 78.56 134 LYS B C 1
ATOM 2981 O O . LYS B 1 134 ? -4.512 2.48 17.766 1 78.56 134 LYS B O 1
ATOM 2986 N N . MET B 1 135 ? -6.18 3.762 18.406 1 81.81 135 MET B N 1
ATOM 2987 C CA . MET B 1 135 ? -5.453 4.996 18.141 1 81.81 135 MET B CA 1
ATOM 2988 C C . MET B 1 135 ? -4.281 5.164 19.094 1 81.81 135 MET B C 1
ATOM 2990 O O . MET B 1 135 ? -3.168 5.473 18.672 1 81.81 135 MET B O 1
ATOM 2994 N N . GLN B 1 136 ? -4.562 4.918 20.328 1 85.88 136 GLN B N 1
ATOM 2995 C CA . GLN B 1 136 ? -3.496 5.047 21.312 1 85.88 136 GLN B CA 1
ATOM 2996 C C . GLN B 1 136 ? -2.393 4.023 21.062 1 85.88 136 GLN B C 1
ATOM 2998 O O . GLN B 1 136 ? -1.207 4.34 21.188 1 85.88 136 GLN B O 1
ATOM 3003 N N . ASN B 1 137 ? -2.791 2.844 20.766 1 88.31 137 ASN B N 1
ATOM 3004 C CA . ASN B 1 137 ? -1.82 1.794 20.484 1 88.31 137 ASN B CA 1
ATOM 3005 C C . ASN B 1 137 ? -0.921 2.17 19.312 1 88.31 137 ASN B C 1
ATOM 3007 O O . ASN B 1 137 ? 0.29 1.948 19.344 1 88.31 137 ASN B O 1
ATOM 3011 N N . MET B 1 138 ? -1.522 2.693 18.312 1 91.88 138 MET B N 1
ATOM 3012 C CA . MET B 1 138 ? -0.769 3.123 17.141 1 91.88 138 MET B CA 1
ATOM 3013 C C . MET B 1 138 ? 0.215 4.23 17.5 1 91.88 138 MET B C 1
ATOM 3015 O O . MET B 1 138 ? 1.391 4.164 17.141 1 91.88 138 MET B O 1
ATOM 3019 N N . LEU B 1 139 ? -0.221 5.195 18.266 1 93.25 139 LEU B N 1
ATOM 3020 C CA . LEU B 1 139 ? 0.625 6.324 18.641 1 93.25 139 LEU B CA 1
ATOM 3021 C C . LEU B 1 139 ? 1.781 5.863 19.531 1 93.25 139 LEU B C 1
ATOM 3023 O O . LEU B 1 139 ? 2.908 6.34 19.375 1 93.25 139 LEU B O 1
ATOM 3027 N N . ASP B 1 140 ? 1.493 4.93 20.344 1 92.06 140 ASP B N 1
ATOM 3028 C CA . ASP B 1 140 ? 2.545 4.41 21.219 1 92.06 140 ASP B CA 1
ATOM 3029 C C . ASP B 1 140 ? 3.664 3.764 20.406 1 92.06 140 ASP B C 1
ATOM 3031 O O . ASP B 1 140 ? 4.844 3.951 20.703 1 92.06 140 ASP B O 1
ATOM 3035 N N . LYS B 1 141 ? 3.316 2.998 19.422 1 93.88 141 LYS B N 1
ATOM 3036 C CA . LYS B 1 141 ? 4.297 2.348 18.562 1 93.88 141 LYS B CA 1
ATOM 3037 C C . LYS B 1 141 ? 5.141 3.379 17.812 1 93.88 141 LYS B C 1
ATOM 3039 O O . LYS B 1 141 ? 6.363 3.248 17.734 1 93.88 141 LYS B O 1
ATOM 3044 N N . ILE B 1 142 ? 4.5 4.422 17.344 1 96.12 142 ILE B N 1
ATOM 3045 C CA . ILE B 1 142 ? 5.188 5.41 16.516 1 96.12 142 ILE B CA 1
ATOM 3046 C C . ILE B 1 142 ? 6.098 6.27 17.406 1 96.12 142 ILE B C 1
ATOM 3048 O O . ILE B 1 142 ? 7.203 6.629 17 1 96.12 142 ILE B O 1
ATOM 3052 N N . VAL B 1 143 ? 5.613 6.582 18.547 1 93.88 143 VAL B N 1
ATOM 3053 C CA . VAL B 1 143 ? 6.422 7.344 19.484 1 93.88 143 VAL B CA 1
ATOM 3054 C C . VAL B 1 143 ? 7.664 6.543 19.875 1 93.88 143 VAL B C 1
ATOM 3056 O O . VAL B 1 143 ? 8.766 7.094 19.969 1 93.88 143 VAL B O 1
ATOM 3059 N N . LYS B 1 144 ? 7.488 5.285 20.016 1 94.38 144 LYS B N 1
ATOM 3060 C CA . LYS B 1 144 ? 8.617 4.41 20.328 1 94.38 144 LYS B CA 1
ATOM 3061 C C . LYS B 1 144 ? 9.609 4.375 19.172 1 94.38 144 LYS B C 1
ATOM 3063 O O . LYS B 1 144 ? 10.828 4.453 19.375 1 94.38 144 LYS B O 1
ATOM 3068 N N . ILE B 1 145 ? 9.18 4.289 18.016 1 95.56 145 ILE B N 1
ATOM 3069 C CA . ILE B 1 145 ? 10.023 4.254 16.812 1 95.56 145 ILE B CA 1
ATOM 3070 C C . ILE B 1 145 ? 10.773 5.578 16.672 1 95.56 145 ILE B C 1
ATOM 3072 O O . ILE B 1 145 ? 11.977 5.59 16.406 1 95.56 145 ILE B O 1
ATOM 3076 N N . ARG B 1 146 ? 10.07 6.613 16.828 1 96.44 146 ARG B N 1
ATOM 3077 C CA . ARG B 1 146 ? 10.641 7.941 16.656 1 96.44 146 ARG B CA 1
ATOM 3078 C C . ARG B 1 146 ? 11.672 8.242 17.75 1 96.44 146 ARG B C 1
ATOM 3080 O O . ARG B 1 146 ? 12.711 8.852 17.484 1 96.44 146 ARG B O 1
ATOM 3087 N N . GLY B 1 147 ? 11.305 7.836 18.953 1 93.38 147 GLY B N 1
ATOM 3088 C CA . GLY B 1 147 ? 12.133 8.211 20.094 1 93.38 147 GLY B CA 1
ATOM 3089 C C . GLY B 1 147 ? 12.273 9.711 20.25 1 93.38 147 GLY B C 1
ATOM 3090 O O . GLY B 1 147 ? 11.281 10.438 20.281 1 93.38 147 GLY B O 1
ATOM 3091 N N . ASN B 1 148 ? 13.523 10.195 20.281 1 91.44 148 ASN B N 1
ATOM 3092 C CA . ASN B 1 148 ? 13.781 11.617 20.5 1 91.44 148 ASN B CA 1
ATOM 3093 C C . ASN B 1 148 ? 14.195 12.305 19.203 1 91.44 148 ASN B C 1
ATOM 3095 O O . ASN B 1 148 ? 14.711 13.422 19.219 1 91.44 148 ASN B O 1
ATOM 3099 N N . GLN B 1 149 ? 13.961 11.664 18.203 1 94.56 149 GLN B N 1
ATOM 3100 C CA . GLN B 1 149 ? 14.359 12.211 16.906 1 94.56 149 GLN B CA 1
ATOM 3101 C C . GLN B 1 149 ? 13.406 13.312 16.453 1 94.56 149 GLN B C 1
ATOM 3103 O O . GLN B 1 149 ? 12.25 13.352 16.875 1 94.56 149 GLN B O 1
ATOM 3108 N N . GLN B 1 150 ? 13.938 14.125 15.672 1 95.38 150 GLN B N 1
ATOM 3109 C CA . GLN B 1 150 ? 13.141 15.25 15.188 1 95.38 150 GLN B CA 1
ATOM 3110 C C . GLN B 1 150 ? 11.969 14.766 14.336 1 95.38 150 GLN B C 1
ATOM 3112 O O . GLN B 1 150 ? 10.852 15.266 14.469 1 95.38 150 GLN B O 1
ATOM 3117 N N . TYR B 1 151 ? 12.281 13.844 13.422 1 97.81 151 TYR B N 1
ATOM 3118 C CA . TYR B 1 151 ? 11.25 13.211 12.602 1 97.81 151 TYR B CA 1
ATOM 3119 C C . TYR B 1 151 ? 11.172 11.719 12.891 1 97.81 151 TYR B C 1
ATOM 3121 O O . TYR B 1 151 ? 11.844 11.219 13.789 1 97.81 151 TYR B O 1
ATOM 3129 N N . LEU B 1 152 ? 10.32 11 12.203 1 98.12 152 LEU B N 1
ATOM 3130 C CA . LEU B 1 152 ? 10.023 9.609 12.539 1 98.12 152 LEU B CA 1
ATOM 3131 C C . LEU B 1 152 ? 11.289 8.758 12.508 1 98.12 152 LEU B C 1
ATOM 3133 O O . LEU B 1 152 ? 11.461 7.863 13.336 1 98.12 152 LEU B O 1
ATOM 3137 N N . LEU B 1 153 ? 12.164 9.047 11.516 1 97.69 153 LEU B N 1
ATOM 3138 C CA . LEU B 1 153 ? 13.375 8.25 11.352 1 97.69 153 LEU B CA 1
ATOM 3139 C C . LEU B 1 153 ? 14.617 9.133 11.383 1 97.69 153 LEU B C 1
ATOM 3141 O O . LEU B 1 153 ? 15.578 8.883 10.656 1 97.69 153 LEU B O 1
ATOM 3145 N N . GLY B 1 154 ? 14.547 10.203 12.109 1 96.31 154 GLY B N 1
ATOM 3146 C CA . GLY B 1 154 ? 15.641 11.156 12.211 1 96.31 154 GLY B CA 1
ATOM 3147 C C . GLY B 1 154 ? 15.516 12.312 11.242 1 96.31 154 GLY B C 1
ATOM 3148 O O . GLY B 1 154 ? 15.07 13.398 11.609 1 96.31 154 GLY B O 1
ATOM 3149 N N . GLU B 1 155 ? 15.805 12.07 10.055 1 96.31 155 GLU B N 1
ATOM 3150 C CA . GLU B 1 155 ? 15.586 13.055 8.992 1 96.31 155 GLU B CA 1
ATOM 3151 C C . GLU B 1 155 ? 14.188 12.922 8.398 1 96.31 155 GLU B C 1
ATOM 3153 O O . GLU B 1 155 ? 13.555 11.867 8.516 1 96.31 155 GLU B O 1
ATOM 3158 N N . ILE B 1 156 ? 13.781 14 7.766 1 98.19 156 ILE B N 1
ATOM 3159 C CA . ILE B 1 156 ? 12.438 14.008 7.199 1 98.19 156 ILE B CA 1
ATOM 3160 C C . ILE B 1 156 ? 12.359 13.039 6.023 1 98.19 156 ILE B C 1
ATOM 3162 O O . ILE B 1 156 ? 13.289 12.953 5.219 1 98.19 156 ILE B O 1
ATOM 3166 N N . THR B 1 157 ? 11.352 12.242 5.977 1 98.69 157 THR B N 1
ATOM 3167 C CA . THR B 1 157 ? 11 11.383 4.852 1 98.69 157 THR B CA 1
ATOM 3168 C C . THR B 1 157 ? 9.531 11.547 4.484 1 98.69 157 THR B C 1
ATOM 3170 O O . THR B 1 157 ? 8.781 12.242 5.184 1 98.69 157 THR B O 1
ATOM 3173 N N . TYR B 1 158 ? 9.109 10.93 3.439 1 98.69 158 TYR B N 1
ATOM 3174 C CA . TYR B 1 158 ? 7.711 11.039 3.02 1 98.69 158 TYR B CA 1
ATOM 3175 C C . TYR B 1 158 ? 6.781 10.445 4.07 1 98.69 158 TYR B C 1
ATOM 3177 O O . TYR B 1 158 ? 5.609 10.812 4.148 1 98.69 158 TYR B O 1
ATOM 3185 N N . ALA B 1 159 ? 7.242 9.508 4.879 1 98.69 159 ALA B N 1
ATOM 3186 C CA . ALA B 1 159 ? 6.43 8.945 5.953 1 98.69 159 ALA B CA 1
ATOM 3187 C C . ALA B 1 159 ? 5.957 10.031 6.914 1 98.69 159 ALA B C 1
ATOM 3189 O O . ALA B 1 159 ? 4.879 9.922 7.5 1 98.69 159 ALA B O 1
ATOM 3190 N N . ASP B 1 160 ? 6.734 11.07 7.094 1 98.81 160 ASP B N 1
ATOM 3191 C CA . ASP B 1 160 ? 6.359 12.164 7.988 1 98.81 160 ASP B CA 1
ATOM 3192 C C . ASP B 1 160 ? 5.168 12.945 7.438 1 98.81 160 ASP B C 1
ATOM 3194 O O . ASP B 1 160 ? 4.352 13.469 8.203 1 98.81 160 ASP B O 1
ATOM 3198 N N . PHE B 1 161 ? 5.055 13.047 6.102 1 98.81 161 PHE B N 1
ATOM 3199 C CA . PHE B 1 161 ? 3.924 13.727 5.48 1 98.81 161 PHE B CA 1
ATOM 3200 C C . PHE B 1 161 ? 2.627 12.969 5.734 1 98.81 161 PHE B C 1
ATOM 3202 O O . PHE B 1 161 ? 1.597 13.57 6.039 1 98.81 161 PHE B O 1
ATOM 3209 N N . VAL B 1 162 ? 2.697 11.695 5.637 1 98.38 162 VAL B N 1
ATOM 3210 C CA . VAL B 1 162 ? 1.53 10.836 5.836 1 98.38 162 VAL B CA 1
ATOM 3211 C C . VAL B 1 162 ? 1.156 10.812 7.312 1 98.38 162 VAL B C 1
ATOM 3213 O O . VAL B 1 162 ? -0.021 10.93 7.664 1 98.38 162 VAL B O 1
ATOM 3216 N N . PHE B 1 163 ? 2.186 10.711 8.164 1 98.19 163 PHE B N 1
ATOM 3217 C CA . PHE B 1 163 ? 1.934 10.664 9.602 1 98.19 163 PHE B CA 1
ATOM 3218 C C . PHE B 1 163 ? 1.328 11.977 10.086 1 98.19 163 PHE B C 1
ATOM 3220 O O . PHE B 1 163 ? 0.409 11.969 10.906 1 98.19 163 PHE B O 1
ATOM 3227 N N . TYR B 1 164 ? 1.825 13.047 9.609 1 98 164 TYR B N 1
ATOM 3228 C CA . TYR B 1 164 ? 1.269 14.344 9.977 1 98 164 TYR B CA 1
ATOM 3229 C C . TYR B 1 164 ? -0.223 14.406 9.672 1 98 164 TYR B C 1
ATOM 3231 O O . TYR B 1 164 ? -1.008 14.914 10.477 1 98 164 TYR B O 1
ATOM 3239 N N . GLU B 1 165 ? -0.621 13.891 8.5 1 96.19 165 GLU B N 1
ATOM 3240 C CA . GLU B 1 165 ? -2.035 13.898 8.141 1 96.19 165 GLU B CA 1
ATOM 3241 C C . GLU B 1 165 ? -2.85 13.031 9.102 1 96.19 165 GLU B C 1
ATOM 3243 O O . GLU B 1 165 ? -3.959 13.406 9.492 1 96.19 165 GLU B O 1
ATOM 3248 N N . ILE B 1 166 ? -2.316 11.922 9.484 1 94.75 166 ILE B N 1
ATOM 3249 C CA . ILE B 1 166 ? -2.982 11.039 10.438 1 94.75 166 ILE B CA 1
ATOM 3250 C C . ILE B 1 166 ? -3.15 11.758 11.773 1 94.75 166 ILE B C 1
ATOM 3252 O O . ILE B 1 166 ? -4.215 11.688 12.391 1 94.75 166 ILE B O 1
ATOM 3256 N N . LEU B 1 167 ? -2.111 12.469 12.203 1 95.19 167 LEU B N 1
ATOM 3257 C CA . LEU B 1 167 ? -2.174 13.211 13.461 1 95.19 167 LEU B CA 1
ATOM 3258 C C . LEU B 1 167 ? -3.273 14.266 13.422 1 95.19 167 LEU B C 1
ATOM 3260 O O . LEU B 1 167 ? -3.906 14.547 14.438 1 95.19 167 LEU B O 1
ATOM 3264 N N . ASN B 1 168 ? -3.496 14.82 12.258 1 93.62 168 ASN B N 1
ATOM 3265 C CA . ASN B 1 168 ? -4.57 15.797 12.141 1 93.62 168 ASN B CA 1
ATOM 3266 C C . ASN B 1 168 ? -5.938 15.164 12.367 1 93.62 168 ASN B C 1
ATOM 3268 O O . ASN B 1 168 ? -6.812 15.766 12.992 1 93.62 168 ASN B O 1
ATOM 3272 N N . TYR B 1 169 ? -6.168 13.938 11.875 1 90.06 169 TYR B N 1
ATOM 3273 C CA . TYR B 1 169 ? -7.387 13.211 12.203 1 90.06 169 TYR B CA 1
ATOM 3274 C C . TYR B 1 169 ? -7.543 13.047 13.703 1 90.06 169 TYR B C 1
ATOM 3276 O O . TYR B 1 169 ? -8.609 13.336 14.258 1 90.06 169 TYR B O 1
ATOM 3284 N N . TYR B 1 170 ? -6.457 12.641 14.297 1 87.88 170 TYR B N 1
ATOM 3285 C CA . TYR B 1 170 ? -6.48 12.383 15.734 1 87.88 170 TYR B CA 1
ATOM 3286 C C . TYR B 1 170 ? -6.734 13.664 16.516 1 87.88 170 TYR B C 1
ATOM 3288 O O . TYR B 1 170 ? -7.523 13.672 17.469 1 87.88 170 TYR B O 1
ATOM 3296 N N . LYS B 1 171 ? -6.086 14.672 16.125 1 89.88 171 LYS B N 1
ATOM 3297 C CA . LYS B 1 171 ? -6.207 15.961 16.797 1 89.88 171 LYS B CA 1
ATOM 3298 C C . LYS B 1 171 ? -7.66 16.422 16.828 1 89.88 171 LYS B C 1
ATOM 3300 O O . LYS B 1 171 ? -8.109 17 17.812 1 89.88 171 LYS B O 1
ATOM 3305 N N . TYR B 1 172 ? -8.461 16.125 15.797 1 89.44 172 TYR B N 1
ATOM 3306 C CA . TYR B 1 172 ? -9.828 16.609 15.719 1 89.44 172 TYR B CA 1
ATOM 3307 C C . TYR B 1 172 ? -10.805 15.609 16.328 1 89.44 172 TYR B C 1
ATOM 3309 O O . TYR B 1 172 ? -11.82 15.984 16.906 1 89.44 172 TYR B O 1
ATOM 3317 N N . ILE B 1 173 ? -10.492 14.359 16.156 1 86.12 173 ILE B N 1
ATOM 3318 C CA . ILE B 1 173 ? -11.438 13.336 16.594 1 86.12 173 ILE B CA 1
ATOM 3319 C C . ILE B 1 173 ? -11.227 13.039 18.078 1 86.12 173 ILE B C 1
ATOM 3321 O O . ILE B 1 173 ? -12.195 12.82 18.812 1 86.12 173 ILE B O 1
ATOM 3325 N N . TYR B 1 174 ? -9.953 13.055 18.5 1 83.94 174 TYR B N 1
ATOM 3326 C CA . TYR B 1 174 ? -9.609 12.688 19.875 1 83.94 174 TYR B CA 1
ATOM 3327 C C . TYR B 1 174 ? -8.406 13.477 20.359 1 83.94 174 TYR B C 1
ATOM 3329 O O . TYR B 1 174 ? -7.344 12.906 20.625 1 83.94 174 TYR B O 1
ATOM 3337 N N . PRO B 1 175 ? -8.625 14.68 20.609 1 86.69 175 PRO B N 1
ATOM 3338 C CA . PRO B 1 175 ? -7.508 15.586 20.906 1 86.69 175 PRO B CA 1
ATOM 3339 C C . PRO B 1 175 ? -6.723 15.164 22.156 1 86.69 175 PRO B C 1
ATOM 3341 O O . PRO B 1 175 ? -5.555 15.539 22.297 1 86.69 175 PRO B O 1
ATOM 3344 N N . GLN B 1 176 ? -7.234 14.344 22.984 1 84.31 176 GLN B N 1
ATOM 3345 C CA . GLN B 1 176 ? -6.586 13.93 24.219 1 84.31 176 GLN B CA 1
ATOM 3346 C C . GLN B 1 176 ? -5.379 13.039 23.938 1 84.31 176 GLN B C 1
ATOM 3348 O O . GLN B 1 176 ? -4.516 12.859 24.797 1 84.31 176 GLN B O 1
ATOM 3353 N N . THR B 1 177 ? -5.34 12.539 22.719 1 84.88 177 THR B N 1
ATOM 3354 C CA . THR B 1 177 ? -4.254 11.633 22.359 1 84.88 177 THR B CA 1
ATOM 3355 C C . THR B 1 177 ? -2.992 12.422 22.016 1 84.88 177 THR B C 1
ATOM 3357 O O . THR B 1 177 ? -1.899 11.852 21.938 1 84.88 177 THR B O 1
ATOM 3360 N N . ILE B 1 178 ? -3.17 13.695 21.75 1 91.38 178 ILE B N 1
ATOM 3361 C CA . ILE B 1 178 ? -2.027 14.508 21.344 1 91.38 178 ILE B CA 1
ATOM 3362 C C . ILE B 1 178 ? -1.319 15.062 22.578 1 91.38 178 ILE B C 1
ATOM 3364 O O . ILE B 1 178 ? -1.733 16.094 23.125 1 91.38 178 ILE B O 1
ATOM 3368 N N . ASN B 1 179 ? -0.286 14.422 22.906 1 90.62 179 ASN B N 1
ATOM 3369 C CA . ASN B 1 179 ? 0.516 14.906 24.031 1 90.62 179 ASN B CA 1
ATOM 3370 C C . ASN B 1 179 ? 1.516 15.969 23.594 1 90.62 179 ASN B C 1
ATOM 3372 O O . ASN B 1 179 ? 1.529 16.359 22.422 1 90.62 179 ASN B O 1
ATOM 3376 N N . LYS B 1 180 ? 2.35 16.453 24.516 1 93.06 180 LYS B N 1
ATOM 3377 C CA . LYS B 1 180 ? 3.273 17.547 24.234 1 93.06 180 LYS B CA 1
ATOM 3378 C C . LYS B 1 180 ? 4.277 17.156 23.156 1 93.06 180 LYS B C 1
ATOM 3380 O O . LYS B 1 180 ? 4.57 17.938 22.25 1 93.06 180 LYS B O 1
ATOM 3385 N N . SER B 1 181 ? 4.758 15.953 23.25 1 93.56 181 SER B N 1
ATOM 3386 C CA . SER B 1 181 ? 5.746 15.477 22.281 1 93.56 181 SER B CA 1
ATOM 3387 C C . SER B 1 181 ? 5.172 15.461 20.875 1 93.56 181 SER B C 1
ATOM 3389 O O . SER B 1 181 ? 5.832 15.875 19.922 1 93.56 181 SER B O 1
ATOM 3391 N N . LEU B 1 182 ? 3.973 15.008 20.734 1 95.31 182 LEU B N 1
ATOM 3392 C CA . LEU B 1 182 ? 3.312 14.961 19.438 1 95.31 182 LEU B CA 1
ATOM 3393 C C . LEU B 1 182 ? 2.975 16.359 18.938 1 95.31 182 LEU B C 1
ATOM 3395 O O . LEU B 1 182 ? 3.064 16.641 17.75 1 95.31 182 LEU B O 1
ATOM 3399 N N . GLN B 1 183 ? 2.609 17.172 19.875 1 95.31 183 GLN B N 1
ATOM 3400 C CA . GLN B 1 183 ? 2.348 18.562 19.5 1 95.31 183 GLN B CA 1
ATOM 3401 C C . GLN B 1 183 ? 3.611 19.234 18.969 1 95.31 183 GLN B C 1
ATOM 3403 O O . GLN B 1 183 ? 3.557 19.984 17.984 1 95.31 183 GLN B O 1
ATOM 3408 N N . ASP B 1 184 ? 4.699 18.984 19.625 1 95.31 184 ASP B N 1
ATOM 3409 C CA . ASP B 1 184 ? 5.973 19.516 19.141 1 95.31 184 ASP B CA 1
ATOM 3410 C C . ASP B 1 184 ? 6.293 18.984 17.75 1 95.31 184 ASP B C 1
ATOM 3412 O O . ASP B 1 184 ? 6.805 19.719 16.891 1 95.31 184 ASP B O 1
ATOM 3416 N N . TYR B 1 185 ? 6.055 17.703 17.547 1 97.19 185 TYR B N 1
ATOM 3417 C CA . TYR B 1 185 ? 6.246 17.094 16.234 1 97.19 185 TYR B CA 1
ATOM 3418 C C . TYR B 1 185 ? 5.406 17.797 15.172 1 97.19 185 TYR B C 1
ATOM 3420 O O . TYR B 1 185 ? 5.906 18.109 14.094 1 97.19 185 TYR B O 1
ATOM 3428 N N . ILE B 1 186 ? 4.145 18.062 15.508 1 97.06 186 ILE B N 1
ATOM 3429 C CA . ILE B 1 186 ? 3.225 18.766 14.609 1 97.06 186 ILE B CA 1
ATOM 3430 C C . ILE B 1 186 ? 3.754 20.156 14.297 1 97.06 186 ILE B C 1
ATOM 3432 O O . ILE B 1 186 ? 3.832 20.562 13.133 1 97.06 186 ILE B O 1
ATOM 3436 N N . ASN B 1 187 ? 4.164 20.844 15.281 1 96.81 187 ASN B N 1
ATOM 3437 C CA . ASN B 1 187 ? 4.68 22.203 15.109 1 96.81 187 ASN B CA 1
ATOM 3438 C C . ASN B 1 187 ? 5.922 22.219 14.219 1 96.81 187 ASN B C 1
ATOM 3440 O O . ASN B 1 187 ? 6.078 23.094 13.383 1 96.81 187 ASN B O 1
ATOM 3444 N N . ASN B 1 188 ? 6.75 21.312 14.477 1 96.88 188 ASN B N 1
ATOM 3445 C CA . ASN B 1 188 ? 7.969 21.203 13.672 1 96.88 188 ASN B CA 1
ATOM 3446 C C . ASN B 1 188 ? 7.648 20.984 12.203 1 96.88 188 ASN B C 1
ATOM 3448 O O . ASN B 1 188 ? 8.227 21.641 11.328 1 96.88 188 ASN B O 1
ATOM 3452 N N . PHE B 1 189 ? 6.793 20.078 11.922 1 98.31 189 PHE B N 1
ATOM 3453 C CA . PHE B 1 189 ? 6.41 19.797 10.547 1 98.31 189 PHE B CA 1
ATOM 3454 C C . PHE B 1 189 ? 5.781 21.016 9.898 1 98.31 189 PHE B C 1
ATOM 3456 O O . PHE B 1 189 ? 6.113 21.375 8.766 1 98.31 189 PHE B O 1
ATOM 3463 N N . GLU B 1 190 ? 4.902 21.703 10.641 1 97.94 190 GLU B N 1
ATOM 3464 C CA . GLU B 1 190 ? 4.152 22.844 10.117 1 97.94 190 GLU B CA 1
ATOM 3465 C C . GLU B 1 190 ? 5.066 24.047 9.875 1 97.94 190 GLU B C 1
ATOM 3467 O O . GLU B 1 190 ? 4.699 24.969 9.148 1 97.94 190 GLU B O 1
ATOM 3472 N N . SER B 1 191 ? 6.195 24 10.461 1 97.69 191 SER B N 1
ATOM 3473 C CA . SER B 1 191 ? 7.129 25.109 10.328 1 97.69 191 SER B CA 1
ATOM 3474 C C . SER B 1 191 ? 8.047 24.922 9.125 1 97.69 191 SER B C 1
ATOM 3476 O O . SER B 1 191 ? 8.805 25.828 8.766 1 97.69 191 SER B O 1
ATOM 3478 N N . LEU B 1 192 ? 8.008 23.797 8.5 1 98.12 192 LEU B N 1
ATOM 3479 C CA . LEU B 1 192 ? 8.859 23.531 7.348 1 98.12 192 LEU B CA 1
ATOM 3480 C C . LEU B 1 192 ? 8.594 24.531 6.227 1 98.12 192 LEU B C 1
ATOM 3482 O O . LEU B 1 192 ? 7.441 24.859 5.953 1 98.12 192 LEU B O 1
ATOM 3486 N N . PRO B 1 193 ? 9.75 24.938 5.578 1 96.81 193 PRO B N 1
ATOM 3487 C CA . PRO B 1 193 ? 9.516 25.781 4.402 1 96.81 193 PRO B CA 1
ATOM 3488 C C . PRO B 1 193 ? 8.625 25.094 3.363 1 96.81 193 PRO B C 1
ATOM 3490 O O . PRO B 1 193 ? 8.781 23.906 3.096 1 96.81 193 PRO B O 1
ATOM 3493 N N . GLY B 1 194 ? 7.723 25.844 2.768 1 97.44 194 GLY B N 1
ATOM 3494 C CA . GLY B 1 194 ? 6.738 25.312 1.841 1 97.44 194 GLY B CA 1
ATOM 3495 C C . GLY B 1 194 ? 5.449 24.891 2.518 1 97.44 194 GLY B C 1
ATOM 3496 O O . GLY B 1 194 ? 4.359 25.203 2.033 1 97.44 194 GLY B O 1
ATOM 3497 N N . ILE B 1 195 ? 5.59 24.188 3.645 1 98 195 ILE B N 1
ATOM 3498 C CA . ILE B 1 195 ? 4.422 23.703 4.379 1 98 195 ILE B CA 1
ATOM 3499 C C . ILE B 1 195 ? 3.752 24.875 5.102 1 98 195 ILE B C 1
ATOM 3501 O O . ILE B 1 195 ? 2.531 25.031 5.035 1 98 195 ILE B O 1
ATOM 3505 N N . LYS B 1 196 ? 4.609 25.656 5.781 1 97.5 196 LYS B N 1
ATOM 3506 C CA . LYS B 1 196 ? 4.094 26.812 6.516 1 97.5 196 LYS B CA 1
ATOM 3507 C C . LYS B 1 196 ? 3.271 27.719 5.602 1 97.5 196 LYS B C 1
ATOM 3509 O O . LYS B 1 196 ? 2.162 28.109 5.957 1 97.5 196 LYS B O 1
ATOM 3514 N N . GLU B 1 197 ? 3.812 28 4.465 1 96.81 197 GLU B N 1
ATOM 3515 C CA . GLU B 1 197 ? 3.131 28.859 3.5 1 96.81 197 GLU B CA 1
ATOM 3516 C C . GLU B 1 197 ? 1.847 28.203 2.992 1 96.81 197 GLU B C 1
ATOM 3518 O O . GLU B 1 197 ? 0.83 28.875 2.82 1 96.81 197 GLU B O 1
ATOM 3523 N N . TYR B 1 198 ? 1.941 26.891 2.717 1 96.62 198 TYR B N 1
ATOM 3524 C CA . TYR B 1 198 ? 0.78 26.141 2.23 1 96.62 198 TYR B CA 1
ATOM 3525 C C . TYR B 1 198 ? -0.375 26.234 3.221 1 96.62 198 TYR B C 1
ATOM 3527 O O . TYR B 1 198 ? -1.527 26.422 2.824 1 96.62 198 TYR B O 1
ATOM 3535 N N . LEU B 1 199 ? -0.08 26.125 4.516 1 96.31 199 LEU B N 1
ATOM 3536 C CA . LEU B 1 199 ? -1.095 26.078 5.562 1 96.31 199 LEU B CA 1
ATOM 3537 C C . LEU B 1 199 ? -1.768 27.438 5.727 1 96.31 199 LEU B C 1
ATOM 3539 O O . LEU B 1 199 ? -2.85 27.531 6.309 1 96.31 199 LEU B O 1
ATOM 3543 N N . LEU B 1 200 ? -1.184 28.469 5.164 1 94.25 200 LEU B N 1
ATOM 3544 C CA . LEU B 1 200 ? -1.702 29.812 5.309 1 94.25 200 LEU B CA 1
ATOM 3545 C C . LEU B 1 200 ? -2.465 30.25 4.059 1 94.25 200 LEU B C 1
ATOM 3547 O O . LEU B 1 200 ? -3.01 31.344 4.004 1 94.25 200 LEU B O 1
ATOM 3551 N N . LEU B 1 201 ? -2.467 29.359 3.111 1 91.88 201 LEU B N 1
ATOM 3552 C CA . LEU B 1 201 ? -3.191 29.703 1.895 1 91.88 201 LEU B CA 1
ATOM 3553 C C . LEU B 1 201 ? -4.676 29.906 2.186 1 91.88 201 LEU B C 1
ATOM 3555 O O . LEU B 1 201 ? -5.316 29.062 2.799 1 91.88 201 LEU B O 1
ATOM 3559 N N . PRO B 1 202 ? -5.262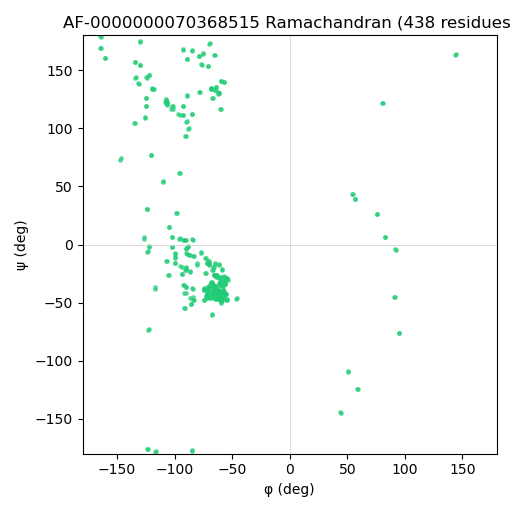 30.969 1.774 1 88.19 202 PRO B N 1
ATOM 3560 C CA . PRO B 1 202 ? -6.645 31.297 2.125 1 88.19 202 PRO B CA 1
ATOM 3561 C C . PRO B 1 202 ? -7.66 30.422 1.404 1 88.19 202 PRO B C 1
ATOM 3563 O O . PRO B 1 202 ? -8.773 30.219 1.899 1 88.19 202 PRO B O 1
ATOM 3566 N N . ASP B 1 203 ? -7.383 29.844 0.266 1 83.62 203 ASP B N 1
ATOM 3567 C CA . ASP B 1 203 ? -8.352 29.141 -0.562 1 83.62 203 ASP B CA 1
ATOM 3568 C C . ASP B 1 203 ? -8.43 27.656 -0.182 1 83.62 203 ASP B C 1
ATOM 3570 O O . ASP B 1 203 ? -9.258 26.922 -0.71 1 83.62 203 ASP B O 1
ATOM 3574 N N . ILE B 1 204 ? -7.621 27.266 0.703 1 82.44 204 ILE B N 1
ATOM 3575 C CA . ILE B 1 204 ? -7.617 25.859 1.069 1 82.44 204 ILE B CA 1
ATOM 3576 C C . ILE B 1 204 ? -8.367 25.656 2.385 1 82.44 204 ILE B C 1
ATOM 3578 O O . ILE B 1 204 ? -8.062 26.312 3.383 1 82.44 204 ILE B O 1
ATOM 3582 N N . ASP B 1 205 ? -9.406 24.875 2.299 1 86.12 205 ASP B N 1
ATOM 3583 C CA . ASP B 1 205 ? -10.102 24.484 3.518 1 86.12 205 ASP B CA 1
ATOM 3584 C C . ASP B 1 205 ? -9.508 23.203 4.102 1 86.12 205 ASP B C 1
ATOM 3586 O O . ASP B 1 205 ? -9.82 22.094 3.641 1 86.12 205 ASP B O 1
ATOM 3590 N N . LEU B 1 206 ? -8.82 23.406 5.133 1 90.38 206 LEU B N 1
ATOM 3591 C CA . LEU B 1 206 ? -8.086 22.297 5.73 1 90.38 206 LEU B CA 1
ATOM 3592 C C . LEU B 1 206 ? -8.977 21.5 6.684 1 90.38 206 LEU B C 1
ATOM 3594 O O . LEU B 1 206 ? -8.555 20.469 7.227 1 90.38 206 LEU B O 1
ATOM 3598 N N . LYS B 1 207 ? -10.211 21.859 6.742 1 92.5 207 LYS B N 1
ATOM 3599 C CA . LYS B 1 207 ? -11.109 21.156 7.656 1 92.5 207 LYS B CA 1
ATOM 3600 C C . LYS B 1 207 ? -11.945 20.125 6.914 1 92.5 207 LYS B C 1
ATOM 3602 O O . LYS B 1 207 ? -12.656 19.328 7.535 1 92.5 207 LYS B O 1
ATOM 3607 N N . GLN B 1 208 ? -11.859 20.109 5.625 1 93.56 208 GLN B N 1
ATOM 3608 C CA . GLN B 1 208 ? -12.594 19.141 4.832 1 93.56 208 GLN B CA 1
ATOM 3609 C C . GLN B 1 208 ? -11.758 17.875 4.594 1 93.56 208 GLN B C 1
ATOM 3611 O O . GLN B 1 208 ? -11.07 17.766 3.576 1 93.56 208 GLN B O 1
ATOM 3616 N N . PHE B 1 209 ? -11.945 16.938 5.453 1 96.19 209 PHE B N 1
ATOM 3617 C CA . PHE B 1 209 ? -11.109 15.75 5.406 1 96.19 209 PHE B CA 1
ATOM 3618 C C . PHE B 1 209 ? -11.656 14.75 4.395 1 96.19 209 PHE B C 1
ATOM 3620 O O . PHE B 1 209 ? -10.891 14.164 3.619 1 96.19 209 PHE B O 1
ATOM 3627 N N . LEU B 1 210 ? -12.945 14.508 4.465 1 95.94 210 LEU B N 1
ATOM 3628 C CA . LEU B 1 210 ? -13.641 13.523 3.645 1 95.94 210 LEU B CA 1
ATOM 3629 C C . LEU B 1 210 ? -14.93 14.102 3.078 1 95.94 210 LEU B C 1
ATOM 3631 O O . LEU B 1 210 ? -15.469 15.07 3.619 1 95.94 210 LEU B O 1
ATOM 3635 N N . PRO B 1 211 ? -15.391 13.57 2.031 1 93.5 211 PRO B N 1
ATOM 3636 C CA . PRO B 1 211 ? -16.672 14.062 1.509 1 93.5 211 PRO B CA 1
ATOM 3637 C C . PRO B 1 211 ? -17.844 13.742 2.43 1 93.5 211 PRO B C 1
ATOM 3639 O O . PRO B 1 211 ? -18.141 12.57 2.668 1 93.5 211 PRO B O 1
ATOM 3642 N N . SER B 1 212 ? -18.547 14.711 2.779 1 92.38 212 SER B N 1
ATOM 3643 C CA . SER B 1 212 ? -19.609 14.57 3.783 1 92.38 212 SER B CA 1
ATOM 3644 C C . SER B 1 212 ? -20.75 13.695 3.273 1 92.38 212 SER B C 1
ATOM 3646 O O . SER B 1 212 ? -21.5 13.125 4.062 1 92.38 212 SER B O 1
ATOM 3648 N N . GLN B 1 213 ? -20.859 13.578 2.008 1 90.31 213 GLN B N 1
ATOM 3649 C CA . GLN B 1 213 ? -21.938 12.797 1.41 1 90.31 213 GLN B CA 1
ATOM 3650 C C . GLN B 1 213 ? -21.797 11.312 1.747 1 90.31 213 GLN B C 1
ATOM 3652 O O . GLN B 1 213 ? -22.781 10.578 1.744 1 90.31 213 GLN B O 1
ATOM 3657 N N . PHE B 1 214 ? -20.594 10.93 2.131 1 90.88 214 PHE B N 1
ATOM 3658 C CA . PHE B 1 214 ? -20.391 9.492 2.248 1 90.88 214 PHE B CA 1
ATOM 3659 C C . PHE B 1 214 ? -19.953 9.117 3.66 1 90.88 214 PHE B C 1
ATOM 3661 O O . PHE B 1 214 ? -19.781 7.941 3.977 1 90.88 214 PHE B O 1
ATOM 3668 N N . TYR B 1 215 ? -19.797 10.125 4.52 1 94 215 TYR B N 1
ATOM 3669 C CA . TYR B 1 215 ? -19.188 9.844 5.812 1 94 215 TYR B CA 1
ATOM 3670 C C . TYR B 1 215 ? -19.984 10.484 6.941 1 94 215 TYR B C 1
ATOM 3672 O O . TYR B 1 215 ? -20.469 11.609 6.801 1 94 215 TYR B O 1
ATOM 3680 N N . THR B 1 216 ? -20.016 9.742 8.047 1 94.38 216 THR B N 1
ATOM 3681 C CA . THR B 1 216 ? -20.625 10.297 9.25 1 94.38 216 THR B CA 1
ATOM 3682 C C . THR B 1 216 ? -19.734 11.375 9.852 1 94.38 216 THR B C 1
ATOM 3684 O O . THR B 1 216 ? -20.219 12.438 10.25 1 94.38 216 THR B O 1
ATOM 3687 N N . TRP B 1 217 ? -18.484 11.109 9.945 1 93.5 217 TRP B N 1
ATOM 3688 C CA . TRP B 1 217 ? -17.5 12.133 10.273 1 93.5 217 TRP B CA 1
ATOM 3689 C C . TRP B 1 217 ? -16.688 12.508 9.047 1 93.5 217 TRP B C 1
ATOM 3691 O O . TRP B 1 217 ? -16 11.664 8.461 1 93.5 217 TRP B O 1
ATOM 3701 N N . SER B 1 218 ? -16.719 13.742 8.656 1 94.75 218 SER B N 1
ATOM 3702 C CA . SER B 1 218 ? -16.031 14.148 7.438 1 94.75 218 SER B CA 1
ATOM 3703 C C . SER B 1 218 ? -15.094 15.32 7.699 1 94.75 218 SER B C 1
ATOM 3705 O O . SER B 1 218 ? -14.508 15.875 6.766 1 94.75 218 SER B O 1
ATOM 3707 N N . GLY B 1 219 ? -14.922 15.719 8.953 1 93.69 219 GLY B N 1
ATOM 3708 C CA . GLY B 1 219 ? -14.117 16.844 9.383 1 93.69 219 GLY B CA 1
ATOM 3709 C C . GLY B 1 219 ? -14.719 17.594 10.555 1 93.69 219 GLY B C 1
ATOM 3710 O O . GLY B 1 219 ? -15.875 17.375 10.914 1 93.69 219 GLY B O 1
ATOM 3711 N N . PRO B 1 220 ? -13.844 18.375 11.156 1 90.25 220 PRO B N 1
ATOM 3712 C CA . PRO B 1 220 ? -14.367 19.141 12.289 1 90.25 220 PRO B CA 1
ATOM 3713 C C . PRO B 1 220 ? -15.445 20.141 11.867 1 90.25 220 PRO B C 1
ATOM 3715 O O . PRO B 1 220 ? -15.398 20.672 10.758 1 90.25 220 PRO B O 1
ATOM 3718 N N . GLN B 1 221 ? -16.531 20.156 12.695 1 78.06 221 GLN B N 1
ATOM 3719 C CA . GLN B 1 221 ? -17.609 21.094 12.453 1 78.06 221 GLN B CA 1
ATOM 3720 C C . GLN B 1 221 ? -17.234 22.5 12.898 1 78.06 221 GLN B C 1
ATOM 3722 O O . GLN B 1 221 ? -16.453 22.672 13.836 1 78.06 221 GLN B O 1
#

Nearest PDB structures (foldseek):
  6keq-assembly1_BA  TM=7.024E-01  e=8.108E-06  Drosophila melanogaster
  7day-assembly1_A  TM=6.848E-01  e=1.016E-05  Drosophila melanogaster
  6t2t-assembly1_A-2  TM=6.951E-01  e=2.369E-05  Drosophila melanogaster
  4pur-assembly1_A  TM=7.280E-01  e=4.407E-05  Francisella tularensis subsp. tularensis SCHU S4
  3ay8-assembly1_A-2  TM=6.620E-01  e=4.407E-05  Bombyx mori

Secondary structure (DSSP, 8-state):
--EEEEEESS-GGGHHHHHHHHHTT--EEEEEE-SHHIIIIIIHHHS--SS--SSEEEETTEEEE-TTHHHHHHHHHTT-GGGGT--TTS---HHHHHHHHHHHHHHHHHHIIIIIITT-TTHHHHHHHHIIIIIHHHHHHHHHHHTT-SBTBBB--HHHHHHHHHHHHHHHH-GGG--HHHHHHHHHHHTSTTHHHHHT-TT--TT--S-TTT-S--S--/--EEEEEESS-GGGHHHHHHHHHTT--EEEEEE-SHHIIIIIIHHHS--SS--SSEEEETTEEEE-TTHHHHHHHHHTT-GGGGT--TTS---HHHHHHHHHHHHHHHHHHIIIIIITT-TTHHHHHHHHIIIIIHHHHHHHHHHHTT-SBTBBB--HHHHHHHHHHHHHHHH-GGG--HHHHHHHHHHHTSTTHHHHHT-TT--TT--S-TTT-S--S--

InterPro domains:
  IPR004045 Glutathione S-transferase, N-terminal [PF02798] (4-74)
  IPR004045 Glutathione S-transferase, N-terminal [PS50404] (1-82)
  IPR004046 Glutathione S-transferase, C-terminal [PF14497] (108-199)
  IPR036249 Thioredoxin-like superfamily [SSF52833] (4-78)
  IPR036282 Glutathione S-transferase, C-terminal domain superfamily [SSF47616] (90-199)
  IPR040079 Glutathione transferase family [SFLDS00019] (6-181)
  IPR050213 Glutathione S-transferase superfamily [PTHR11571] (4-199)

Organism: Tetrahymena thermophila (strain SB210) (NCBI:txid312017)

Foldseek 3Di:
DAKEWEDELACELCVLVVLVCLLLVPHYHYHYDPDPCCQPVPCQPPVPAPDRDPGWMDDPVDTDHDSVVVSVVVCVVSLNCVLLVAPSNNHDDVRNVVLVVLVVVLVVVVCCCPPPQFADPCNVPCLVVCCVPPVLVVVVVQCVQCPPALASPNDHHSSLSSVLLVVQVCCQSPVVSQDPVNVSSNVSSCPRRSNVVVVPDPVRDNQQHADPVRGNHGGHD/DAKEWEDELACELCVLVVLVCLLLVPHYHYHYDPDPCCQPVPCQPPVPAPDRDPGWMDDPVDTDHDSVVVSVVVCVVSLNCVQLVAPSNNHDDVRNVVLVVLVVVLVVVVCCCPPPAFADPCNVPCVVVCCVPPVLVVVVVQCVQQPPALASPNDHHSSLSSVLLVVQVCCQSPVVSQDPVNVSSNVSSCPRRSNVVVVPDPPRDNQQHADPVRGNHGGHD

pLDDT: mean 93.34, std 6.18, range [55.09, 98.81]

Radius of gyration: 21.59 Å; Cα contacts (8 Å, |Δi|>4): 598; chains: 2; bounding box: 48×63×50 Å

Sequence (442 aa):
MQGTFGYWWVRGSAQPIRFLLAYLKIEHNSKIYTNFDDWFAIDKQNLGLDLPNIPFWIDKDVKLTESAAIPVYLIKKCNRHDLLGQNRDGSFNYKEVQVQQLLGYFRDVNREFTSNICPNKDFENIKDKLLNEKMQNMLDKIVKIRGNQQYLLGEITYADFVFYEILNYYKYIYPQTINKSLQDYINNFESLPGIKEYLLLPDIDLKQFLPSQFYTWSGPQMQGTFGYWWVRGSAQPIRFLLAYLKIEHNSKIYTNFDDWFAIDKQNLGLDLPNIPFWIDKDVKLTESAAIPVYLIKKCNRHDLLGQNRDGSFNYKEVQVQQLLGYFRDVNREFTSNICPNKDFENIKDKLLNEKMQNMLDKIVKIRGNQQYLLGEITYADFVFYEILNYYKYIYPQTINKSLQDYINNFESLPGIKEYLLLPDIDLKQFLPSQFYTWSGPQ